Protein AF-0000000077140333 (afdb_homodimer)

Sequence (452 aa):
MKGFLKQKQVGFGKNGKEFGKEYWSEIYGNGLDVDGSYNAKQHAEYLKSLFQLMEIPVYQIADFGFGKGILLREMVKVFSPVKVYAVDASNEAFDDLKKKDWVKRSDKFHIYHESLETFVLPKLEKAPVELGICNSVIQYLPDAQIPSVLEKMAKYCNYLYFTVPTNEDYAVMKKEMSFVDPYAFSRTKKKYRKWISRDFEIVGYNLLQSKWLGEKGFKEDFFRIDMKGFLKQKQVGFGKNGKEFGKEYWSEIYGNGLDVDGSYNAKQHAEYLKSLFQLMEIPVYQIADFGFGKGILLREMVKVFSPVKVYAVDASNEAFDDLKKKDWVKRSDKFHIYHESLETFVLPKLEKAPVELGICNSVIQYLPDAQIPSVLEKMAKYCNYLYFTVPTNEDYAVMKKEMSFVDPYAFSRTKKKYRKWISRDFEIVGYNLLQSKWLGEKGFKEDFFRID

Solvent-accessible surface area (backbone atoms only — not comparable to full-atom values): 24210 Å² total; per-residue (Å²): 133,80,74,74,72,73,73,78,80,74,54,36,25,67,68,68,42,64,55,42,72,66,46,49,46,67,68,56,52,75,72,53,66,79,81,46,68,86,44,23,58,39,52,31,50,20,50,51,31,44,28,57,58,46,69,54,76,50,52,27,38,34,29,52,43,43,57,89,35,58,52,58,51,33,40,43,68,74,52,60,44,71,34,34,38,36,30,22,53,22,63,58,37,44,55,53,51,57,67,33,68,87,43,62,77,41,88,37,61,47,77,43,80,38,27,70,86,72,58,80,58,69,68,26,59,79,53,44,24,43,34,24,36,33,59,63,42,69,41,32,52,56,77,88,50,45,56,60,42,50,45,49,49,24,43,31,14,40,27,33,42,41,46,56,72,29,40,68,46,46,51,50,38,29,72,77,64,69,45,83,64,69,40,45,53,77,41,51,53,67,60,53,47,61,53,46,42,74,33,29,28,38,51,34,60,44,30,31,32,20,67,72,45,82,81,71,67,78,72,61,61,68,54,52,40,109,132,79,75,76,73,73,73,78,81,73,55,36,24,66,68,67,43,64,54,42,70,65,44,49,45,66,69,54,51,74,72,52,67,80,79,45,68,85,43,22,61,37,52,30,49,21,51,50,30,45,29,59,57,46,69,54,76,49,50,27,38,34,30,52,46,44,57,90,36,58,51,59,50,31,40,42,68,76,52,61,46,71,34,36,40,35,30,22,54,21,64,60,37,44,56,53,51,57,68,34,68,88,43,62,77,41,89,38,62,47,79,42,80,37,28,71,86,72,58,79,60,69,68,27,58,78,54,45,26,43,33,26,36,33,61,64,43,68,40,32,52,57,78,87,50,46,56,61,42,49,44,50,48,24,43,31,14,39,27,32,40,41,45,56,71,29,40,69,46,47,52,48,37,29,72,76,65,70,46,81,64,69,39,44,53,76,41,51,52,68,60,52,48,63,53,45,41,75,32,28,28,40,51,34,60,43,30,31,34,21,65,74,44,82,80,69,66,77,72,63,59,68,54,51,39,107

Organism: Leptospira biflexa serovar Patoc (strain Patoc 1 / ATCC 23582 / Paris) (NCBI:txid456481)

Foldseek 3Di:
DPPPPPPPDFQFFPLRHHCEPCVCCQAPVVPPPLQCLVCLLVVLVVVLVVCVVLVHAFQEEEEQACAQVSNVVNNCVSRVHQAYEYEHQYPVSQVNVCPDPVNVVDPRYDYYNDGLLPDDDVVLLVPAGAEYEDGADCQLPDPVRLLVSLQRNLSRYFKYQYDHDALVNVVCCCVPPVDDDRRGHHHHPVSVCVSNVVFWWQQDDSMTGGPPDDDDSRDDDPRTGD/DPPPPPPPDFQFFPLRHHCEPCVCCQAPVVPPPPQCLVCLLVVLVVVLVVCVVLVHAFQEEEEQACAQVSNVVNNCVSRVHQAYEYEHQYPVSQVNVCPDPVNVVDPRYDYYNDGLLPDDDVVLLVPAGAEYEEGADCQLPDPVRLLVSLQRNLSRYFKYQYDHDALVNVVCCCVPPVDDDRRGHHHHPVSVCVSNVVFWWQQDDSMTGGPVDDDDSRDDDPRTGD

InterPro domains:
  IPR029063 S-adenosyl-L-methionine-dependent methyltransferase superfamily [G3DSA:3.40.50.150] (38-220)
  IPR029063 S-adenosyl-L-methionine-dependent methyltransferase superfamily [SSF53335] (7-196)
  IPR041698 Methyltransferase domain 25 [PF13649] (61-156)

Radius of gyration: 24.53 Å; Cα contacts (8 Å, |Δi|>4): 801; chains: 2; bounding box: 51×90×75 Å

Structure (mmCIF, N/CA/C/O backbone):
data_AF-0000000077140333-model_v1
#
loop_
_entity.id
_entity.type
_entity.pdbx_description
1 polymer 'Methyltransferase domain-containing protein'
#
loop_
_atom_site.group_PDB
_atom_site.id
_atom_site.type_symbol
_atom_site.label_atom_id
_atom_site.label_alt_id
_atom_site.label_comp_id
_atom_site.label_asym_id
_atom_site.label_entity_id
_atom_site.label_seq_id
_atom_site.pdbx_PDB_ins_code
_atom_site.Cartn_x
_atom_site.Cartn_y
_atom_site.Cartn_z
_atom_site.occupancy
_atom_site.B_iso_or_equiv
_atom_site.auth_seq_id
_atom_site.auth_comp_id
_atom_site.auth_asym_id
_atom_site.auth_atom_id
_atom_site.pdbx_PDB_model_num
ATOM 1 N N . MET A 1 1 ? -0.518 -34.625 -45.469 1 33.34 1 MET A N 1
ATOM 2 C CA . MET A 1 1 ? 0.479 -33.906 -44.688 1 33.34 1 MET A CA 1
ATOM 3 C C . MET A 1 1 ? -0.157 -33.25 -43.469 1 33.34 1 MET A C 1
ATOM 5 O O . MET A 1 1 ? -0.908 -32.281 -43.594 1 33.34 1 MET A O 1
ATOM 9 N N . LYS A 1 2 ? -0.588 -34 -42.531 1 40.06 2 LYS A N 1
ATOM 10 C CA . LYS A 1 2 ? -1.328 -33.656 -41.312 1 40.06 2 LYS A CA 1
ATOM 11 C C . LYS A 1 2 ? -0.594 -32.594 -40.531 1 40.06 2 LYS A C 1
ATOM 13 O O . LYS A 1 2 ? 0.581 -32.75 -40.188 1 40.06 2 LYS A O 1
ATOM 18 N N . GLY A 1 3 ? -0.752 -31.344 -40.875 1 37.28 3 GLY A N 1
ATOM 19 C CA . GLY A 1 3 ? -0.137 -30.219 -40.188 1 37.28 3 GLY A CA 1
ATOM 20 C C . GLY A 1 3 ? -0.06 -30.375 -38.688 1 37.28 3 GLY A C 1
ATOM 21 O O . GLY A 1 3 ? -1.069 -30.656 -38.031 1 37.28 3 GLY A O 1
ATOM 22 N N . PHE A 1 4 ? 0.998 -31 -38.125 1 36.16 4 PHE A N 1
ATOM 23 C CA . PHE A 1 4 ? 1.297 -31.094 -36.688 1 36.16 4 PHE A CA 1
ATOM 24 C C . PHE A 1 4 ? 0.937 -29.797 -35.969 1 36.16 4 PHE A C 1
ATOM 26 O O . PHE A 1 4 ? 1.572 -28.766 -36.188 1 36.16 4 PHE A O 1
ATOM 33 N N . LEU A 1 5 ? -0.263 -29.5 -35.812 1 40.91 5 LEU A N 1
ATOM 34 C CA . LEU A 1 5 ? -0.661 -28.391 -34.938 1 40.91 5 LEU A CA 1
ATOM 35 C C . LEU A 1 5 ? 0.264 -28.281 -33.75 1 40.91 5 LEU A C 1
ATOM 37 O O . LEU A 1 5 ? 0.43 -29.25 -33 1 40.91 5 LEU A O 1
ATOM 41 N N . LYS A 1 6 ? 1.464 -27.734 -33.875 1 44.53 6 LYS A N 1
ATOM 42 C CA . LYS A 1 6 ? 2.424 -27.484 -32.812 1 44.53 6 LYS A CA 1
ATOM 43 C C . LYS A 1 6 ? 1.718 -27.281 -31.469 1 44.53 6 LYS A C 1
ATOM 45 O O . LYS A 1 6 ? 0.917 -26.359 -31.312 1 44.53 6 LYS A O 1
ATOM 50 N N . GLN A 1 7 ? 1.364 -28.203 -30.75 1 48.31 7 GLN A N 1
ATOM 51 C CA . GLN A 1 7 ? 0.851 -28.125 -29.375 1 48.31 7 GLN A CA 1
ATOM 52 C C . GLN A 1 7 ? 1.521 -27 -28.594 1 48.31 7 GLN A C 1
ATOM 54 O O . GLN A 1 7 ? 2.75 -26.938 -28.531 1 48.31 7 GLN A O 1
ATOM 59 N N . LYS A 1 8 ? 0.997 -25.781 -28.625 1 57.47 8 LYS A N 1
ATOM 60 C CA . LYS A 1 8 ? 1.498 -24.609 -27.906 1 57.47 8 LYS A CA 1
ATOM 61 C C . LYS A 1 8 ? 2.029 -25 -26.531 1 57.47 8 LYS A C 1
ATOM 63 O O . LYS A 1 8 ? 1.296 -25.547 -25.703 1 57.47 8 LYS A O 1
ATOM 68 N N . GLN A 1 9 ? 3.273 -25.266 -26.375 1 69 9 GLN A N 1
ATOM 69 C CA . GLN A 1 9 ? 3.961 -25.688 -25.156 1 69 9 GLN A CA 1
ATOM 70 C C . GLN A 1 9 ? 3.66 -24.734 -24 1 69 9 GLN A C 1
ATOM 72 O O . GLN A 1 9 ? 3.908 -23.531 -24.094 1 69 9 GLN A O 1
ATOM 77 N N . VAL A 1 10 ? 2.736 -25.156 -23.125 1 79.81 10 VAL A N 1
ATOM 78 C CA . VAL A 1 10 ? 2.381 -24.422 -21.922 1 79.81 10 VAL A CA 1
ATOM 79 C C . VAL A 1 10 ? 3.16 -24.969 -20.734 1 79.81 10 VAL A C 1
ATOM 81 O O . VAL A 1 10 ? 3.553 -26.141 -20.719 1 79.81 10 VAL A O 1
ATOM 84 N N . GLY A 1 11 ? 3.488 -24.062 -19.828 1 84.06 11 GLY A N 1
ATOM 85 C CA . GLY A 1 11 ? 4.141 -24.5 -18.609 1 84.06 11 GLY A CA 1
ATOM 86 C C . GLY A 1 11 ? 5.652 -24.531 -18.719 1 84.06 11 GLY A C 1
ATOM 87 O O . GLY A 1 11 ? 6.328 -25.156 -17.891 1 84.06 11 GLY A O 1
ATOM 88 N N . PHE A 1 12 ? 6.152 -23.891 -19.797 1 86.44 12 PHE A N 1
ATOM 89 C CA . PHE A 1 12 ? 7.594 -23.844 -20 1 86.44 12 PHE A CA 1
ATOM 90 C C . PHE A 1 12 ? 8.109 -22.406 -19.859 1 86.44 12 PHE A C 1
ATOM 92 O O . PHE A 1 12 ? 7.375 -21.453 -20.078 1 86.44 12 PHE A O 1
ATOM 99 N N . GLY A 1 13 ? 9.383 -22.344 -19.5 1 87.44 13 GLY A N 1
ATOM 100 C CA . GLY A 1 13 ? 10.039 -21.047 -19.453 1 87.44 13 GLY A CA 1
ATOM 101 C C . GLY A 1 13 ? 10.391 -20.516 -20.828 1 87.44 13 GLY A C 1
ATOM 102 O O . GLY A 1 13 ? 10.266 -21.219 -21.828 1 87.44 13 GLY A O 1
ATOM 103 N N . LYS A 1 14 ? 10.812 -19.297 -20.812 1 87.06 14 LYS A N 1
ATOM 104 C CA . LYS A 1 14 ? 11.234 -18.625 -22.031 1 87.06 14 LYS A CA 1
ATOM 105 C C . LYS A 1 14 ? 12.273 -19.453 -22.781 1 87.06 14 LYS A C 1
ATOM 107 O O . LYS A 1 14 ? 12.289 -19.469 -24.016 1 87.06 14 LYS A O 1
ATOM 112 N N . ASN A 1 15 ? 13.109 -20.172 -22.047 1 86.88 15 ASN A N 1
ATOM 113 C CA . ASN A 1 15 ? 14.195 -20.953 -22.625 1 86.88 15 ASN A CA 1
ATOM 114 C C . ASN A 1 15 ? 13.695 -22.297 -23.141 1 86.88 15 ASN A C 1
ATOM 116 O O . ASN A 1 15 ? 14.492 -23.141 -23.562 1 86.88 15 ASN A O 1
ATOM 120 N N . GLY A 1 16 ? 12.438 -22.547 -22.938 1 88.69 16 GLY A N 1
ATOM 121 C CA . GLY A 1 16 ? 11.836 -23.766 -23.469 1 88.69 16 GLY A CA 1
ATOM 122 C C . GLY A 1 16 ? 11.938 -24.938 -22.5 1 88.69 16 GLY A C 1
ATOM 123 O O . GLY A 1 16 ? 11.562 -26.062 -22.859 1 88.69 16 GLY A O 1
ATOM 124 N N . LYS A 1 17 ? 12.453 -24.703 -21.328 1 88.19 17 LYS A N 1
ATOM 125 C CA . LYS A 1 17 ? 12.648 -25.781 -20.375 1 88.19 17 LYS A CA 1
ATOM 126 C C . LYS A 1 17 ? 11.523 -25.828 -19.344 1 88.19 17 LYS A C 1
ATOM 128 O O . LYS A 1 17 ? 10.906 -24.797 -19.047 1 88.19 17 LYS A O 1
ATOM 133 N N . GLU A 1 18 ? 11.336 -26.984 -18.812 1 88.44 18 GLU A N 1
ATOM 134 C CA . GLU A 1 18 ? 10.383 -27.172 -17.719 1 88.44 18 GLU A CA 1
ATOM 135 C C . GLU A 1 18 ? 10.945 -26.656 -16.406 1 88.44 18 GLU A C 1
ATOM 137 O O . GLU A 1 18 ? 12.156 -26.469 -16.266 1 88.44 18 GLU A O 1
ATOM 142 N N . PHE A 1 19 ? 10.016 -26.484 -15.492 1 89.06 19 PHE A N 1
ATOM 143 C CA . PHE A 1 19 ? 10.422 -26.031 -14.164 1 89.06 19 PHE A CA 1
ATOM 144 C C . PHE A 1 19 ? 10.727 -27.234 -13.266 1 89.06 19 PHE A C 1
ATOM 146 O O . PHE A 1 19 ? 10.031 -27.453 -12.266 1 89.06 19 PHE A O 1
ATOM 153 N N . GLY A 1 20 ? 11.773 -27.906 -13.609 1 88.06 20 GLY A N 1
ATOM 154 C CA . GLY A 1 20 ? 12.172 -29.109 -12.875 1 88.06 20 GLY A CA 1
ATOM 155 C C . GLY A 1 20 ? 13.273 -28.844 -11.867 1 88.06 20 GLY A C 1
ATOM 156 O O . GLY A 1 20 ? 13.422 -27.734 -11.375 1 88.06 20 GLY A O 1
ATOM 157 N N . LYS A 1 21 ? 13.984 -29.828 -11.492 1 85.5 21 LYS A N 1
ATOM 158 C CA . LYS A 1 21 ? 15.023 -29.781 -10.469 1 85.5 21 LYS A CA 1
ATOM 159 C C . LYS A 1 21 ? 16.078 -28.734 -10.805 1 85.5 21 LYS A C 1
ATOM 161 O O . LYS A 1 21 ? 16.562 -28.031 -9.922 1 85.5 21 LYS A O 1
ATOM 166 N N . GLU A 1 22 ? 16.422 -28.672 -12.062 1 84.44 22 GLU A N 1
ATOM 167 C CA . GLU A 1 22 ? 17.438 -27.719 -12.5 1 84.44 22 GLU A CA 1
ATOM 168 C C . GLU A 1 22 ? 17 -26.281 -12.25 1 84.44 22 GLU A C 1
ATOM 170 O O . GLU A 1 22 ? 17.781 -25.453 -11.797 1 84.44 22 GLU A O 1
ATOM 175 N N . TYR A 1 23 ? 15.82 -25.984 -12.508 1 87.31 23 TYR A N 1
ATOM 176 C CA . TYR A 1 23 ? 15.258 -24.672 -12.266 1 87.31 23 TYR A CA 1
ATOM 177 C C . TYR A 1 23 ? 15.359 -24.297 -10.789 1 87.31 23 TYR A C 1
ATOM 179 O O . TYR A 1 23 ? 15.875 -23.219 -10.445 1 87.31 23 TYR A O 1
ATOM 187 N N . TRP A 1 24 ? 14.992 -25.156 -9.906 1 86.44 24 TRP A N 1
ATOM 188 C CA . TRP A 1 24 ? 14.93 -24.859 -8.484 1 86.44 24 TRP A CA 1
ATOM 189 C C . TRP A 1 24 ? 16.328 -24.75 -7.887 1 86.44 24 TRP A C 1
ATOM 191 O O . TRP A 1 24 ? 16.578 -23.906 -7.02 1 86.44 24 TRP A O 1
ATOM 201 N N . SER A 1 25 ? 17.188 -25.516 -8.375 1 82.12 25 SER A N 1
ATOM 202 C CA . SER A 1 25 ? 18.562 -25.469 -7.883 1 82.12 25 SER A CA 1
ATOM 203 C C . SER A 1 25 ? 19.297 -24.234 -8.398 1 82.12 25 SER A C 1
ATOM 205 O O . SER A 1 25 ? 20.031 -23.578 -7.66 1 82.12 25 SER A O 1
ATOM 207 N N . GLU A 1 26 ? 19.047 -23.875 -9.625 1 79.56 26 GLU A N 1
ATOM 208 C CA . GLU A 1 26 ? 19.797 -22.797 -10.273 1 79.56 26 GLU A CA 1
ATOM 209 C C . GLU A 1 26 ? 19.234 -21.438 -9.875 1 79.56 26 GLU A C 1
ATOM 211 O O . GLU A 1 26 ? 19.984 -20.484 -9.656 1 79.56 26 GLU A O 1
ATOM 216 N N . ILE A 1 27 ? 17.984 -21.359 -9.828 1 79 27 ILE A N 1
ATOM 217 C CA . ILE A 1 27 ? 17.359 -20.047 -9.641 1 79 27 ILE A CA 1
ATOM 218 C C . ILE A 1 27 ? 17.156 -19.781 -8.156 1 79 27 ILE A C 1
ATOM 220 O O . ILE A 1 27 ? 17.344 -18.656 -7.691 1 79 27 ILE A O 1
ATOM 224 N N . TYR A 1 28 ? 16.922 -20.812 -7.324 1 75.25 28 TYR A N 1
ATOM 225 C CA . TYR A 1 28 ? 16.562 -20.578 -5.93 1 75.25 28 TYR A CA 1
ATOM 226 C C . TYR A 1 28 ? 17.5 -21.312 -4.988 1 75.25 28 TYR A C 1
ATOM 228 O O . TYR A 1 28 ? 17.391 -21.188 -3.766 1 75.25 28 TYR A O 1
ATOM 236 N N . GLY A 1 29 ? 18.359 -22.125 -5.457 1 65.94 29 GLY A N 1
ATOM 237 C CA . GLY A 1 29 ? 19.219 -22.969 -4.637 1 65.94 29 GLY A CA 1
ATOM 238 C C . GLY A 1 29 ? 20.531 -22.281 -4.254 1 65.94 29 GLY A C 1
ATOM 239 O O . GLY A 1 29 ? 21.234 -22.766 -3.365 1 65.94 29 GLY A O 1
ATOM 240 N N . ASN A 1 30 ? 20.875 -21.281 -4.895 1 61.47 30 ASN A N 1
ATOM 241 C CA . ASN A 1 30 ? 22.203 -20.719 -4.664 1 61.47 30 ASN A CA 1
ATOM 242 C C . ASN A 1 30 ? 22.219 -19.812 -3.449 1 61.47 30 ASN A C 1
ATOM 244 O O . ASN A 1 30 ? 23.203 -19.078 -3.232 1 61.47 30 ASN A O 1
ATOM 248 N N . GLY A 1 31 ? 21.094 -19.938 -2.545 1 57.12 31 GLY A N 1
ATOM 249 C CA . GLY A 1 31 ? 21.109 -19.172 -1.307 1 57.12 31 GLY A CA 1
ATOM 250 C C . GLY A 1 31 ? 20.719 -17.734 -1.493 1 57.12 31 GLY A C 1
ATOM 251 O O . GLY A 1 31 ? 20.578 -16.984 -0.518 1 57.12 31 GLY A O 1
ATOM 252 N N . LEU A 1 32 ? 20.672 -17.297 -2.703 1 53.56 32 LEU A N 1
ATOM 253 C CA . LEU A 1 32 ? 20.25 -15.922 -2.941 1 53.56 32 LEU A CA 1
ATOM 254 C C . LEU A 1 32 ? 18.734 -15.781 -2.783 1 53.56 32 LEU A C 1
ATOM 256 O O . LEU A 1 32 ? 17.969 -16.609 -3.283 1 53.56 32 LEU A O 1
ATOM 260 N N . ASP A 1 33 ? 18.359 -15.273 -1.708 1 56.19 33 ASP A N 1
ATOM 261 C CA . ASP A 1 33 ? 16.922 -15.102 -1.447 1 56.19 33 ASP A CA 1
ATOM 262 C C . ASP A 1 33 ? 16.281 -14.188 -2.496 1 56.19 33 ASP A C 1
ATOM 264 O O . ASP A 1 33 ? 15.891 -13.062 -2.189 1 56.19 33 ASP A O 1
ATOM 268 N N . VAL A 1 34 ? 16.141 -14.711 -3.766 1 52.69 34 VAL A N 1
ATOM 269 C CA . VAL A 1 34 ? 15.68 -13.898 -4.891 1 52.69 34 VAL A CA 1
ATOM 270 C C . VAL A 1 34 ? 14.18 -13.648 -4.77 1 52.69 34 VAL A C 1
ATOM 272 O O . VAL A 1 34 ? 13.68 -12.617 -5.234 1 52.69 34 VAL A O 1
ATOM 275 N N . ASP A 1 35 ? 13.508 -14.547 -4.082 1 55.41 35 ASP A N 1
ATOM 276 C CA . ASP A 1 35 ? 12.055 -14.422 -4.102 1 55.41 35 ASP A CA 1
ATOM 277 C C . ASP A 1 35 ? 11.531 -13.93 -2.754 1 55.41 35 ASP A C 1
ATOM 279 O O . ASP A 1 35 ? 10.328 -13.977 -2.498 1 55.41 35 ASP A O 1
ATOM 283 N N . GLY A 1 36 ? 12.414 -13.359 -1.933 1 57.16 36 GLY A N 1
ATOM 284 C CA . GLY A 1 36 ? 11.969 -12.828 -0.656 1 57.16 36 GLY A CA 1
ATOM 285 C C . GLY A 1 36 ? 11.484 -13.898 0.304 1 57.16 36 GLY A C 1
ATOM 286 O O . GLY A 1 36 ? 10.625 -13.641 1.148 1 57.16 36 GLY A O 1
ATOM 287 N N . SER A 1 37 ? 11.961 -15.102 0.073 1 62 37 SER A N 1
ATOM 288 C CA . SER A 1 37 ? 11.57 -16.219 0.927 1 62 37 SER A CA 1
ATOM 289 C C . SER A 1 37 ? 11.922 -15.945 2.385 1 62 37 SER A C 1
ATOM 291 O O . SER A 1 37 ? 11.211 -16.391 3.293 1 62 37 SER A O 1
ATOM 293 N N . TYR A 1 38 ? 12.805 -15.039 2.545 1 74.12 38 TYR A N 1
ATOM 294 C CA . TYR A 1 38 ? 13.312 -14.82 3.895 1 74.12 38 TYR A CA 1
ATOM 295 C C . TYR A 1 38 ? 12.375 -13.914 4.691 1 74.12 38 TYR A C 1
ATOM 297 O O . TYR A 1 38 ? 12.375 -13.953 5.926 1 74.12 38 TYR A O 1
ATOM 305 N N . ASN A 1 39 ? 11.461 -13.328 3.934 1 91.75 39 ASN A N 1
ATOM 306 C CA . ASN A 1 39 ? 10.602 -12.414 4.68 1 91.75 39 ASN A CA 1
ATOM 307 C C . ASN A 1 39 ? 9.125 -12.695 4.418 1 91.75 39 ASN A C 1
ATOM 309 O O . ASN A 1 39 ? 8.289 -11.797 4.496 1 91.75 39 ASN A O 1
ATOM 313 N N . ALA A 1 40 ? 8.875 -13.992 4.117 1 95.56 40 ALA A N 1
ATOM 314 C CA . ALA A 1 40 ? 7.5 -14.414 3.842 1 95.56 40 ALA A CA 1
ATOM 315 C C . ALA A 1 40 ? 6.586 -14.109 5.023 1 95.56 40 ALA A C 1
ATOM 317 O O . ALA A 1 40 ? 5.441 -13.688 4.836 1 95.56 40 ALA A O 1
ATOM 318 N N . LYS A 1 41 ? 7.133 -14.32 6.223 1 96.75 41 LYS A N 1
ATOM 319 C CA . LYS A 1 41 ? 6.352 -14.039 7.422 1 96.75 41 LYS A CA 1
ATOM 320 C C . LYS A 1 41 ? 5.957 -12.562 7.488 1 96.75 41 LYS A C 1
ATOM 322 O O . LYS A 1 41 ? 4.805 -12.242 7.789 1 96.75 41 LYS A O 1
ATOM 327 N N . GLN A 1 42 ? 6.867 -11.711 7.207 1 97.12 42 GLN A N 1
ATOM 328 C CA . GLN A 1 42 ? 6.617 -10.273 7.246 1 97.12 42 GLN A CA 1
ATOM 329 C C . GLN A 1 42 ? 5.629 -9.859 6.16 1 97.12 42 GLN A C 1
ATOM 331 O O . GLN A 1 42 ? 4.797 -8.977 6.375 1 97.12 42 GLN A O 1
ATOM 336 N N . HIS A 1 43 ? 5.707 -10.5 5 1 98 43 HIS A N 1
ATOM 337 C CA . HIS A 1 43 ? 4.73 -10.25 3.947 1 98 43 HIS A CA 1
ATOM 338 C C . HIS A 1 43 ? 3.316 -10.57 4.414 1 98 43 HIS A C 1
ATOM 340 O O . HIS A 1 43 ? 2.391 -9.789 4.199 1 98 43 HIS A O 1
ATOM 346 N N . ALA A 1 44 ? 3.162 -11.727 5.043 1 98.56 44 ALA A N 1
ATOM 347 C CA . ALA A 1 44 ? 1.85 -12.164 5.512 1 98.56 44 ALA A CA 1
ATOM 348 C C . ALA A 1 44 ? 1.322 -11.242 6.605 1 98.56 44 ALA A C 1
ATOM 350 O O . ALA A 1 44 ? 0.145 -10.875 6.605 1 98.56 44 ALA A O 1
ATOM 351 N N . GLU A 1 45 ? 2.182 -10.812 7.512 1 98.06 45 GLU A N 1
ATOM 352 C CA . GLU A 1 45 ? 1.784 -9.93 8.602 1 98.06 45 GLU A CA 1
ATOM 353 C C . GLU A 1 45 ? 1.367 -8.555 8.078 1 98.06 45 GLU A C 1
ATOM 355 O O . GLU A 1 45 ? 0.394 -7.973 8.555 1 98.06 45 GLU A O 1
ATOM 360 N N . TYR A 1 46 ? 2.1 -8.102 7.109 1 98.44 46 TYR A N 1
ATOM 361 C CA . TYR A 1 46 ? 1.746 -6.844 6.461 1 98.44 46 TYR A CA 1
ATOM 362 C C . TYR A 1 46 ? 0.342 -6.914 5.871 1 98.44 46 TYR A C 1
ATOM 364 O O . TYR A 1 46 ? -0.505 -6.066 6.168 1 98.44 46 TYR A O 1
ATOM 372 N N . LEU A 1 47 ? 0.13 -7.941 5.102 1 98.75 47 LEU A N 1
ATOM 373 C CA . LEU A 1 47 ? -1.159 -8.031 4.422 1 98.75 47 LEU A CA 1
ATOM 374 C C . LEU A 1 47 ? -2.291 -8.211 5.43 1 98.75 47 LEU A C 1
ATOM 376 O O . LEU A 1 47 ? -3.365 -7.625 5.273 1 98.75 47 LEU A O 1
ATOM 380 N N . LYS A 1 48 ? -2.078 -9 6.453 1 98.69 48 LYS A N 1
ATOM 381 C CA . LYS A 1 48 ? -3.09 -9.188 7.488 1 98.69 48 LYS A CA 1
ATOM 382 C C . LYS A 1 48 ? -3.469 -7.852 8.125 1 98.69 48 LYS A C 1
ATOM 384 O O . LYS A 1 48 ? -4.652 -7.559 8.305 1 98.69 48 LYS A O 1
ATOM 389 N N . SER A 1 49 ? -2.475 -7.043 8.453 1 98.5 49 SER A N 1
ATOM 390 C CA . SER A 1 49 ? -2.736 -5.758 9.086 1 98.5 49 SER A CA 1
ATOM 391 C C . SER A 1 49 ? -3.508 -4.828 8.156 1 98.5 49 SER A C 1
ATOM 393 O O . SER A 1 49 ? -4.406 -4.105 8.594 1 98.5 49 SER A O 1
ATOM 395 N N . LEU A 1 50 ? -3.137 -4.844 6.883 1 98.31 50 LEU A N 1
ATOM 396 C CA . LEU A 1 50 ? -3.85 -4.016 5.914 1 98.31 50 LEU A CA 1
ATOM 397 C C . LEU A 1 50 ? -5.297 -4.469 5.773 1 98.31 50 LEU A C 1
ATOM 399 O O . LEU A 1 50 ? -6.215 -3.645 5.75 1 98.31 50 LEU A O 1
ATOM 403 N N . PHE A 1 51 ? -5.508 -5.801 5.723 1 97.94 51 PHE A N 1
ATOM 404 C CA . PHE A 1 51 ? -6.859 -6.324 5.574 1 97.94 51 PHE A CA 1
ATOM 405 C C . PHE A 1 51 ? -7.684 -6.07 6.832 1 97.94 51 PHE A C 1
ATOM 407 O O . PHE A 1 51 ? -8.891 -5.844 6.754 1 97.94 51 PHE A O 1
ATOM 414 N N . GLN A 1 52 ? -7.047 -6.105 7.984 1 96.69 52 GLN A N 1
ATOM 415 C CA . GLN A 1 52 ? -7.734 -5.727 9.219 1 96.69 52 GLN A CA 1
ATOM 416 C C . GLN A 1 52 ? -8.172 -4.266 9.18 1 96.69 52 GLN A C 1
ATOM 418 O O . GLN A 1 52 ? -9.297 -3.936 9.555 1 96.69 52 GLN A O 1
ATOM 423 N N . LEU A 1 53 ? -7.297 -3.424 8.711 1 96.25 53 LEU A N 1
ATOM 424 C CA . LEU A 1 53 ? -7.609 -2.006 8.57 1 96.25 53 LEU A CA 1
ATOM 425 C C . LEU A 1 53 ? -8.805 -1.8 7.645 1 96.25 53 LEU A C 1
ATOM 427 O O . LEU A 1 53 ? -9.664 -0.96 7.91 1 96.25 53 LEU A O 1
ATOM 431 N N . MET A 1 54 ? -8.867 -2.619 6.598 1 95.31 54 MET A N 1
ATOM 432 C CA . MET A 1 54 ? -9.906 -2.475 5.578 1 95.31 54 MET A CA 1
ATOM 433 C C . MET A 1 54 ? -11.117 -3.336 5.91 1 95.31 54 MET A C 1
ATOM 435 O O . MET A 1 54 ? -12.086 -3.363 5.152 1 95.31 54 MET A O 1
ATOM 439 N N . GLU A 1 55 ? -11.039 -4.117 7 1 93.94 55 GLU A N 1
ATOM 440 C CA . GLU A 1 55 ? -12.109 -5.012 7.438 1 93.94 55 GLU A CA 1
ATOM 441 C C . GLU A 1 55 ? -12.453 -6.027 6.352 1 93.94 55 GLU A C 1
ATOM 443 O O . GLU A 1 55 ? -13.625 -6.242 6.047 1 93.94 55 GLU A O 1
ATOM 448 N N . ILE A 1 56 ? -11.445 -6.598 5.781 1 95.75 56 ILE A N 1
ATOM 449 C CA . ILE A 1 56 ? -11.602 -7.629 4.762 1 95.75 56 ILE A CA 1
ATOM 450 C C . ILE A 1 56 ? -11.328 -9 5.371 1 95.75 56 ILE A C 1
ATOM 452 O O . ILE A 1 56 ? -10.195 -9.305 5.758 1 95.75 56 ILE A O 1
ATOM 456 N N . PRO A 1 57 ? -12.336 -9.805 5.426 1 96 57 PRO A N 1
ATOM 457 C CA . PRO A 1 57 ? -12.102 -11.18 5.871 1 96 57 PRO A CA 1
ATOM 458 C C . PRO A 1 57 ? -11.508 -12.062 4.781 1 96 57 PRO A C 1
ATOM 460 O O . PRO A 1 57 ? -11.68 -11.789 3.592 1 96 57 PRO A O 1
ATOM 463 N N . VAL A 1 58 ? -10.758 -13.117 5.27 1 98 58 VAL A N 1
ATOM 464 C CA . VAL A 1 58 ? -10.203 -14.078 4.324 1 98 58 VAL A CA 1
ATOM 465 C C . VAL A 1 58 ? -10.594 -15.492 4.742 1 98 58 VAL A C 1
ATOM 467 O O . VAL A 1 58 ? -10.031 -16.047 5.691 1 98 58 VAL A O 1
ATOM 470 N N . TYR A 1 59 ? -11.492 -16.031 3.99 1 98 59 TYR A N 1
ATOM 471 C CA . TYR A 1 59 ? -11.953 -17.391 4.27 1 98 59 TYR A CA 1
ATOM 472 C C . TYR A 1 59 ? -11.336 -18.391 3.291 1 98 59 TYR A C 1
ATOM 474 O O . TYR A 1 59 ? -11.156 -19.562 3.619 1 98 59 TYR A O 1
ATOM 482 N N . GLN A 1 60 ? -11.062 -17.891 2.127 1 98.56 60 GLN A N 1
ATOM 483 C CA . GLN A 1 60 ? -10.508 -18.734 1.083 1 98.56 60 GLN A CA 1
ATOM 484 C C . GLN A 1 60 ? -9.305 -18.078 0.412 1 98.56 60 GLN A C 1
ATOM 486 O O . GLN A 1 60 ? -9.297 -16.859 0.208 1 98.56 60 GLN A O 1
ATOM 491 N N . ILE A 1 61 ? -8.281 -18.906 0.073 1 98.81 61 ILE A N 1
ATOM 492 C CA . ILE A 1 61 ? -7.055 -18.422 -0.559 1 98.81 61 ILE A CA 1
ATOM 493 C C . ILE A 1 61 ? -6.762 -19.266 -1.806 1 98.81 61 ILE A C 1
ATOM 495 O O . ILE A 1 61 ? -7 -20.469 -1.824 1 98.81 61 ILE A O 1
ATOM 499 N N . ALA A 1 62 ? -6.332 -18.609 -2.83 1 98.88 62 ALA A N 1
ATOM 500 C CA . ALA A 1 62 ? -5.805 -19.297 -4.008 1 98.88 62 ALA A CA 1
ATOM 501 C C . ALA A 1 62 ? -4.375 -18.859 -4.305 1 98.88 62 ALA A C 1
ATOM 503 O O . ALA A 1 62 ? -4.074 -17.656 -4.32 1 98.88 62 ALA A O 1
ATOM 504 N N . ASP A 1 63 ? -3.5 -19.812 -4.484 1 98.88 63 ASP A N 1
ATOM 505 C CA . ASP A 1 63 ? -2.115 -19.531 -4.848 1 98.88 63 ASP A CA 1
ATOM 506 C C . ASP A 1 63 ? -1.827 -19.953 -6.285 1 98.88 63 ASP A C 1
ATOM 508 O O . ASP A 1 63 ? -1.837 -21.141 -6.602 1 98.88 63 ASP A O 1
ATOM 512 N N . PHE A 1 64 ? -1.59 -18.953 -7.168 1 98.75 64 PHE A N 1
ATOM 513 C CA . PHE A 1 64 ? -1.327 -19.141 -8.594 1 98.75 64 PHE A CA 1
ATOM 514 C C . PHE A 1 64 ? 0.172 -19.203 -8.859 1 98.75 64 PHE A C 1
ATOM 516 O O . PHE A 1 64 ? 0.781 -18.188 -9.203 1 98.75 64 PHE A O 1
ATOM 523 N N . GLY A 1 65 ? 0.738 -20.406 -8.82 1 98 65 GLY A N 1
ATOM 524 C CA . GLY A 1 65 ? 2.18 -20.594 -8.836 1 98 65 GLY A CA 1
ATOM 525 C C . GLY A 1 65 ? 2.803 -20.562 -7.453 1 98 65 GLY A C 1
ATOM 526 O O . GLY A 1 65 ? 3.568 -19.641 -7.133 1 98 65 GLY A O 1
ATOM 527 N N . PHE A 1 66 ? 2.602 -21.703 -6.707 1 97.44 66 PHE A N 1
ATOM 528 C CA . PHE A 1 66 ? 2.936 -21.656 -5.289 1 97.44 66 PHE A CA 1
ATOM 529 C C . PHE A 1 66 ? 4.414 -21.953 -5.074 1 97.44 66 PHE A C 1
ATOM 531 O O . PHE A 1 66 ? 4.945 -21.719 -3.984 1 97.44 66 PHE A O 1
ATOM 538 N N . GLY A 1 67 ? 5.113 -22.516 -6.039 1 95.06 67 GLY A N 1
ATOM 539 C CA . GLY A 1 67 ? 6.543 -22.75 -5.938 1 95.06 67 GLY A CA 1
ATOM 540 C C . GLY A 1 67 ? 6.926 -23.562 -4.707 1 95.06 67 GLY A C 1
ATOM 541 O O . GLY A 1 67 ? 6.387 -24.641 -4.477 1 95.06 67 GLY A O 1
ATOM 542 N N . LYS A 1 68 ? 7.762 -23.047 -3.891 1 93.12 68 LYS A N 1
ATOM 543 C CA . LYS A 1 68 ? 8.227 -23.734 -2.695 1 93.12 68 LYS A CA 1
ATOM 544 C C . LYS A 1 68 ? 7.176 -23.703 -1.593 1 93.12 68 LYS A C 1
ATOM 546 O O . LYS A 1 68 ? 7.336 -24.344 -0.554 1 93.12 68 LYS A O 1
ATOM 551 N N . GLY A 1 69 ? 6.156 -22.969 -1.764 1 95.69 69 GLY A N 1
ATOM 552 C CA . GLY A 1 69 ? 5.027 -22.938 -0.847 1 95.69 69 GLY A CA 1
ATOM 553 C C . GLY A 1 69 ? 5.305 -22.156 0.419 1 95.69 69 GLY A C 1
ATOM 554 O O . GLY A 1 69 ? 4.531 -22.219 1.377 1 95.69 69 GLY A O 1
ATOM 555 N N . ILE A 1 70 ? 6.375 -21.344 0.466 1 95.5 70 ILE A N 1
ATOM 556 C CA . ILE A 1 70 ? 6.785 -20.656 1.684 1 95.5 70 ILE A CA 1
ATOM 557 C C . ILE A 1 70 ? 5.832 -19.5 1.968 1 95.5 70 ILE A C 1
ATOM 559 O O . ILE A 1 70 ? 5.332 -19.359 3.088 1 95.5 70 ILE A O 1
ATOM 563 N N . LEU A 1 71 ? 5.555 -18.672 0.989 1 97.44 71 LEU A N 1
ATOM 564 C CA . LEU A 1 71 ? 4.629 -17.562 1.173 1 97.44 71 LEU A CA 1
ATOM 565 C C . LEU A 1 71 ? 3.221 -18.078 1.468 1 97.44 71 LEU A C 1
ATOM 567 O O . LEU A 1 71 ? 2.535 -17.547 2.346 1 97.44 71 LEU A O 1
ATOM 571 N N . LEU A 1 72 ? 2.807 -19.125 0.733 1 98.25 72 LEU A N 1
ATOM 572 C CA . LEU A 1 72 ? 1.499 -19.719 0.966 1 98.25 72 LEU A CA 1
ATOM 573 C C . LEU A 1 72 ? 1.358 -20.172 2.416 1 98.25 72 LEU A C 1
ATOM 575 O O . LEU A 1 72 ? 0.341 -19.906 3.059 1 98.25 72 LEU A O 1
ATOM 579 N N . ARG A 1 73 ? 2.375 -20.812 2.934 1 97.5 73 ARG A N 1
ATOM 580 C CA . ARG A 1 73 ? 2.355 -21.297 4.305 1 97.5 73 ARG A CA 1
ATOM 581 C C . ARG A 1 73 ? 2.115 -20.172 5.297 1 97.5 73 ARG A C 1
ATOM 583 O O . ARG A 1 73 ? 1.277 -20.281 6.191 1 97.5 73 ARG A O 1
ATOM 590 N N . GLU A 1 74 ? 2.854 -19.047 5.129 1 98.19 74 GLU A N 1
ATOM 591 C CA . GLU A 1 74 ? 2.736 -17.938 6.055 1 98.19 74 GLU A CA 1
ATOM 592 C C . GLU A 1 74 ? 1.374 -17.25 5.934 1 98.19 74 GLU A C 1
ATOM 594 O O . GLU A 1 74 ? 0.801 -16.812 6.934 1 98.19 74 GLU A O 1
ATOM 599 N N . MET A 1 75 ? 0.829 -17.203 4.691 1 98.62 75 MET A N 1
ATOM 600 C CA . MET A 1 75 ? -0.502 -16.625 4.5 1 98.62 75 MET A CA 1
ATOM 601 C C . MET A 1 75 ? -1.565 -17.5 5.168 1 98.62 75 MET A C 1
ATOM 603 O O . MET A 1 75 ? -2.482 -16.969 5.809 1 98.62 75 MET A O 1
ATOM 607 N N . VAL A 1 76 ? -1.451 -18.781 5.023 1 98.25 76 VAL A N 1
ATOM 608 C CA . VAL A 1 76 ? -2.396 -19.719 5.637 1 98.25 76 VAL A CA 1
ATOM 609 C C . VAL A 1 76 ? -2.33 -19.594 7.156 1 98.25 76 VAL A C 1
ATOM 611 O O . VAL A 1 76 ? -3.363 -19.594 7.832 1 98.25 76 VAL A O 1
ATOM 614 N N . LYS A 1 77 ? -1.145 -19.469 7.719 1 97.69 77 LYS A N 1
ATOM 615 C CA . LYS A 1 77 ? -0.963 -19.344 9.164 1 97.69 77 LYS A CA 1
ATOM 616 C C . LYS A 1 77 ? -1.666 -18.109 9.703 1 97.69 77 LYS A C 1
ATOM 618 O O . LYS A 1 77 ? -2.357 -18.172 10.719 1 97.69 77 LYS A O 1
ATOM 623 N N . VAL A 1 78 ? -1.553 -17 8.984 1 97.94 78 VAL A N 1
ATOM 624 C CA . VAL A 1 78 ? -2.01 -15.734 9.562 1 97.94 78 VAL A CA 1
ATOM 625 C C . VAL A 1 78 ? -3.512 -15.578 9.328 1 97.94 78 VAL A C 1
ATOM 627 O O . VAL A 1 78 ? -4.211 -14.969 10.148 1 97.94 78 VAL A O 1
ATOM 630 N N . PHE A 1 79 ? -4.055 -16.141 8.234 1 98.38 79 PHE A N 1
ATOM 631 C CA . PHE A 1 79 ? -5.453 -15.891 7.902 1 98.38 79 PHE A CA 1
ATOM 632 C C . PHE A 1 79 ? -6.332 -17.062 8.312 1 98.38 79 PHE A C 1
ATOM 634 O O . PHE A 1 79 ? -7.555 -16.922 8.406 1 98.38 79 PHE A O 1
ATOM 641 N N . SER A 1 80 ? -5.777 -18.266 8.477 1 98 80 SER A N 1
ATOM 642 C CA . SER A 1 80 ? -6.5 -19.469 8.859 1 98 80 SER A CA 1
ATOM 643 C C . SER A 1 80 ? -7.727 -19.688 7.984 1 98 80 SER A C 1
ATOM 645 O O . SER A 1 80 ? -8.836 -19.859 8.492 1 98 80 SER A O 1
ATOM 647 N N . PRO A 1 81 ? -7.488 -19.75 6.684 1 98.38 81 PRO A N 1
ATOM 648 C CA . PRO A 1 81 ? -8.617 -19.953 5.77 1 98.38 81 PRO A CA 1
ATOM 649 C C . PRO A 1 81 ? -9.273 -21.328 5.934 1 98.38 81 PRO A C 1
ATOM 651 O O . PRO A 1 81 ? -8.641 -22.266 6.418 1 98.38 81 PRO A O 1
ATOM 654 N N . VAL A 1 82 ? -10.523 -21.469 5.477 1 98 82 VAL A N 1
ATOM 655 C CA . VAL A 1 82 ? -11.25 -22.734 5.551 1 98 82 VAL A CA 1
ATOM 656 C C . VAL A 1 82 ? -10.992 -23.547 4.281 1 98 82 VAL A C 1
ATOM 658 O O . VAL A 1 82 ? -11.234 -24.766 4.258 1 98 82 VAL A O 1
ATOM 661 N N . LYS A 1 83 ? -10.562 -22.844 3.227 1 98.31 83 LYS A N 1
ATOM 662 C CA . LYS A 1 83 ? -10.289 -23.516 1.955 1 98.31 83 LYS A CA 1
ATOM 663 C C . LYS A 1 83 ? -9.094 -22.875 1.252 1 98.31 83 LYS A C 1
ATOM 665 O O . LYS A 1 83 ? -8.938 -21.656 1.256 1 98.31 83 LYS A O 1
ATOM 670 N N . VAL A 1 84 ? -8.273 -23.734 0.62 1 98.69 84 VAL A N 1
ATOM 671 C CA . VAL A 1 84 ? -7.086 -23.281 -0.09 1 98.69 84 VAL A CA 1
ATOM 672 C C . VAL A 1 84 ? -6.984 -24 -1.438 1 98.69 84 VAL A C 1
ATOM 674 O O . VAL A 1 84 ? -7.066 -25.219 -1.504 1 98.69 84 VAL A O 1
ATOM 677 N N . TYR A 1 85 ? -6.836 -23.203 -2.49 1 98.69 85 TYR A N 1
ATOM 678 C CA . TYR A 1 85 ? -6.539 -23.703 -3.826 1 98.69 85 TYR A CA 1
ATOM 679 C C . TYR A 1 85 ? -5.117 -23.344 -4.242 1 98.69 85 TYR A C 1
ATOM 681 O O . TYR A 1 85 ? -4.699 -22.188 -4.102 1 98.69 85 TYR A O 1
ATOM 689 N N . ALA A 1 86 ? -4.371 -24.312 -4.672 1 98.69 86 ALA A N 1
ATOM 690 C CA . ALA A 1 86 ? -2.99 -24.047 -5.066 1 98.69 86 ALA A CA 1
ATOM 691 C C . ALA A 1 86 ? -2.648 -24.75 -6.379 1 98.69 86 ALA A C 1
ATOM 693 O O . ALA A 1 86 ? -2.945 -25.938 -6.547 1 98.69 86 ALA A O 1
ATOM 694 N N . VAL A 1 87 ? -2.016 -23.969 -7.312 1 98.56 87 VAL A N 1
ATOM 695 C CA . VAL A 1 87 ? -1.668 -24.547 -8.602 1 98.56 87 VAL A CA 1
ATOM 696 C C . VAL A 1 87 ? -0.222 -24.219 -8.953 1 98.56 87 VAL A C 1
ATOM 698 O O . VAL A 1 87 ? 0.245 -23.109 -8.672 1 98.56 87 VAL A O 1
ATOM 701 N N . ASP A 1 88 ? 0.506 -25.141 -9.5 1 97.88 88 ASP A N 1
ATOM 702 C CA . ASP A 1 88 ? 1.854 -24.922 -10.023 1 97.88 88 ASP A CA 1
ATOM 703 C C . ASP A 1 88 ? 2.139 -25.859 -11.195 1 97.88 88 ASP A C 1
ATOM 705 O O . ASP A 1 88 ? 1.669 -27 -11.211 1 97.88 88 ASP A O 1
ATOM 709 N N . ALA A 1 89 ? 2.91 -25.375 -12.148 1 95.81 89 ALA A N 1
ATOM 710 C CA . ALA A 1 89 ? 3.244 -26.156 -13.336 1 95.81 89 ALA A CA 1
ATOM 711 C C . ALA A 1 89 ? 4.348 -27.172 -13.031 1 95.81 89 ALA A C 1
ATOM 713 O O . ALA A 1 89 ? 4.555 -28.109 -13.789 1 95.81 89 ALA A O 1
ATOM 714 N N . SER A 1 90 ? 5.121 -26.969 -12.008 1 94.62 90 SER A N 1
ATOM 715 C CA . SER A 1 90 ? 6.258 -27.812 -11.641 1 94.62 90 SER A CA 1
ATOM 716 C C . SER A 1 90 ? 5.805 -29.062 -10.906 1 94.62 90 SER A C 1
ATOM 718 O O . SER A 1 90 ? 5.207 -28.984 -9.836 1 94.62 90 SER A O 1
ATOM 720 N N . ASN A 1 91 ? 6.176 -30.172 -11.5 1 94.5 91 ASN A N 1
ATOM 721 C CA . ASN A 1 91 ? 5.898 -31.438 -10.82 1 94.5 91 ASN A CA 1
ATOM 722 C C . ASN A 1 91 ? 6.641 -31.531 -9.492 1 94.5 91 ASN A C 1
ATOM 724 O O . ASN A 1 91 ? 6.109 -32.062 -8.516 1 94.5 91 ASN A O 1
ATOM 728 N N . GLU A 1 92 ? 7.816 -31.078 -9.484 1 93.38 92 GLU A N 1
ATOM 729 C CA . GLU A 1 92 ? 8.617 -31.062 -8.266 1 93.38 92 GLU A CA 1
ATOM 730 C C . GLU A 1 92 ? 7.953 -30.234 -7.168 1 93.38 92 GLU A C 1
ATOM 732 O O . GLU A 1 92 ? 7.867 -30.688 -6.02 1 93.38 92 GLU A O 1
ATO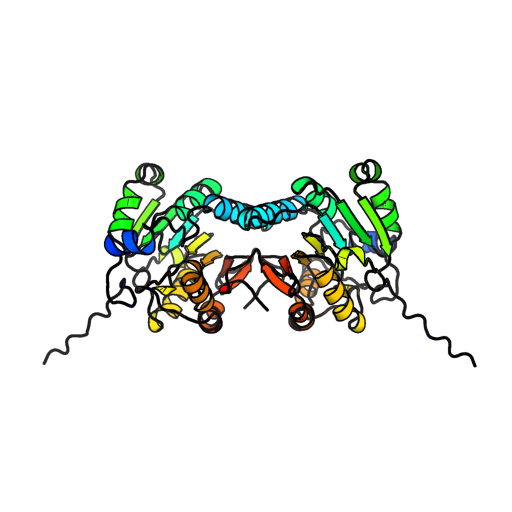M 737 N N . ALA A 1 93 ? 7.48 -29.094 -7.488 1 94.75 93 ALA A N 1
ATOM 738 C CA . ALA A 1 93 ? 6.789 -28.234 -6.523 1 94.75 93 ALA A CA 1
ATOM 739 C C . ALA A 1 93 ? 5.516 -28.906 -6.02 1 94.75 93 ALA A C 1
ATOM 741 O O . ALA A 1 93 ? 5.238 -28.891 -4.816 1 94.75 93 ALA A O 1
ATOM 742 N N . PHE A 1 94 ? 4.816 -29.516 -6.926 1 96.69 94 PHE A N 1
ATOM 743 C CA . PHE A 1 94 ? 3.564 -30.203 -6.609 1 96.69 94 PHE A CA 1
ATOM 744 C C . PHE A 1 94 ? 3.795 -31.328 -5.602 1 96.69 94 PHE A C 1
ATOM 746 O O . PHE A 1 94 ? 3.137 -31.375 -4.562 1 96.69 94 PHE A O 1
ATOM 753 N N . ASP A 1 95 ? 4.762 -32.125 -5.871 1 96.44 95 ASP A N 1
ATOM 754 C CA . ASP A 1 95 ? 5.078 -33.281 -5.012 1 96.44 95 ASP A CA 1
ATOM 755 C C . ASP A 1 95 ? 5.566 -32.812 -3.643 1 96.44 95 ASP A C 1
ATOM 757 O O . ASP A 1 95 ? 5.184 -33.375 -2.615 1 96.44 95 ASP A O 1
ATOM 761 N N . ASP A 1 96 ? 6.352 -31.812 -3.674 1 95.62 96 ASP A N 1
ATOM 762 C CA . ASP A 1 96 ? 6.918 -31.281 -2.432 1 95.62 96 ASP A CA 1
ATOM 763 C C . ASP A 1 96 ? 5.828 -30.719 -1.527 1 95.62 96 ASP A C 1
ATOM 765 O O . ASP A 1 96 ? 5.809 -30.984 -0.325 1 95.62 96 ASP A O 1
ATOM 769 N N . LEU A 1 97 ? 4.91 -29.969 -2.105 1 96.81 97 LEU A N 1
ATOM 770 C CA . LEU A 1 97 ? 3.854 -29.344 -1.312 1 96.81 97 LEU A CA 1
ATOM 771 C C . LEU A 1 97 ? 2.949 -30.406 -0.693 1 96.81 97 LEU A C 1
ATOM 773 O O . LEU A 1 97 ? 2.598 -30.328 0.486 1 96.81 97 LEU A O 1
ATOM 777 N N . LYS A 1 98 ? 2.652 -31.422 -1.382 1 96.31 98 LYS A N 1
ATOM 778 C CA . LYS A 1 98 ? 1.748 -32.469 -0.924 1 96.31 98 LYS A CA 1
ATOM 779 C C . LYS A 1 98 ? 2.338 -33.219 0.264 1 96.31 98 LYS A C 1
ATOM 781 O O . LYS A 1 98 ? 1.602 -33.781 1.079 1 96.31 98 LYS A O 1
ATOM 786 N N . LYS A 1 99 ? 3.625 -33.188 0.376 1 96.19 99 LYS A N 1
ATOM 787 C CA . LYS A 1 99 ? 4.309 -33.938 1.416 1 96.19 99 LYS A CA 1
ATOM 788 C C . LYS A 1 99 ? 4.43 -33.125 2.703 1 96.19 99 LYS A C 1
ATOM 790 O O . LYS A 1 99 ? 4.738 -33.688 3.762 1 96.19 99 LYS A O 1
ATOM 795 N N . LYS A 1 100 ? 4.199 -31.875 2.574 1 96.19 100 LYS A N 1
ATOM 796 C CA . LYS A 1 100 ? 4.324 -31.031 3.762 1 96.19 100 LYS A CA 1
ATOM 797 C C . LYS A 1 100 ? 3.283 -31.406 4.812 1 96.19 100 LYS A C 1
ATOM 799 O O . LYS A 1 100 ? 2.123 -31.656 4.484 1 96.19 100 LYS A O 1
ATOM 804 N N . ASP A 1 101 ? 3.613 -31.328 6.09 1 94.75 101 ASP A N 1
ATOM 805 C CA . ASP A 1 101 ? 2.748 -31.734 7.191 1 94.75 101 ASP A CA 1
ATOM 806 C C . ASP A 1 101 ? 1.521 -30.828 7.289 1 94.75 101 ASP A C 1
ATOM 808 O O . ASP A 1 101 ? 0.408 -31.312 7.516 1 94.75 101 ASP A O 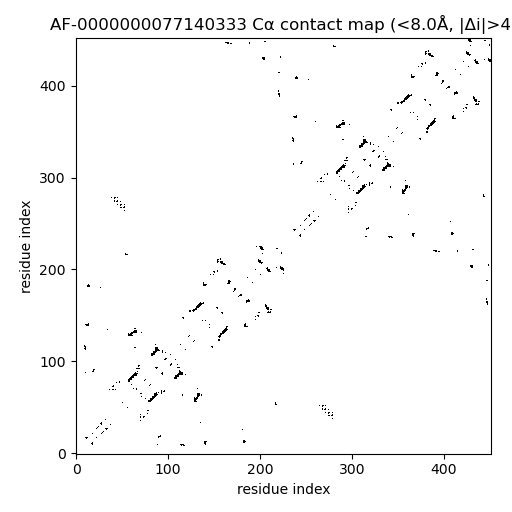1
ATOM 812 N N . TRP A 1 102 ? 1.768 -29.578 7.07 1 94.31 102 TRP A N 1
ATOM 813 C CA . TRP A 1 102 ? 0.678 -28.625 7.254 1 94.31 102 TRP A CA 1
ATOM 814 C C . TRP A 1 102 ? -0.331 -28.719 6.113 1 94.31 102 TRP A C 1
ATOM 816 O O . TRP A 1 102 ? -1.432 -28.172 6.199 1 94.31 102 TRP A O 1
ATOM 826 N N . VAL A 1 103 ? -0.023 -29.469 5.082 1 96.5 103 VAL A N 1
ATOM 827 C CA . VAL A 1 103 ? -0.925 -29.656 3.953 1 96.5 103 VAL A CA 1
ATOM 828 C C . VAL A 1 103 ? -1.575 -31.047 4.047 1 96.5 103 VAL A C 1
ATOM 830 O O . VAL A 1 103 ? -2.801 -31.156 3.986 1 96.5 103 VAL A O 1
ATOM 833 N N . LYS A 1 104 ? -0.759 -32.125 4.219 1 92.12 104 LYS A N 1
ATOM 834 C CA . LYS A 1 104 ? -1.203 -33.5 4.148 1 92.12 104 LYS A CA 1
ATOM 835 C C . LYS A 1 104 ? -2.203 -33.812 5.258 1 92.12 104 LYS A C 1
ATOM 837 O O . LYS A 1 104 ? -3.055 -34.688 5.102 1 92.12 104 LYS A O 1
ATOM 842 N N . ARG A 1 105 ? -2.227 -33.062 6.277 1 90.38 105 ARG A N 1
ATOM 843 C CA . ARG A 1 105 ? -3.078 -33.344 7.426 1 90.38 105 ARG A CA 1
ATOM 844 C C . ARG A 1 105 ? -4.371 -32.562 7.371 1 90.38 105 ARG A C 1
ATOM 846 O O . ARG A 1 105 ? -5.16 -32.562 8.32 1 90.38 105 ARG A O 1
ATOM 853 N N . SER A 1 106 ? -4.559 -31.875 6.324 1 91.56 106 SER A N 1
ATOM 854 C CA . SER A 1 106 ? -5.715 -30.984 6.242 1 91.56 106 SER A CA 1
ATOM 855 C C . SER A 1 106 ? -6.52 -31.25 4.977 1 91.56 106 SER A C 1
ATOM 857 O O . SER A 1 106 ? -5.953 -31.422 3.896 1 91.56 106 SER A O 1
ATOM 859 N N . ASP A 1 107 ? -7.871 -31.188 5.129 1 93.94 107 ASP A N 1
ATOM 860 C CA . ASP A 1 107 ? -8.766 -31.422 3.996 1 93.94 107 ASP A CA 1
ATOM 861 C C . ASP A 1 107 ? -9.102 -30.109 3.283 1 93.94 107 ASP A C 1
ATOM 863 O O . ASP A 1 107 ? -9.812 -30.109 2.279 1 93.94 107 ASP A O 1
ATOM 867 N N . LYS A 1 108 ? -8.469 -29.062 3.742 1 97.12 108 LYS A N 1
ATOM 868 C CA . LYS A 1 108 ? -8.867 -27.781 3.162 1 97.12 108 LYS A CA 1
ATOM 869 C C . LYS A 1 108 ? -8.07 -27.484 1.896 1 97.12 108 LYS A C 1
ATOM 871 O O . LYS A 1 108 ? -8.422 -26.578 1.139 1 97.12 108 LYS A O 1
ATOM 876 N N . PHE A 1 109 ? -7.078 -28.281 1.639 1 98.19 109 PHE A N 1
ATOM 877 C CA . PHE A 1 109 ? -6.18 -27.953 0.536 1 98.19 109 PHE A CA 1
ATOM 878 C C . PHE A 1 109 ? -6.594 -28.703 -0.7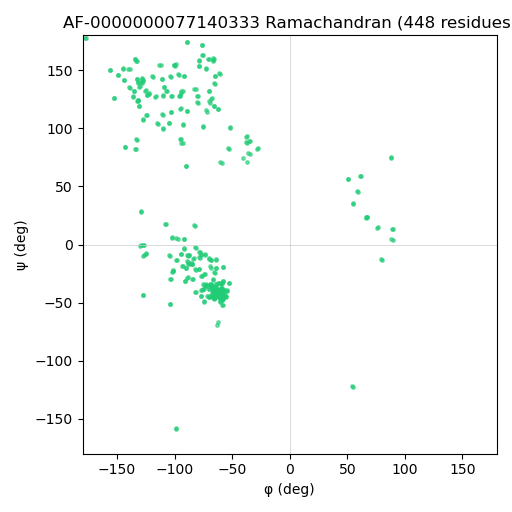31 1 98.19 109 PHE A C 1
ATOM 880 O O . P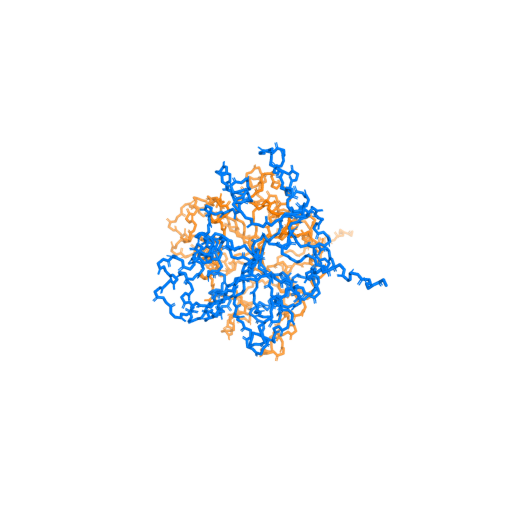HE A 1 109 ? -6.75 -29.922 -0.72 1 98.19 109 PHE A O 1
ATOM 887 N N . HIS A 1 110 ? -6.762 -27.969 -1.814 1 98 110 HIS A N 1
ATOM 888 C CA . HIS A 1 110 ? -6.945 -28.469 -3.176 1 98 110 HIS A CA 1
ATOM 889 C C . HIS A 1 110 ? -5.77 -28.062 -4.066 1 98 110 HIS A C 1
ATOM 891 O O . HIS A 1 110 ? -5.68 -26.922 -4.5 1 98 110 HIS A O 1
ATOM 897 N N . ILE A 1 111 ? -4.93 -29.047 -4.324 1 98.06 111 ILE A N 1
ATOM 898 C CA . ILE A 1 111 ? -3.668 -28.766 -5 1 98.06 111 ILE A CA 1
ATOM 899 C C . ILE A 1 111 ? -3.703 -29.328 -6.418 1 98.06 111 ILE A C 1
ATOM 901 O O . ILE A 1 111 ? -4.105 -30.469 -6.625 1 98.06 111 ILE A O 1
ATOM 905 N N . TYR A 1 112 ? -3.227 -28.5 -7.391 1 97.56 112 TYR A N 1
ATOM 906 C CA . TYR A 1 112 ? -3.289 -28.859 -8.797 1 97.56 112 TYR A CA 1
ATOM 907 C C . TYR A 1 112 ? -1.909 -28.797 -9.445 1 97.56 112 TYR A C 1
ATOM 909 O O . TYR A 1 112 ? -1.165 -27.844 -9.227 1 97.56 112 TYR A O 1
ATOM 917 N N . HIS A 1 113 ? -1.545 -29.828 -10.195 1 97.31 113 HIS A N 1
ATOM 918 C CA . HIS A 1 113 ? -0.372 -29.828 -11.062 1 97.31 113 HIS A CA 1
ATOM 919 C C . HIS A 1 113 ? -0.745 -29.438 -12.484 1 97.31 113 HIS A C 1
ATOM 921 O O . HIS A 1 113 ? -1.018 -30.312 -13.32 1 97.31 113 HIS A O 1
ATOM 927 N N . GLU A 1 114 ? -0.729 -28.109 -12.711 1 96.19 114 GLU A N 1
ATOM 928 C CA . GLU A 1 114 ? -1.153 -27.547 -13.992 1 96.19 114 GLU A CA 1
ATOM 929 C C . GLU A 1 114 ? -0.525 -26.172 -14.234 1 96.19 114 GLU A C 1
ATOM 931 O O . GLU A 1 114 ? -0.136 -25.5 -13.289 1 96.19 114 GLU A O 1
ATOM 936 N N . SER A 1 115 ? -0.331 -25.875 -15.492 1 95.12 115 SER A N 1
ATOM 937 C CA . SER A 1 115 ? 0.106 -24.516 -15.82 1 95.12 115 SER A CA 1
ATOM 938 C C . SER A 1 115 ? -1.024 -23.516 -15.633 1 95.12 115 SER A C 1
ATOM 940 O O . SER A 1 115 ? -2.199 -23.859 -15.766 1 95.12 115 SER A O 1
ATOM 942 N N . LEU A 1 116 ? -0.674 -22.266 -15.32 1 95.88 116 LEU A N 1
ATOM 943 C CA . LEU A 1 116 ? -1.673 -21.219 -15.133 1 95.88 116 LEU A CA 1
ATOM 944 C C . LEU A 1 116 ? -2.459 -20.984 -16.422 1 95.88 116 LEU A C 1
ATOM 946 O O . LEU A 1 116 ? -3.646 -20.656 -16.375 1 95.88 116 LEU A O 1
ATOM 950 N N . GLU A 1 117 ? -1.812 -21.141 -17.5 1 94.5 117 GLU A N 1
ATOM 951 C CA . GLU A 1 117 ? -2.424 -20.922 -18.797 1 94.5 117 GLU A CA 1
ATOM 952 C C . GLU A 1 117 ? -3.631 -21.828 -19 1 94.5 117 GLU A C 1
ATOM 954 O O . GLU A 1 117 ? -4.641 -21.422 -19.578 1 94.5 117 GLU A O 1
ATOM 959 N N . THR A 1 118 ? -3.559 -23.047 -18.531 1 94.94 118 THR A N 1
ATOM 960 C CA . THR A 1 118 ? -4.586 -24.047 -18.797 1 94.94 118 THR A CA 1
ATOM 961 C C . THR A 1 118 ? -5.473 -24.266 -17.578 1 94.94 118 THR A C 1
ATOM 963 O O . THR A 1 118 ? -6.523 -24.906 -17.672 1 94.94 118 THR A O 1
ATOM 966 N N . PHE A 1 119 ? -5.07 -23.703 -16.484 1 95.88 119 PHE A N 1
ATOM 967 C CA . PHE A 1 119 ? -5.789 -23.891 -15.234 1 95.88 119 PHE A CA 1
ATOM 968 C C . PHE A 1 119 ? -7.176 -23.266 -15.305 1 95.88 119 PHE A C 1
ATOM 970 O O . PHE A 1 119 ? -7.316 -22.078 -15.578 1 95.88 119 PHE A O 1
ATOM 977 N N . VAL A 1 120 ? -8.203 -24.109 -15.141 1 95.69 120 VAL A N 1
ATOM 978 C CA . VAL A 1 120 ? -9.586 -23.641 -15.133 1 95.69 120 VAL A CA 1
ATOM 979 C C . VAL A 1 120 ? -10.32 -24.234 -13.93 1 95.69 120 VAL A C 1
ATOM 981 O O . VAL A 1 120 ? -10.352 -25.453 -13.742 1 95.69 120 VAL A O 1
ATOM 984 N N . LEU A 1 121 ? -10.867 -23.375 -13.125 1 95.5 121 LEU A N 1
ATOM 985 C CA . LEU A 1 121 ? -11.68 -23.75 -11.977 1 95.5 121 LEU A CA 1
ATOM 986 C C . LEU A 1 121 ? -12.969 -22.938 -11.938 1 95.5 121 LEU A C 1
ATOM 988 O O . LEU A 1 121 ? -13.055 -21.938 -11.203 1 95.5 121 LEU A O 1
ATOM 992 N N . PRO A 1 122 ? -14 -23.375 -12.523 1 93.31 122 PRO A N 1
ATOM 993 C CA . PRO A 1 122 ? -15.242 -22.609 -12.68 1 93.31 122 PRO A CA 1
ATOM 994 C C . PRO A 1 122 ? -15.852 -22.188 -11.344 1 93.31 122 PRO A C 1
ATOM 996 O O . PRO A 1 122 ? -16.484 -21.125 -11.25 1 93.31 122 PRO A O 1
ATOM 999 N N . LYS A 1 123 ? -15.688 -22.984 -10.367 1 94.5 123 LYS A N 1
ATOM 1000 C CA . LYS A 1 123 ? -16.25 -22.672 -9.062 1 94.5 123 LYS A CA 1
ATOM 1001 C C . LYS A 1 123 ? -15.719 -21.328 -8.547 1 94.5 123 LYS A C 1
ATOM 1003 O O . LYS A 1 123 ? -16.422 -20.594 -7.859 1 94.5 123 LYS A O 1
ATOM 1008 N N . LEU A 1 124 ? -14.469 -20.984 -8.914 1 95.44 124 LEU A N 1
ATOM 1009 C CA . LEU A 1 124 ? -13.875 -19.734 -8.445 1 95.44 124 LEU A CA 1
ATOM 1010 C C . LEU A 1 124 ? -14.445 -18.547 -9.211 1 95.44 124 LEU A C 1
ATOM 1012 O O . LEU A 1 124 ? -14.422 -17.422 -8.719 1 95.44 124 LEU A O 1
ATOM 1016 N N . GLU A 1 125 ? -14.875 -18.766 -10.391 1 93.38 125 GLU A N 1
ATOM 1017 C CA . GLU A 1 125 ? -15.523 -17.672 -11.117 1 93.38 125 GLU A CA 1
ATOM 1018 C C . GLU A 1 125 ? -16.859 -17.312 -10.484 1 93.38 125 GLU A C 1
ATOM 1020 O O . GLU A 1 125 ? -17.234 -16.141 -10.43 1 93.38 125 GLU A O 1
ATOM 1025 N N . LYS A 1 126 ? -17.562 -18.344 -9.984 1 93.62 126 LYS A N 1
ATOM 1026 C CA . LYS A 1 126 ? -18.859 -18.141 -9.359 1 93.62 126 LYS A CA 1
ATOM 1027 C C . LYS A 1 126 ? -18.703 -17.578 -7.945 1 93.62 126 LYS A C 1
ATOM 1029 O O . LYS A 1 126 ? -19.516 -16.766 -7.508 1 93.62 126 LYS A O 1
ATOM 1034 N N . ALA A 1 127 ? -17.719 -18.094 -7.289 1 95.19 127 ALA A N 1
ATOM 1035 C CA . ALA A 1 127 ? -17.438 -17.672 -5.922 1 95.19 127 ALA A CA 1
ATOM 1036 C C . ALA A 1 127 ? -15.945 -17.406 -5.73 1 95.19 127 ALA A C 1
ATOM 1038 O O . ALA A 1 127 ? -15.219 -18.266 -5.242 1 95.19 127 ALA A O 1
ATOM 1039 N N . PRO A 1 128 ? -15.516 -16.219 -6.121 1 96.81 128 PRO A N 1
ATOM 1040 C CA . PRO A 1 128 ? -14.086 -15.906 -6.012 1 96.81 128 PRO A CA 1
ATOM 1041 C C . PRO A 1 128 ? -13.578 -15.961 -4.574 1 96.81 128 PRO A C 1
ATOM 1043 O O . PRO A 1 128 ? -14.328 -15.688 -3.639 1 96.81 128 PRO A O 1
ATOM 1046 N N . VAL A 1 129 ? -12.328 -16.375 -4.402 1 98.12 129 VAL A N 1
ATOM 1047 C CA . VAL A 1 129 ? -11.703 -16.312 -3.086 1 98.12 129 VAL A CA 1
ATOM 1048 C C . VAL A 1 129 ? -11.445 -14.859 -2.697 1 98.12 129 VAL A C 1
ATOM 1050 O O . VAL A 1 129 ? -11.406 -13.977 -3.561 1 98.12 129 VAL A O 1
ATOM 1053 N N . GLU A 1 130 ? -11.289 -14.617 -1.433 1 97.75 130 GLU A N 1
ATOM 1054 C CA . GLU A 1 130 ? -10.992 -13.25 -1.011 1 97.75 130 GLU A CA 1
ATOM 1055 C C . GLU A 1 130 ? -9.547 -12.875 -1.324 1 97.75 130 GLU A C 1
ATOM 1057 O O . GLU A 1 130 ? -9.266 -11.742 -1.724 1 97.75 130 GLU A O 1
ATOM 1062 N N . LEU A 1 131 ? -8.664 -13.883 -1.213 1 98.75 131 LEU A N 1
ATOM 1063 C CA . LEU A 1 131 ? -7.254 -13.578 -1.405 1 98.75 131 LEU A CA 1
ATOM 1064 C C . LEU A 1 131 ? -6.613 -14.562 -2.381 1 98.75 131 LEU A C 1
ATOM 1066 O O . LEU A 1 131 ? -6.645 -15.773 -2.154 1 98.75 131 LEU A O 1
ATOM 1070 N N . GLY A 1 132 ? -6.113 -13.992 -3.467 1 98.88 132 GLY A N 1
ATOM 1071 C CA . GLY A 1 132 ? -5.203 -14.703 -4.348 1 98.88 132 GLY A CA 1
ATOM 1072 C C . GLY A 1 132 ? -3.75 -14.328 -4.129 1 98.88 132 GLY A C 1
ATOM 1073 O O . GLY A 1 132 ? -3.449 -13.25 -3.621 1 98.88 132 GLY A O 1
ATOM 1074 N N . ILE A 1 133 ? -2.861 -15.25 -4.473 1 98.81 133 ILE A N 1
ATOM 1075 C CA . ILE A 1 133 ? -1.421 -15.023 -4.469 1 98.81 133 ILE A CA 1
ATOM 1076 C C . ILE A 1 133 ? -0.846 -15.32 -5.852 1 98.81 133 ILE A C 1
ATOM 1078 O O . ILE A 1 133 ? -1.204 -16.328 -6.477 1 98.81 133 ILE A O 1
ATOM 1082 N N . CYS A 1 134 ? -0.103 -14.445 -6.402 1 98.62 134 CYS A N 1
ATOM 1083 C CA . CYS A 1 134 ? 0.699 -14.633 -7.605 1 98.62 134 CYS A CA 1
ATOM 1084 C C . CYS A 1 134 ? 2.018 -13.883 -7.508 1 98.62 134 CYS A C 1
ATOM 1086 O O . CYS A 1 134 ? 2.119 -12.742 -7.969 1 98.62 134 CYS A O 1
ATOM 1088 N N . ASN A 1 135 ? 2.932 -14.523 -6.887 1 96.44 135 ASN A N 1
ATOM 1089 C CA . ASN A 1 135 ? 4.203 -13.906 -6.523 1 96.44 135 ASN A CA 1
ATOM 1090 C C . ASN A 1 135 ? 5.336 -14.391 -7.43 1 96.44 135 ASN A C 1
ATOM 1092 O O . ASN A 1 135 ? 5.875 -15.477 -7.234 1 96.44 135 ASN A O 1
ATOM 1096 N N . SER A 1 136 ? 5.754 -13.477 -8.391 1 94.44 136 SER A N 1
ATOM 1097 C CA . SER A 1 136 ? 6.863 -13.781 -9.281 1 94.44 136 SER A CA 1
ATOM 1098 C C . SER A 1 136 ? 6.562 -15.008 -10.141 1 94.44 136 SER A C 1
ATOM 1100 O O . SER A 1 136 ? 7.352 -15.953 -10.18 1 94.44 136 SER A O 1
ATOM 1102 N N . VAL A 1 137 ? 5.52 -14.938 -10.898 1 97 137 VAL A N 1
ATOM 1103 C CA . VAL A 1 137 ? 5.102 -16.094 -11.688 1 97 137 VAL A CA 1
ATOM 1104 C C . VAL A 1 137 ? 4.934 -15.688 -13.148 1 97 137 VAL A C 1
ATOM 1106 O O . VAL A 1 137 ? 5.477 -16.344 -14.047 1 97 137 VAL A O 1
ATOM 1109 N N . ILE A 1 138 ? 4.316 -14.523 -13.422 1 97.44 138 ILE A N 1
ATOM 1110 C CA . ILE A 1 138 ? 3.834 -14.273 -14.773 1 97.44 138 ILE A CA 1
ATOM 1111 C C . ILE A 1 138 ? 5 -13.867 -15.672 1 97.44 138 ILE A C 1
ATOM 1113 O O . ILE A 1 138 ? 4.871 -13.852 -16.891 1 97.44 138 ILE A O 1
ATOM 1117 N N . GLN A 1 139 ? 6.203 -13.562 -15.109 1 96.94 139 GLN A N 1
ATOM 1118 C CA . GLN A 1 139 ? 7.375 -13.273 -15.93 1 96.94 139 GLN A CA 1
ATOM 1119 C C . GLN A 1 139 ? 7.789 -14.5 -16.75 1 96.94 139 GLN A C 1
ATOM 1121 O O . GLN A 1 139 ? 8.578 -14.391 -17.688 1 96.94 139 GLN A O 1
ATOM 1126 N N . TY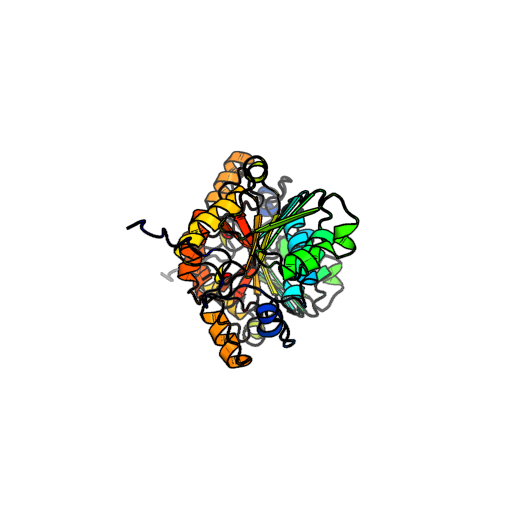R A 1 140 ? 7.27 -15.656 -16.438 1 96.25 140 TYR A N 1
ATOM 1127 C CA . TYR A 1 140 ? 7.648 -16.891 -17.125 1 96.25 140 TYR A CA 1
ATOM 1128 C C . TYR A 1 140 ? 6.688 -17.188 -18.266 1 96.25 140 TYR A C 1
ATOM 1130 O O . TYR A 1 140 ? 6.934 -18.094 -19.062 1 96.25 140 TYR A O 1
ATOM 1138 N N . LEU A 1 141 ? 5.613 -16.469 -18.391 1 96.81 141 LEU A N 1
ATOM 1139 C CA . LEU A 1 141 ? 4.602 -16.703 -19.406 1 96.81 141 LEU A CA 1
ATOM 1140 C C . LEU A 1 141 ? 4.883 -15.875 -20.656 1 96.81 141 LEU A C 1
ATOM 1142 O O . LEU A 1 141 ? 5.305 -14.719 -20.562 1 96.81 141 LEU A O 1
ATOM 1146 N N . PRO A 1 142 ? 4.566 -16.422 -21.828 1 95.38 142 PRO A N 1
ATOM 1147 C CA . PRO A 1 142 ? 4.664 -15.602 -23.047 1 95.38 142 PRO A CA 1
ATOM 1148 C C . PRO A 1 142 ? 3.643 -14.469 -23.062 1 95.38 142 PRO A C 1
ATOM 1150 O O . PRO A 1 142 ? 2.576 -14.578 -22.453 1 95.38 142 PRO A O 1
ATOM 1153 N N . ASP A 1 143 ? 3.947 -13.438 -23.875 1 96.5 143 ASP A N 1
ATOM 1154 C CA . ASP A 1 143 ? 3.133 -12.227 -23.953 1 96.5 143 ASP A CA 1
ATOM 1155 C C . ASP A 1 143 ? 1.679 -12.57 -24.266 1 96.5 143 ASP A C 1
ATOM 1157 O O . ASP A 1 143 ? 0.758 -12.023 -23.656 1 96.5 143 ASP A O 1
ATOM 1161 N N . ALA A 1 144 ? 1.49 -13.531 -25.141 1 95.62 144 ALA A N 1
ATOM 1162 C CA . ALA A 1 144 ? 0.167 -13.828 -25.688 1 95.62 144 ALA A CA 1
ATOM 1163 C C . ALA A 1 144 ? -0.745 -14.414 -24.609 1 95.62 144 ALA A C 1
ATOM 1165 O O . ALA A 1 144 ? -1.971 -14.344 -24.719 1 95.62 144 ALA A O 1
ATOM 1166 N N . GLN A 1 145 ? -0.149 -14.945 -23.516 1 96.69 145 GLN A N 1
ATOM 1167 C CA . GLN A 1 145 ? -0.93 -15.656 -22.516 1 96.69 145 GLN A CA 1
ATOM 1168 C C . GLN A 1 145 ? -1.264 -14.758 -21.328 1 96.69 145 GLN A C 1
ATOM 1170 O O . GLN A 1 145 ? -2.172 -15.055 -20.547 1 96.69 145 GLN A O 1
ATOM 1175 N N . ILE A 1 146 ? -0.64 -13.648 -21.203 1 97.75 146 ILE A N 1
ATOM 1176 C CA . ILE A 1 146 ? -0.681 -12.852 -19.984 1 97.75 146 ILE A CA 1
ATOM 1177 C C . ILE A 1 146 ? -2.072 -12.25 -19.812 1 97.75 146 ILE A C 1
ATOM 1179 O O . ILE A 1 146 ? -2.674 -12.359 -18.75 1 97.75 146 ILE A O 1
ATOM 1183 N N . PRO A 1 147 ? -2.678 -11.672 -20.891 1 97.94 147 PRO A N 1
ATOM 1184 C CA . PRO A 1 147 ? -3.99 -11.055 -20.672 1 97.94 147 PRO A CA 1
ATOM 1185 C C . PRO A 1 147 ? -5.043 -12.047 -20.188 1 97.94 147 PRO A C 1
ATOM 1187 O O . PRO A 1 147 ? -5.789 -11.75 -19.266 1 97.94 147 PRO A O 1
ATOM 1190 N N . SER A 1 148 ? -5.031 -13.242 -20.766 1 97.56 148 SER A N 1
ATOM 1191 C CA . SER A 1 148 ? -6.039 -14.227 -20.391 1 97.56 148 SER A CA 1
ATOM 1192 C C . SER A 1 148 ? -5.801 -14.742 -18.969 1 97.56 148 SER A C 1
ATOM 1194 O O . SER A 1 148 ? -6.75 -14.977 -18.219 1 97.56 148 SER A O 1
ATOM 1196 N N . VAL A 1 149 ? -4.602 -14.922 -18.594 1 98.31 149 VAL A N 1
ATOM 1197 C CA . VAL A 1 149 ? -4.254 -15.398 -17.25 1 98.31 149 VAL A CA 1
ATOM 1198 C C . VAL A 1 149 ? -4.645 -14.359 -16.219 1 98.31 149 VAL A C 1
ATOM 1200 O O . VAL A 1 149 ? -5.227 -14.695 -15.18 1 98.31 149 VAL A O 1
ATOM 1203 N N . LEU A 1 150 ? -4.387 -13.094 -16.516 1 98.56 150 LEU A N 1
ATOM 1204 C CA . LEU A 1 150 ? -4.73 -12.008 -15.602 1 98.56 150 LEU A CA 1
ATOM 1205 C C . LEU A 1 150 ? -6.242 -11.883 -15.453 1 98.56 150 LEU A C 1
ATOM 1207 O O . LEU A 1 150 ? -6.746 -11.695 -14.344 1 98.56 150 LEU A O 1
ATOM 1211 N N . GLU A 1 151 ? -6.941 -11.984 -16.531 1 98.12 151 GLU A N 1
ATOM 1212 C CA . GLU A 1 151 ? -8.398 -11.93 -16.469 1 98.12 151 GLU A CA 1
ATOM 1213 C C . GLU A 1 151 ? -8.953 -13.062 -15.617 1 98.12 151 GLU A C 1
ATOM 1215 O O . GLU A 1 151 ? -9.836 -12.844 -14.781 1 98.12 151 GLU A O 1
ATOM 1220 N N . LYS A 1 152 ? -8.43 -14.203 -15.812 1 98.25 152 LYS A N 1
ATOM 1221 C CA . LYS A 1 152 ? -8.852 -15.359 -15.039 1 98.25 152 LYS A CA 1
ATOM 1222 C C . LYS A 1 152 ? -8.609 -15.148 -13.547 1 98.25 152 LYS A C 1
ATOM 1224 O O . LYS A 1 152 ? -9.508 -15.375 -12.734 1 98.25 152 LYS A O 1
ATOM 1229 N N . MET A 1 153 ? -7.453 -14.672 -13.195 1 98.56 153 MET A N 1
ATOM 1230 C CA . MET A 1 153 ? -7.152 -14.438 -11.789 1 98.56 153 MET A CA 1
ATOM 1231 C C . MET A 1 153 ? -8.078 -13.367 -11.203 1 98.56 153 MET A C 1
ATOM 1233 O O . MET A 1 153 ? -8.516 -13.484 -10.055 1 98.56 153 MET A O 1
ATOM 1237 N N . ALA A 1 154 ? -8.391 -12.375 -12.023 1 98.19 154 ALA A N 1
ATOM 1238 C CA . ALA A 1 154 ? -9.266 -11.305 -11.555 1 98.19 154 ALA A CA 1
ATOM 1239 C C . ALA A 1 154 ? -10.672 -11.828 -11.281 1 98.19 154 ALA A C 1
ATOM 1241 O O . ALA A 1 154 ? -11.367 -11.32 -10.398 1 98.19 154 ALA A O 1
ATOM 1242 N N . LYS A 1 155 ? -11.062 -12.836 -12.008 1 97.81 155 LYS A N 1
ATOM 1243 C CA . LYS A 1 155 ? -12.367 -13.445 -11.805 1 97.81 155 LYS A CA 1
ATOM 1244 C C . LYS A 1 155 ? -12.328 -14.445 -10.648 1 97.81 155 LYS A C 1
ATOM 1246 O O . LYS A 1 155 ? -13.367 -14.773 -10.07 1 97.81 155 LYS A O 1
ATOM 1251 N N . TYR A 1 156 ? -11.148 -14.914 -10.32 1 98.25 156 TYR A N 1
ATOM 1252 C CA . TYR A 1 156 ? -11.016 -15.984 -9.344 1 98.25 156 TYR A CA 1
ATOM 1253 C C . TYR A 1 156 ? -10.789 -15.422 -7.945 1 98.25 156 TYR A C 1
ATOM 1255 O O . TYR A 1 156 ? -10.938 -16.141 -6.949 1 98.25 156 TYR A O 1
ATOM 1263 N N . CYS A 1 157 ? -10.375 -14.172 -7.785 1 98 157 CYS A N 1
ATOM 1264 C CA . CYS A 1 157 ? -10.102 -13.633 -6.457 1 98 157 CYS A CA 1
ATOM 1265 C C . CYS A 1 157 ? -10.477 -12.164 -6.375 1 98 157 CYS A C 1
ATOM 1267 O O . CYS A 1 157 ? -10.461 -11.453 -7.383 1 98 157 CYS A O 1
ATOM 1269 N N . ASN A 1 158 ? -10.828 -11.711 -5.195 1 97.5 158 ASN A N 1
ATOM 1270 C CA . ASN A 1 158 ? -11.172 -10.32 -4.953 1 97.5 158 ASN A CA 1
ATOM 1271 C C . ASN A 1 158 ? -9.93 -9.438 -4.883 1 97.5 158 ASN A C 1
ATOM 1273 O O . ASN A 1 158 ? -9.906 -8.336 -5.441 1 97.5 158 ASN A O 1
ATOM 1277 N N . TYR A 1 159 ? -8.953 -9.93 -4.188 1 98.19 159 TYR A N 1
ATOM 1278 C CA . TYR A 1 159 ? -7.66 -9.273 -4.043 1 98.19 159 TYR A CA 1
ATOM 1279 C C . TYR A 1 159 ? -6.523 -10.227 -4.395 1 98.19 159 TYR A C 1
ATOM 1281 O O . TYR A 1 159 ? -6.609 -11.43 -4.137 1 98.19 159 TYR A O 1
ATOM 1289 N N . LEU A 1 160 ? -5.48 -9.68 -5.027 1 98.62 160 LEU A N 1
ATOM 1290 C CA . LEU A 1 160 ? -4.332 -10.477 -5.449 1 98.62 160 LEU A CA 1
ATOM 1291 C C . LEU A 1 160 ? -3.039 -9.906 -4.879 1 98.62 160 LEU A C 1
ATOM 1293 O O . LEU A 1 160 ? -2.682 -8.766 -5.16 1 98.62 160 LEU A O 1
ATOM 1297 N N . TYR A 1 161 ? -2.422 -10.672 -3.938 1 98.75 161 TYR A N 1
ATOM 1298 C CA . TYR A 1 161 ? -1.055 -10.359 -3.541 1 98.75 161 TYR A CA 1
ATOM 1299 C C . TYR A 1 161 ? -0.069 -10.719 -4.648 1 98.75 161 TYR A C 1
ATOM 1301 O O . TYR A 1 161 ? 0.085 -11.891 -4.992 1 98.75 161 TYR A O 1
ATOM 1309 N N . PHE A 1 162 ? 0.585 -9.688 -5.219 1 98.19 162 PHE A N 1
ATOM 1310 C CA . PHE A 1 162 ? 1.181 -9.836 -6.543 1 98.19 162 PHE A CA 1
ATOM 1311 C C . PHE A 1 162 ? 2.553 -9.172 -6.598 1 98.19 162 PHE A C 1
ATOM 1313 O O . PHE A 1 162 ? 2.742 -8.078 -6.059 1 98.19 162 PHE A O 1
ATOM 1320 N N . THR A 1 163 ? 3.504 -9.867 -7.176 1 96.69 163 THR A N 1
ATOM 1321 C CA . THR A 1 163 ? 4.781 -9.266 -7.539 1 96.69 163 THR A CA 1
ATOM 1322 C C . THR A 1 163 ? 5.246 -9.766 -8.906 1 96.69 163 THR A C 1
ATOM 1324 O O . THR A 1 163 ? 4.883 -10.867 -9.32 1 96.69 163 THR A O 1
ATOM 1327 N N . VAL A 1 164 ? 5.98 -8.984 -9.594 1 96.94 164 VAL A N 1
ATOM 1328 C CA . VAL A 1 164 ? 6.633 -9.359 -10.844 1 96.94 164 VAL A CA 1
ATOM 1329 C C . VAL A 1 164 ? 7.895 -8.531 -11.039 1 96.94 164 VAL A C 1
ATOM 1331 O O . VAL A 1 164 ? 7.863 -7.305 -10.93 1 96.94 164 VAL A O 1
ATOM 1334 N N . PRO A 1 165 ? 9.023 -9.18 -11.25 1 95.69 165 PRO A N 1
ATOM 1335 C CA . PRO A 1 165 ? 10.219 -8.398 -11.547 1 95.69 165 PRO A CA 1
ATOM 1336 C C . PRO A 1 165 ? 10.172 -7.738 -12.922 1 95.69 165 PRO A C 1
ATOM 1338 O O . PRO A 1 165 ? 9.789 -8.375 -13.906 1 95.69 165 PRO A O 1
ATOM 1341 N N . THR A 1 166 ? 10.484 -6.473 -12.977 1 97.25 166 THR A N 1
ATOM 1342 C CA . THR A 1 166 ? 10.602 -5.746 -14.242 1 97.25 166 THR A CA 1
ATOM 1343 C C . THR A 1 166 ? 12.023 -5.828 -14.781 1 97.25 166 THR A C 1
ATOM 1345 O O . THR A 1 166 ? 12.906 -6.395 -14.141 1 97.25 166 THR A O 1
ATOM 1348 N N . ASN A 1 167 ? 12.188 -5.285 -16 1 97.19 167 ASN A N 1
ATOM 1349 C CA . ASN A 1 167 ? 13.531 -5.227 -16.562 1 97.19 167 ASN A CA 1
ATOM 1350 C C . ASN A 1 167 ? 14.469 -4.418 -15.672 1 97.19 167 ASN A C 1
ATOM 1352 O O . ASN A 1 167 ? 15.656 -4.734 -15.562 1 97.19 167 ASN A O 1
ATOM 1356 N N . GLU A 1 168 ? 14.016 -3.391 -15 1 95.12 168 GLU A N 1
ATOM 1357 C CA . GLU A 1 168 ? 14.828 -2.625 -14.055 1 95.12 168 GLU A CA 1
ATOM 1358 C C . GLU A 1 168 ? 15.266 -3.486 -12.875 1 95.12 168 GLU A C 1
ATOM 1360 O O . GLU A 1 168 ? 16.406 -3.414 -12.438 1 95.12 168 GLU A O 1
ATOM 1365 N N . ASP A 1 169 ? 14.375 -4.289 -12.359 1 94.06 169 ASP A N 1
ATOM 1366 C CA . ASP A 1 169 ? 14.703 -5.184 -11.258 1 94.06 169 ASP A CA 1
ATOM 1367 C C . ASP A 1 169 ? 15.789 -6.18 -11.664 1 94.06 169 ASP A C 1
ATOM 1369 O O . ASP A 1 169 ? 16.734 -6.414 -10.906 1 94.06 169 ASP A O 1
ATOM 1373 N N . TYR A 1 170 ? 15.617 -6.707 -12.836 1 93.56 170 TYR A N 1
ATOM 1374 C CA . TYR A 1 170 ? 16.609 -7.672 -13.312 1 93.56 170 TYR A CA 1
ATOM 1375 C C . TYR A 1 170 ? 17.953 -7.004 -13.539 1 93.56 170 TYR A C 1
ATOM 1377 O O . TYR A 1 170 ? 19 -7.621 -13.336 1 93.56 170 TYR A O 1
ATOM 1385 N N . ALA A 1 171 ? 17.984 -5.801 -14.016 1 94.56 171 ALA A N 1
ATOM 1386 C CA . ALA A 1 171 ? 19.234 -5.062 -14.18 1 94.56 171 ALA A CA 1
ATOM 1387 C C . ALA A 1 171 ? 19.969 -4.902 -12.852 1 94.56 171 ALA A C 1
ATOM 1389 O O . ALA A 1 171 ? 21.188 -5.066 -12.781 1 94.56 171 ALA A O 1
ATOM 1390 N N . VAL A 1 172 ? 19.219 -4.633 -11.852 1 91 172 VAL A N 1
ATOM 1391 C CA . VAL A 1 172 ? 19.797 -4.488 -10.516 1 91 172 VAL A CA 1
ATOM 1392 C C . VAL A 1 172 ? 20.359 -5.828 -10.047 1 91 172 VAL A C 1
ATOM 1394 O O . VAL A 1 172 ? 21.469 -5.891 -9.516 1 91 172 VAL A O 1
ATOM 1397 N N . MET A 1 173 ? 19.562 -6.906 -10.234 1 88.75 173 MET A N 1
ATOM 1398 C CA . MET A 1 173 ? 20 -8.242 -9.828 1 88.75 173 MET A CA 1
ATOM 1399 C C . MET A 1 173 ? 21.266 -8.648 -10.57 1 88.75 173 MET A C 1
ATOM 1401 O O . MET A 1 173 ? 22.172 -9.258 -9.977 1 88.75 173 MET A O 1
ATOM 1405 N N . LYS A 1 174 ? 21.328 -8.352 -11.766 1 90.81 174 LYS A N 1
ATOM 1406 C CA . LYS A 1 174 ? 22.516 -8.664 -12.555 1 90.81 174 LYS A CA 1
ATOM 1407 C C . LYS A 1 174 ? 23.734 -7.891 -12.055 1 90.81 174 LYS A C 1
ATOM 1409 O O . LYS A 1 174 ? 24.812 -8.461 -11.875 1 90.81 174 LYS A O 1
ATOM 1414 N N . LYS A 1 175 ? 23.547 -6.672 -11.812 1 91.75 175 LYS A N 1
ATOM 1415 C CA . LYS A 1 175 ? 24.641 -5.801 -11.383 1 91.75 175 LYS A CA 1
ATOM 1416 C C . LYS A 1 175 ? 25.125 -6.184 -9.984 1 91.75 175 LYS A C 1
ATOM 1418 O O . LYS A 1 175 ? 26.328 -6.281 -9.742 1 91.75 175 LYS A O 1
ATOM 1423 N N . GLU A 1 176 ? 24.172 -6.418 -9.07 1 86.62 176 GLU A N 1
ATOM 1424 C CA . GLU A 1 176 ? 24.516 -6.582 -7.66 1 86.62 176 GLU A CA 1
ATOM 1425 C C . GLU A 1 176 ? 24.828 -8.039 -7.332 1 86.62 176 GLU A C 1
ATOM 1427 O O . GLU A 1 176 ? 25.594 -8.32 -6.406 1 86.62 176 GLU A O 1
ATOM 1432 N N . MET A 1 177 ? 24.234 -8.953 -8.086 1 84.56 177 MET A N 1
ATOM 1433 C CA . MET A 1 177 ? 24.328 -10.352 -7.68 1 84.56 177 MET A CA 1
ATOM 1434 C C . MET A 1 177 ? 24.781 -11.227 -8.844 1 84.56 177 MET A C 1
ATOM 1436 O O . MET A 1 177 ? 24.844 -12.453 -8.719 1 84.56 177 MET A O 1
ATOM 1440 N N . SER A 1 178 ? 25 -10.648 -10.039 1 86.06 178 SER A N 1
ATOM 1441 C CA . SER A 1 178 ? 25.344 -11.398 -11.25 1 86.06 178 SER A CA 1
ATOM 1442 C C . SER A 1 178 ? 24.297 -12.477 -11.539 1 86.06 178 SER A C 1
ATOM 1444 O O . SER A 1 178 ? 24.641 -13.578 -11.977 1 86.06 178 SER A O 1
ATOM 1446 N N . PHE A 1 179 ? 23.062 -12.062 -11.211 1 85.62 179 PHE A N 1
ATOM 1447 C CA . PHE A 1 179 ? 21.969 -13.008 -11.383 1 85.62 179 PHE A CA 1
ATOM 1448 C C . PHE A 1 179 ? 21.281 -12.812 -12.727 1 85.62 179 PHE A C 1
ATOM 1450 O O . PHE A 1 179 ? 20.969 -11.68 -13.109 1 85.62 179 PHE A O 1
ATOM 1457 N N . VAL A 1 180 ? 21.141 -13.953 -13.461 1 87.88 180 VAL A N 1
ATOM 1458 C CA . VAL A 1 180 ? 20.344 -13.992 -14.688 1 87.88 180 VAL A CA 1
ATOM 1459 C C . VAL A 1 180 ? 19.375 -15.164 -14.641 1 87.88 180 VAL A C 1
ATOM 1461 O O . VAL A 1 180 ? 19.734 -16.266 -14.211 1 87.88 180 VAL A O 1
ATOM 1464 N N . ASP A 1 181 ? 18.125 -14.93 -15.047 1 90.38 181 ASP A N 1
ATOM 1465 C CA . ASP A 1 181 ? 17.094 -15.961 -15.109 1 90.38 181 ASP A CA 1
ATOM 1466 C C . ASP A 1 181 ? 16.734 -16.297 -16.547 1 90.38 181 ASP A C 1
ATOM 1468 O O . ASP A 1 181 ? 15.938 -15.586 -17.188 1 90.38 181 ASP A O 1
ATOM 1472 N N . PRO A 1 182 ? 17.266 -17.344 -17.047 1 91.69 182 PRO A N 1
ATOM 1473 C CA . PRO A 1 182 ? 17.016 -17.672 -18.453 1 91.69 182 PRO A CA 1
ATOM 1474 C C . PRO A 1 182 ? 15.586 -18.125 -18.703 1 91.69 182 PRO A C 1
ATOM 1476 O O . PRO A 1 182 ? 15.172 -18.25 -19.859 1 91.69 182 PRO A O 1
ATOM 1479 N N . TYR A 1 183 ? 14.844 -18.406 -17.656 1 93 183 TYR A N 1
ATOM 1480 C CA . TYR A 1 183 ? 13.469 -18.875 -17.797 1 93 183 TYR A CA 1
ATOM 1481 C C . TYR A 1 183 ? 12.508 -17.703 -17.938 1 93 183 TYR A C 1
ATOM 1483 O O . TYR A 1 183 ? 11.352 -17.875 -18.328 1 93 183 TYR A O 1
ATOM 1491 N N . ALA A 1 184 ? 12.938 -16.531 -17.594 1 95.19 184 ALA A N 1
ATOM 1492 C CA . ALA A 1 184 ? 12.023 -15.398 -17.438 1 95.19 184 ALA A CA 1
ATOM 1493 C C . ALA A 1 184 ? 12.109 -14.445 -18.625 1 95.19 184 ALA A C 1
ATOM 1495 O O . ALA A 1 184 ? 13.172 -14.273 -19.219 1 95.19 184 ALA A O 1
ATOM 1496 N N . PHE A 1 185 ? 10.977 -13.875 -18.984 1 96.12 185 PHE A N 1
ATOM 1497 C CA . PHE A 1 185 ? 10.93 -12.727 -19.891 1 96.12 185 PHE A CA 1
ATOM 1498 C C . PHE A 1 185 ? 11.18 -11.43 -19.125 1 96.12 185 PHE A C 1
ATOM 1500 O O . PHE A 1 185 ? 10.688 -11.25 -18.016 1 96.12 185 PHE A O 1
ATOM 1507 N N . SER A 1 186 ? 12.031 -10.625 -19.688 1 95.88 186 SER A N 1
ATOM 1508 C CA . SER A 1 186 ? 12.297 -9.305 -19.125 1 95.88 186 SER A CA 1
ATOM 1509 C C . SER A 1 186 ? 11.422 -8.242 -19.781 1 95.88 186 SER A C 1
ATOM 1511 O O . SER A 1 186 ? 11.516 -8.016 -21 1 95.88 186 SER A O 1
ATOM 1513 N N . ARG A 1 187 ? 10.555 -7.605 -18.984 1 98.12 187 ARG A N 1
ATOM 1514 C CA . ARG A 1 187 ? 9.594 -6.656 -19.531 1 98.12 187 ARG A CA 1
ATOM 1515 C C . ARG A 1 187 ? 9.562 -5.371 -18.703 1 98.12 187 ARG A C 1
ATOM 1517 O O . ARG A 1 187 ? 9.953 -5.371 -17.531 1 98.12 187 ARG A O 1
ATOM 1524 N N . THR A 1 188 ? 9.086 -4.285 -19.328 1 97.94 188 THR A N 1
ATOM 1525 C CA . THR A 1 188 ? 9.031 -2.99 -18.672 1 97.94 188 THR A CA 1
ATOM 1526 C C . THR A 1 188 ? 7.824 -2.918 -17.734 1 97.94 188 THR A C 1
ATOM 1528 O O . THR A 1 188 ? 6.84 -3.637 -17.922 1 97.94 188 THR A O 1
ATOM 1531 N N . LYS A 1 189 ? 7.922 -2.062 -16.828 1 97.06 189 LYS A N 1
ATOM 1532 C CA . LYS A 1 189 ? 6.805 -1.722 -15.945 1 97.06 189 LYS A CA 1
ATOM 1533 C C . LYS A 1 189 ? 5.582 -1.302 -16.766 1 97.06 189 LYS A C 1
ATOM 1535 O O . LYS A 1 189 ? 4.461 -1.73 -16.469 1 97.06 189 LYS A O 1
ATOM 1540 N N . LYS A 1 190 ? 5.805 -0.503 -17.719 1 97.06 190 LYS A N 1
ATOM 1541 C CA . LYS A 1 190 ? 4.73 0.017 -18.562 1 97.06 190 LYS A CA 1
ATOM 1542 C C . LYS A 1 190 ? 3.955 -1.115 -19.234 1 97.06 190 LYS A C 1
ATOM 1544 O O . LYS A 1 190 ? 2.725 -1.087 -19.281 1 97.06 190 LYS A O 1
ATOM 1549 N N . LYS A 1 191 ? 4.691 -2.113 -19.719 1 98.06 191 LYS A N 1
ATOM 1550 C CA . LYS A 1 191 ? 4.055 -3.246 -20.391 1 98.06 191 LYS A CA 1
ATOM 1551 C C . LYS A 1 191 ? 3.191 -4.043 -19.406 1 98.06 191 LYS A C 1
ATOM 1553 O O . LYS A 1 191 ? 2.045 -4.375 -19.719 1 98.06 191 LYS A O 1
ATOM 1558 N N . TYR A 1 192 ? 3.707 -4.328 -18.266 1 98.06 192 TYR A N 1
ATOM 1559 C CA . TYR A 1 192 ? 2.934 -5.039 -17.25 1 98.06 192 TYR A CA 1
ATOM 1560 C C . TYR A 1 192 ? 1.7 -4.242 -16.844 1 98.06 192 TYR A C 1
ATOM 1562 O O . TYR A 1 192 ? 0.608 -4.801 -16.719 1 98.06 192 TYR A O 1
ATOM 1570 N N . ARG A 1 193 ? 1.888 -2.92 -16.656 1 97.5 193 ARG A N 1
ATOM 1571 C CA . ARG A 1 193 ? 0.791 -2.059 -16.234 1 97.5 193 ARG A CA 1
ATOM 1572 C C . ARG A 1 193 ? -0.34 -2.061 -17.25 1 97.5 193 ARG A C 1
ATOM 1574 O O . ARG A 1 193 ? -1.517 -2.047 -16.891 1 97.5 193 ARG A O 1
ATOM 1581 N N . LYS A 1 194 ? 0.004 -2.072 -18.469 1 97.5 194 LYS A N 1
ATOM 1582 C CA . LYS A 1 194 ? -0.995 -2.111 -19.531 1 97.5 194 LYS A CA 1
ATOM 1583 C C . LYS A 1 194 ? -1.874 -3.354 -19.406 1 97.5 194 LYS A C 1
ATOM 1585 O O . LYS A 1 194 ? -3.098 -3.268 -19.547 1 97.5 194 LYS A O 1
ATOM 1590 N N . TRP A 1 195 ? -1.264 -4.492 -19.156 1 98.25 195 TRP A N 1
ATOM 1591 C CA . TRP A 1 195 ? -2.016 -5.734 -19.016 1 98.25 195 TRP A CA 1
ATOM 1592 C C . TRP A 1 195 ? -2.834 -5.75 -17.734 1 98.25 195 TRP A C 1
ATOM 1594 O O . TRP A 1 195 ? -4.023 -6.066 -17.75 1 98.25 195 TRP A O 1
ATOM 1604 N N . ILE A 1 196 ? -2.262 -5.348 -16.656 1 98 196 ILE A N 1
ATOM 1605 C CA . ILE A 1 196 ? -2.828 -5.504 -15.32 1 98 196 ILE A CA 1
ATOM 1606 C C . ILE A 1 196 ? -3.996 -4.535 -15.141 1 98 196 ILE A C 1
ATOM 1608 O O . ILE A 1 196 ? -5.012 -4.883 -14.531 1 98 196 ILE A O 1
ATOM 1612 N N . SER A 1 197 ? -3.893 -3.346 -15.719 1 96.69 197 SER A N 1
ATOM 1613 C CA . SER A 1 197 ? -4.891 -2.301 -15.516 1 96.69 197 SER A CA 1
ATOM 1614 C C . SER A 1 197 ? -6.219 -2.672 -16.172 1 96.69 197 SER A C 1
ATOM 1616 O O . SER A 1 197 ? -7.25 -2.055 -15.883 1 96.69 197 SER A O 1
ATOM 1618 N N . ARG A 1 198 ? -6.219 -3.674 -17.016 1 97.06 198 ARG A N 1
ATOM 1619 C CA . ARG A 1 198 ? -7.453 -4.105 -17.656 1 97.06 198 ARG A CA 1
ATOM 1620 C C . ARG A 1 198 ? -8.398 -4.75 -16.656 1 97.06 198 ARG A C 1
ATOM 1622 O O . ARG A 1 198 ? -9.617 -4.566 -16.734 1 97.06 198 ARG A O 1
ATOM 1629 N N . ASP A 1 199 ? -7.77 -5.461 -15.672 1 97.38 199 ASP A N 1
ATOM 1630 C CA . ASP A 1 199 ? -8.609 -6.316 -14.836 1 97.38 199 ASP A CA 1
ATOM 1631 C C . ASP A 1 199 ? -8.383 -6.023 -13.352 1 97.38 199 ASP A C 1
ATOM 1633 O O . ASP A 1 199 ? -9.133 -6.508 -12.5 1 97.38 199 ASP A O 1
ATOM 1637 N N . PHE A 1 200 ? -7.367 -5.23 -13.086 1 97.06 200 PHE A N 1
ATOM 1638 C CA . PHE A 1 200 ? -7.031 -4.945 -11.695 1 97.06 200 PHE A CA 1
ATOM 1639 C C . PHE A 1 200 ? -6.773 -3.457 -11.492 1 97.06 200 PHE A C 1
ATOM 1641 O O . PHE A 1 200 ? -6.523 -2.73 -12.453 1 97.06 200 PHE A O 1
ATOM 1648 N N . GLU A 1 201 ? -6.883 -3.035 -10.258 1 95.62 201 GLU A N 1
ATOM 1649 C CA . GLU A 1 201 ? -6.359 -1.771 -9.75 1 95.62 201 GLU A CA 1
ATOM 1650 C C . GLU A 1 201 ? -5.336 -2.004 -8.641 1 95.62 201 GLU A C 1
ATOM 1652 O O . GLU A 1 201 ? -5.473 -2.936 -7.852 1 95.62 201 GLU A O 1
ATOM 1657 N N . ILE A 1 202 ? -4.328 -1.144 -8.633 1 96.56 202 ILE A N 1
ATOM 1658 C CA . ILE A 1 202 ? -3.381 -1.177 -7.523 1 96.56 202 ILE A CA 1
ATOM 1659 C C . ILE A 1 202 ? -3.973 -0.448 -6.32 1 96.56 202 ILE A C 1
ATOM 1661 O O . ILE A 1 202 ? -4.391 0.706 -6.43 1 96.56 202 ILE A O 1
ATOM 1665 N N . VAL A 1 203 ? -3.969 -1.162 -5.105 1 96.44 203 VAL A N 1
ATOM 1666 C CA . VAL A 1 203 ? -4.602 -0.536 -3.949 1 96.44 203 VAL A CA 1
ATOM 1667 C C . VAL A 1 203 ? -3.629 -0.527 -2.771 1 96.44 203 VAL A C 1
ATOM 1669 O O . VAL A 1 203 ? -3.943 -0.002 -1.701 1 96.44 203 VAL A O 1
ATOM 1672 N N . GLY A 1 204 ? -2.457 -1.055 -2.941 1 96.5 204 GLY A N 1
ATOM 1673 C CA . GLY A 1 204 ? -1.418 -1.116 -1.928 1 96.5 204 GLY A CA 1
ATOM 1674 C C . GLY A 1 204 ? -0.128 -1.734 -2.432 1 96.5 204 GLY A C 1
ATOM 1675 O O . GLY A 1 204 ? -0.051 -2.17 -3.584 1 96.5 204 GLY A O 1
ATOM 1676 N N . TYR A 1 205 ? 0.884 -1.766 -1.522 1 96.94 205 TYR A N 1
ATOM 1677 C CA . TYR A 1 205 ? 2.133 -2.439 -1.859 1 96.94 205 TYR A CA 1
ATOM 1678 C C . TYR A 1 205 ? 1.899 -3.924 -2.117 1 96.94 205 TYR A C 1
ATOM 1680 O O . TYR A 1 205 ? 1.347 -4.629 -1.27 1 96.94 205 TYR A O 1
ATOM 1688 N N . ASN A 1 206 ? 2.15 -4.398 -3.33 1 97.31 206 ASN A N 1
ATOM 1689 C CA . ASN A 1 206 ? 2.012 -5.789 -3.746 1 97.31 206 ASN A CA 1
ATOM 1690 C C . ASN A 1 206 ? 0.553 -6.234 -3.742 1 97.31 206 ASN A C 1
ATOM 1692 O O . ASN A 1 206 ? 0.263 -7.426 -3.623 1 97.31 206 ASN A O 1
ATOM 1696 N N . LEU A 1 207 ? -0.387 -5.25 -3.863 1 97.94 207 LEU A N 1
ATOM 1697 C CA . LEU A 1 207 ? -1.785 -5.641 -3.721 1 97.94 207 LEU A CA 1
ATOM 1698 C C . LEU A 1 207 ? -2.629 -5.066 -4.852 1 97.94 207 LEU A C 1
ATOM 1700 O O . LEU A 1 207 ? -2.631 -3.854 -5.074 1 97.94 207 LEU A O 1
ATOM 1704 N N . LEU A 1 208 ? -3.297 -5.961 -5.531 1 97.56 208 LEU A N 1
ATOM 1705 C CA . LEU A 1 208 ? -4.238 -5.617 -6.594 1 97.56 208 LEU A CA 1
ATOM 1706 C C . LEU A 1 208 ? -5.668 -5.934 -6.172 1 97.56 208 LEU A C 1
ATOM 1708 O O . LEU A 1 208 ? -5.914 -6.934 -5.488 1 97.56 208 LEU A O 1
ATOM 1712 N N . GLN A 1 209 ? -6.566 -5.137 -6.531 1 97.38 209 GLN A N 1
ATOM 1713 C CA . GLN A 1 209 ? -7.996 -5.402 -6.395 1 97.38 209 GLN A CA 1
ATOM 1714 C C . GLN A 1 209 ? -8.633 -5.707 -7.746 1 97.38 209 GLN A C 1
ATOM 1716 O O . GLN A 1 209 ? -8.406 -4.984 -8.719 1 97.38 209 GLN A O 1
ATOM 1721 N N . SER A 1 210 ? -9.391 -6.762 -7.777 1 97.19 210 SER A N 1
ATOM 1722 C CA . SER A 1 210 ? -10.086 -7.121 -9.008 1 97.19 210 SER A CA 1
ATOM 1723 C C . SER A 1 210 ? -11.125 -6.07 -9.383 1 97.19 210 SER A C 1
ATOM 1725 O O . SER A 1 210 ? -11.859 -5.578 -8.516 1 97.19 210 SER A O 1
ATOM 1727 N N . LYS A 1 211 ? -11.188 -5.766 -10.641 1 94.81 211 LYS A N 1
ATOM 1728 C CA . LYS A 1 211 ? -12.211 -4.855 -11.141 1 94.81 211 LYS A CA 1
ATOM 1729 C C . LYS A 1 211 ? -13.555 -5.566 -11.281 1 94.81 211 LYS A C 1
ATOM 1731 O O . LYS A 1 211 ? -14.578 -4.922 -11.516 1 94.81 211 LYS A O 1
ATOM 1736 N N . TRP A 1 212 ? -13.562 -6.855 -11.07 1 92.38 212 TRP A N 1
ATOM 1737 C CA . TRP A 1 212 ? -14.781 -7.648 -11.125 1 92.38 212 TRP A CA 1
ATOM 1738 C C . TRP A 1 212 ? -15.461 -7.699 -9.766 1 92.38 212 TRP A C 1
ATOM 1740 O O . TRP A 1 212 ? -16.594 -8.172 -9.641 1 92.38 212 TRP A O 1
ATOM 1750 N N . LEU A 1 213 ? -14.695 -7.16 -8.75 1 86.5 213 LEU A N 1
ATOM 1751 C CA . LEU A 1 213 ? -15.25 -7.102 -7.398 1 86.5 213 LEU A CA 1
ATOM 1752 C C . LEU A 1 213 ? -16.375 -6.074 -7.316 1 86.5 213 LEU A C 1
ATOM 1754 O O . LEU A 1 213 ? -16.234 -4.953 -7.812 1 86.5 213 LEU A O 1
ATOM 1758 N N . GLY A 1 214 ? -17.531 -6.523 -6.887 1 73.38 214 GLY A N 1
ATOM 1759 C CA . GLY A 1 214 ? -18.656 -5.605 -6.703 1 73.38 214 GLY A CA 1
ATOM 1760 C C . GLY A 1 214 ? -18.391 -4.559 -5.637 1 73.38 214 GLY A C 1
ATOM 1761 O O . GLY A 1 214 ? -18.109 -3.4 -5.953 1 73.38 214 GLY A O 1
ATOM 1762 N N . GLU A 1 215 ? -18.344 -5.051 -4.387 1 69.25 215 GLU A N 1
ATOM 1763 C CA . GLU A 1 215 ? -18.141 -4.133 -3.27 1 69.25 215 GLU A CA 1
ATOM 1764 C C . GLU A 1 215 ? -16.656 -4.012 -2.918 1 69.25 215 GLU A C 1
ATOM 1766 O O . GLU A 1 215 ? -15.977 -5.02 -2.717 1 69.25 215 GLU A O 1
ATOM 1771 N N . LYS A 1 216 ? -16.172 -2.729 -2.76 1 73.31 216 LYS A N 1
ATOM 1772 C CA . LYS A 1 216 ? -14.75 -2.484 -2.578 1 73.31 216 LYS A CA 1
ATOM 1773 C C . LYS A 1 216 ? -14.422 -2.209 -1.113 1 73.31 216 LYS A C 1
ATOM 1775 O O . LYS A 1 216 ? -15.18 -1.527 -0.419 1 73.31 216 LYS A O 1
ATOM 1780 N N . GLY A 1 217 ? -13.398 -2.998 -0.594 1 76.81 217 GLY A N 1
ATOM 1781 C CA . GLY A 1 217 ? -12.828 -2.625 0.693 1 76.81 217 GLY A CA 1
ATOM 1782 C C . GLY A 1 217 ? -12.039 -1.334 0.644 1 76.81 217 GLY A C 1
ATOM 1783 O O . GLY A 1 217 ? -12.07 -0.541 1.588 1 76.81 217 GLY A O 1
ATOM 1784 N N . PHE A 1 218 ? -11.383 -1.093 -0.435 1 90.38 218 PHE A N 1
ATOM 1785 C CA . PHE A 1 218 ? -10.594 0.122 -0.616 1 90.38 218 PHE A CA 1
ATOM 1786 C C . PHE A 1 218 ? -11.422 1.206 -1.295 1 90.38 218 PHE A C 1
ATOM 1788 O O . PHE A 1 218 ? -11.547 1.222 -2.521 1 90.38 218 PHE A O 1
ATOM 1795 N N . LYS A 1 219 ? -11.875 2.135 -0.528 1 84.62 219 LYS A N 1
ATOM 1796 C CA . LYS A 1 219 ? -12.867 3.086 -1.02 1 84.62 219 LYS A CA 1
ATOM 1797 C C . LYS A 1 219 ? -12.219 4.422 -1.371 1 84.62 219 LYS A C 1
ATOM 1799 O O . LYS A 1 219 ? -12.781 5.203 -2.146 1 84.62 219 LYS A O 1
ATOM 1804 N N . GLU A 1 220 ? -11.078 4.684 -0.789 1 87.19 220 GLU A N 1
ATOM 1805 C CA . GLU A 1 220 ? -10.438 5.977 -1.015 1 87.19 220 GLU A CA 1
ATOM 1806 C C . GLU A 1 220 ? -9.945 6.109 -2.455 1 87.19 220 GLU A C 1
ATOM 1808 O O . GLU A 1 220 ? -9.133 5.305 -2.912 1 87.19 220 GLU A O 1
ATOM 1813 N N . ASP A 1 221 ? -10.383 7.141 -3.051 1 90.31 221 ASP A N 1
ATOM 1814 C CA . ASP A 1 221 ? -10.18 7.336 -4.484 1 90.31 221 ASP A CA 1
ATOM 1815 C C . ASP A 1 221 ? -8.703 7.547 -4.801 1 90.31 221 ASP A C 1
ATOM 1817 O O . ASP A 1 221 ? -8.172 6.957 -5.742 1 90.31 221 ASP A O 1
ATOM 1821 N N . PHE A 1 222 ? -8.008 8.289 -4.043 1 92.94 222 PHE A N 1
ATOM 1822 C CA . PHE A 1 222 ? -6.676 8.773 -4.383 1 92.94 222 PHE A CA 1
ATOM 1823 C C . PHE A 1 222 ? -5.695 7.617 -4.516 1 92.94 222 PHE A C 1
ATOM 1825 O O . PHE A 1 222 ? -4.82 7.637 -5.383 1 92.94 222 PHE A O 1
ATOM 1832 N N . PHE A 1 223 ? -5.863 6.578 -3.734 1 90.81 223 PHE A N 1
ATOM 1833 C CA . PHE A 1 223 ? -4.855 5.527 -3.682 1 90.81 223 PHE A CA 1
ATOM 1834 C C . PHE A 1 223 ? -5.297 4.312 -4.488 1 90.81 223 PHE A C 1
ATOM 1836 O O . PHE A 1 223 ? -4.621 3.279 -4.484 1 90.81 223 PHE A O 1
ATOM 1843 N N . ARG A 1 224 ? -6.387 4.449 -5.172 1 90.06 224 ARG A N 1
ATOM 1844 C CA . ARG A 1 224 ? -6.766 3.455 -6.172 1 90.06 224 ARG A CA 1
ATOM 1845 C C . ARG A 1 224 ? -6.184 3.809 -7.539 1 90.06 224 ARG A C 1
ATOM 1847 O O . ARG A 1 224 ? -6.52 4.848 -8.109 1 90.06 224 ARG A O 1
ATOM 1854 N N . ILE A 1 225 ? -5.27 2.939 -8.031 1 90.31 225 ILE A N 1
ATOM 1855 C CA . ILE A 1 225 ? -4.5 3.309 -9.211 1 90.31 225 ILE A CA 1
ATOM 1856 C C . ILE A 1 225 ? -4.816 2.348 -10.352 1 90.31 225 ILE A C 1
ATOM 1858 O O . ILE A 1 225 ? -4.668 1.133 -10.211 1 90.31 225 ILE A O 1
ATOM 1862 N N . ASP A 1 226 ? -5.172 2.949 -11.438 1 82.81 226 ASP A N 1
ATOM 1863 C CA . ASP A 1 226 ? -5.449 2.191 -12.648 1 82.81 226 ASP A CA 1
ATOM 1864 C C . ASP A 1 226 ? -4.176 1.979 -13.469 1 82.81 226 ASP A C 1
ATOM 1866 O O . ASP A 1 226 ? -3.252 2.791 -13.406 1 82.81 226 ASP A O 1
ATOM 1870 N N . MET B 1 1 ? -0.869 56.656 -1.035 1 34.16 1 MET B N 1
ATOM 1871 C CA . MET B 1 1 ? -1.847 55.562 -1.146 1 34.16 1 MET B CA 1
ATOM 1872 C C . MET B 1 1 ? -1.192 54.219 -0.896 1 34.16 1 MET B C 1
ATOM 1874 O O . MET B 1 1 ? -0.422 53.75 -1.728 1 34.16 1 MET B O 1
ATOM 1878 N N . LYS B 1 2 ? -0.734 53.969 0.295 1 40.28 2 LYS B N 1
ATOM 1879 C CA . LYS B 1 2 ? 0.037 52.812 0.774 1 40.28 2 LYS B CA 1
ATOM 1880 C C . LYS B 1 2 ? -0.661 51.5 0.434 1 40.28 2 LYS B C 1
ATOM 1882 O O . LYS B 1 2 ? -1.831 51.312 0.77 1 40.28 2 LYS B O 1
ATOM 1887 N N . GLY B 1 3 ? -0.514 51 -0.731 1 38.12 3 GLY B N 1
ATOM 1888 C CA . GLY B 1 3 ? -1.098 49.75 -1.196 1 38.12 3 GLY B CA 1
ATOM 1889 C C . GLY B 1 3 ? -1.113 48.656 -0.134 1 38.12 3 GLY B C 1
ATOM 1890 O O . GLY B 1 3 ? -0.072 48.344 0.434 1 38.12 3 GLY B O 1
ATOM 1891 N N . PHE B 1 4 ? -2.139 48.531 0.724 1 38.06 4 PHE B N 1
ATOM 1892 C CA . PHE B 1 4 ? -2.373 47.5 1.712 1 38.06 4 PHE B CA 1
ATOM 1893 C C . PHE B 1 4 ? -1.999 46.125 1.151 1 38.06 4 PHE B C 1
ATOM 1895 O O . PHE B 1 4 ? -2.66 45.625 0.24 1 38.06 4 PHE B O 1
ATOM 1902 N N . LEU B 1 5 ? -0.793 45.812 1.021 1 41.81 5 LEU B N 1
ATOM 1903 C CA . LEU B 1 5 ? -0.371 44.438 0.718 1 41.81 5 LEU B CA 1
ATOM 1904 C C . LEU B 1 5 ? -1.261 43.438 1.429 1 41.81 5 LEU B C 1
ATOM 1906 O O . LEU B 1 5 ? -1.386 43.469 2.654 1 41.81 5 LEU B O 1
ATOM 1910 N N . LYS B 1 6 ? -2.461 43.156 0.95 1 44.38 6 LYS B N 1
ATOM 1911 C CA . LYS B 1 6 ? -3.377 42.125 1.449 1 44.38 6 LYS B CA 1
ATOM 1912 C C . LYS B 1 6 ? -2.613 40.969 2.09 1 44.38 6 LYS B C 1
ATOM 1914 O O . LYS B 1 6 ? -1.827 40.312 1.423 1 44.38 6 LYS B O 1
ATOM 1919 N N . GLN B 1 7 ? -2.199 41 3.242 1 49 7 GLN B N 1
ATOM 1920 C CA . GLN B 1 7 ? -1.6 39.938 4.004 1 49 7 GLN B CA 1
ATOM 1921 C C . GLN B 1 7 ? -2.248 38.594 3.652 1 49 7 GLN B C 1
ATOM 1923 O O . GLN B 1 7 ? -3.471 38.438 3.713 1 49 7 GLN B O 1
ATOM 1928 N N . LYS B 1 8 ? -1.754 37.875 2.658 1 57.62 8 LYS B N 1
ATOM 1929 C CA . LYS B 1 8 ? -2.232 36.562 2.207 1 57.62 8 LYS B CA 1
ATOM 1930 C C . LYS B 1 8 ? -2.65 35.688 3.387 1 57.62 8 LYS B C 1
ATOM 1932 O O . LYS B 1 8 ? -1.844 35.406 4.277 1 57.62 8 LYS B O 1
ATOM 1937 N N . GLN B 1 9 ? -3.873 35.688 3.771 1 70 9 GLN B N 1
ATOM 1938 C CA . GLN B 1 9 ? -4.453 34.938 4.898 1 70 9 GLN B CA 1
ATOM 1939 C C . GLN B 1 9 ? -4.098 33.469 4.836 1 70 9 GLN B C 1
ATOM 1941 O O . GLN B 1 9 ? -4.371 32.812 3.838 1 70 9 GLN B O 1
ATOM 1946 N N . VAL B 1 10 ? -3.113 33.062 5.652 1 80.31 10 VAL B N 1
ATOM 1947 C CA . VAL B 1 10 ? -2.699 31.672 5.785 1 80.31 10 VAL B CA 1
ATOM 1948 C C . VAL B 1 10 ? -3.371 31.047 7.004 1 80.31 10 VAL B C 1
ATOM 1950 O O . VAL B 1 10 ? -3.738 31.75 7.949 1 80.31 10 VAL B O 1
ATOM 1953 N N . GLY B 1 11 ? -3.652 29.766 6.859 1 84.44 11 GLY B N 1
ATOM 1954 C CA . GLY B 1 11 ? -4.199 29.031 7.988 1 84.44 11 GLY B CA 1
ATOM 1955 C C . GLY B 1 11 ? -5.715 29.078 8.055 1 84.44 11 GLY B C 1
ATOM 1956 O O . GLY B 1 11 ? -6.305 28.812 9.102 1 84.44 11 GLY B O 1
ATOM 1957 N N . PHE B 1 12 ? -6.305 29.531 6.938 1 86.69 12 PHE B N 1
ATOM 1958 C CA . PHE B 1 12 ? -7.758 29.625 6.871 1 86.69 12 PHE B CA 1
ATOM 1959 C C . PHE B 1 12 ? -8.312 28.609 5.875 1 86.69 12 PHE B C 1
ATOM 1961 O O . PHE B 1 12 ? -7.629 28.219 4.926 1 86.69 12 PHE B O 1
ATOM 1968 N N . GLY B 1 13 ? -9.57 28.234 6.121 1 87.81 13 GLY B N 1
ATOM 1969 C CA . GLY B 1 13 ? -10.266 27.375 5.172 1 87.81 13 GLY B CA 1
ATOM 1970 C C . GLY B 1 13 ? -10.734 28.125 3.938 1 87.81 13 GLY B C 1
ATOM 1971 O O . GLY B 1 13 ? -10.656 29.344 3.873 1 87.81 13 GLY B O 1
ATOM 1972 N N . LYS B 1 14 ? -11.195 27.328 3.02 1 87.19 14 LYS B N 1
ATOM 1973 C CA . LYS B 1 14 ? -11.727 27.875 1.772 1 87.19 14 LYS B CA 1
ATOM 1974 C C . LYS B 1 14 ? -12.789 28.938 2.043 1 87.19 14 LYS B C 1
ATOM 1976 O O . LYS B 1 14 ? -12.891 29.922 1.309 1 87.19 14 LYS B O 1
ATOM 1981 N N . ASN B 1 15 ? -13.539 28.766 3.133 1 87.38 15 ASN B N 1
ATOM 1982 C CA . ASN B 1 15 ? -14.633 29.672 3.469 1 87.38 15 ASN B CA 1
ATOM 1983 C C . ASN B 1 15 ? -14.125 30.922 4.188 1 87.38 15 ASN B C 1
ATOM 1985 O O . ASN B 1 15 ? -14.922 31.75 4.641 1 87.38 15 ASN B O 1
ATOM 1989 N N . GLY B 1 16 ? -12.852 30.953 4.406 1 88.81 16 GLY B N 1
ATOM 1990 C CA . GLY B 1 16 ? -12.242 32.125 5.004 1 88.81 16 GLY B CA 1
ATOM 1991 C C . GLY B 1 16 ? -12.234 32.094 6.52 1 88.81 16 GLY B C 1
ATOM 1992 O O . GLY B 1 16 ? -11.859 33.062 7.168 1 88.81 16 GLY B O 1
ATOM 1993 N N . LYS B 1 17 ? -12.672 31 7.09 1 88.5 17 LYS B N 1
ATOM 1994 C CA . LYS B 1 17 ? -12.766 30.906 8.547 1 88.5 17 LYS B CA 1
ATOM 1995 C C . LYS B 1 17 ? -11.57 30.156 9.125 1 88.5 17 LYS B C 1
ATOM 1997 O O . LYS B 1 17 ? -10.977 29.312 8.445 1 88.5 17 LYS B O 1
ATOM 2002 N N . GLU B 1 18 ? -11.289 30.469 10.344 1 88.56 18 GLU B N 1
ATOM 2003 C CA . GLU B 1 18 ? -10.258 29.766 11.086 1 88.56 18 GLU B CA 1
ATOM 2004 C C . GLU B 1 18 ? -10.734 28.375 11.531 1 88.56 18 GLU B C 1
ATOM 2006 O O . GLU B 1 18 ? -11.938 28.109 11.555 1 88.56 18 GLU B O 1
ATOM 2011 N N . PHE B 1 19 ? -9.75 27.594 11.883 1 89.06 19 PHE B N 1
ATOM 2012 C CA . PHE B 1 19 ? -10.062 26.25 12.375 1 89.06 19 PHE B CA 1
ATOM 2013 C C . PHE B 1 19 ? -10.258 26.266 13.883 1 89.06 19 PHE B C 1
ATOM 2015 O O . PHE B 1 19 ? -9.492 25.641 14.617 1 89.06 19 PHE B O 1
ATOM 2022 N N . GLY B 1 20 ? -11.32 26.922 14.281 1 88.19 20 GLY B N 1
ATOM 2023 C CA . GLY B 1 20 ? -11.625 27.062 15.695 1 88.19 20 GLY B CA 1
ATOM 2024 C C . GLY B 1 20 ? -12.656 26.078 16.188 1 88.19 20 GLY B C 1
ATOM 2025 O O . GLY B 1 20 ? -12.812 24.984 15.625 1 88.19 20 GLY B O 1
ATOM 2026 N N . LYS B 1 21 ? -13.289 26.344 17.25 1 85.5 21 LYS B N 1
ATOM 2027 C CA . LYS B 1 21 ? -14.25 25.469 17.922 1 85.5 21 LYS B CA 1
ATOM 2028 C C . LYS B 1 21 ? -15.375 25.062 16.969 1 85.5 21 LYS B C 1
ATOM 2030 O O . LYS B 1 21 ? -15.812 23.906 16.984 1 85.5 21 LYS B O 1
ATOM 2035 N N . GLU B 1 22 ? -15.789 26.016 16.172 1 84.38 22 GLU B N 1
ATOM 2036 C CA . GLU B 1 22 ? -16.875 25.734 15.234 1 84.38 22 GLU B CA 1
ATOM 2037 C C . GLU B 1 22 ? -16.469 24.672 14.219 1 84.38 22 GLU B C 1
ATOM 2039 O O . GLU B 1 22 ? -17.25 23.781 13.898 1 84.38 22 GLU B O 1
ATOM 2044 N N . TYR B 1 23 ? -15.336 24.734 13.75 1 87.25 23 TYR B N 1
ATOM 2045 C CA . TYR B 1 23 ? -14.797 23.75 12.812 1 87.25 23 TYR B CA 1
ATOM 2046 C C . TYR B 1 23 ? -14.812 22.359 13.43 1 87.25 23 TYR B C 1
ATOM 2048 O O . TYR B 1 23 ? -15.336 21.422 12.836 1 87.25 23 TYR B O 1
ATOM 2056 N N . TRP B 1 24 ? -14.352 22.219 14.617 1 86.38 24 TRP B N 1
ATOM 2057 C CA . TRP B 1 24 ? -14.195 20.906 15.25 1 86.38 24 TRP B CA 1
ATOM 2058 C C . TRP B 1 24 ? -15.547 20.328 15.633 1 86.38 24 TRP B C 1
ATOM 2060 O O . TRP B 1 24 ? -15.766 19.109 15.516 1 86.38 24 TRP B O 1
ATOM 2070 N N . SER B 1 25 ? -16.422 21.156 15.992 1 82 25 SER B N 1
ATOM 2071 C CA . SER B 1 25 ? -17.75 20.688 16.359 1 82 25 SER B CA 1
ATOM 2072 C C . SER B 1 25 ? -18.562 20.312 15.109 1 82 25 SER B C 1
ATOM 2074 O O . SER B 1 25 ? -19.281 19.297 15.109 1 82 25 SER B O 1
ATOM 2076 N N . GLU B 1 26 ? -18.406 21.062 14.07 1 79.44 26 GLU B N 1
ATOM 2077 C CA . GLU B 1 26 ? -19.234 20.875 12.875 1 79.44 26 GLU B CA 1
ATOM 2078 C C . GLU B 1 26 ? -18.703 19.75 12.008 1 79.44 26 GLU B C 1
ATOM 2080 O O . GLU B 1 26 ? -19.469 18.953 11.453 1 79.44 26 GLU B O 1
ATOM 2085 N N . ILE B 1 27 ? -17.453 19.703 11.898 1 78.94 27 ILE B N 1
ATOM 2086 C CA . ILE B 1 27 ? -16.859 18.766 10.945 1 78.94 27 ILE B CA 1
ATOM 2087 C C . ILE B 1 27 ? -16.562 17.438 11.633 1 78.94 27 ILE B C 1
ATOM 2089 O O . ILE B 1 27 ? -16.75 16.375 11.039 1 78.94 27 ILE B O 1
ATOM 2093 N N . TYR B 1 28 ? -16.234 17.422 12.938 1 74.94 28 TYR B N 1
ATOM 2094 C CA . TYR B 1 28 ? -15.781 16.203 13.578 1 74.94 28 TYR B CA 1
ATOM 2095 C C . TYR B 1 28 ? -16.641 15.875 14.797 1 74.94 28 TYR B C 1
ATOM 2097 O O . TYR B 1 28 ? -16.453 14.836 15.438 1 74.94 28 TYR B O 1
ATOM 2105 N N . GLY B 1 29 ? -17.5 16.719 15.203 1 65.31 29 GLY B N 1
ATOM 2106 C CA . GLY B 1 29 ? -18.281 16.547 16.422 1 65.31 29 GLY B CA 1
ATOM 2107 C C . GLY B 1 29 ? -19.562 15.781 16.219 1 65.31 29 GLY B C 1
ATOM 2108 O O . GLY B 1 29 ? -20.188 15.336 17.172 1 65.31 29 GLY B O 1
ATOM 2109 N N . ASN B 1 30 ? -19.984 15.656 15.047 1 61.06 30 ASN B N 1
ATOM 2110 C CA . ASN B 1 30 ? -21.312 15.086 14.844 1 61.06 30 ASN B CA 1
ATOM 2111 C C . ASN B 1 30 ? -21.281 13.555 14.875 1 61.06 30 ASN B C 1
ATOM 2113 O O . ASN B 1 30 ? -22.266 12.906 14.523 1 61.06 30 ASN B O 1
ATOM 2117 N N . GLY B 1 31 ? -20.094 12.969 15.453 1 56.62 31 GLY B N 1
ATOM 2118 C CA . GLY B 1 31 ? -20.047 11.523 15.609 1 56.62 31 GLY B CA 1
ATOM 2119 C C . GLY B 1 31 ? -19.703 10.789 14.328 1 56.62 31 GLY B C 1
ATOM 2120 O O . GLY B 1 31 ? -19.516 9.57 14.336 1 56.62 31 GLY B O 1
ATOM 2121 N N . LEU B 1 32 ? -19.766 11.469 13.25 1 53.03 32 LEU B N 1
ATOM 2122 C CA . LEU B 1 32 ? -19.406 10.82 11.992 1 53.03 32 LEU B CA 1
ATOM 2123 C C . LEU B 1 32 ? -17.891 10.664 11.875 1 53.03 32 LEU B C 1
ATOM 2125 O O . LEU B 1 32 ? -17.141 11.594 12.164 1 53.03 32 LEU B O 1
ATOM 2129 N N . ASP B 1 33 ? -17.469 9.539 12.125 1 55.59 33 ASP B N 1
ATOM 2130 C CA . ASP B 1 33 ? -16.031 9.273 12.055 1 55.59 33 ASP B CA 1
ATOM 2131 C C . ASP B 1 33 ? -15.492 9.562 10.656 1 55.59 33 ASP B C 1
ATOM 2133 O O . ASP B 1 33 ? -15.109 8.641 9.93 1 55.59 33 ASP B O 1
ATOM 2137 N N . VAL B 1 34 ? -15.445 10.875 10.281 1 51.88 34 VAL B N 1
ATOM 2138 C CA . VAL B 1 34 ? -15.094 11.281 8.922 1 51.88 34 VAL B CA 1
ATOM 2139 C C . VAL B 1 34 ? -13.594 11.086 8.703 1 51.88 34 VAL B C 1
ATOM 2141 O O . VAL B 1 34 ? -13.148 10.859 7.578 1 51.88 34 VAL B O 1
ATOM 2144 N N . ASP B 1 35 ? -12.844 11.125 9.797 1 54.91 35 ASP B N 1
ATOM 2145 C CA . ASP B 1 35 ? -11.398 11.133 9.594 1 54.91 35 ASP B CA 1
ATOM 2146 C C . ASP B 1 35 ? -10.781 9.789 9.977 1 54.91 35 ASP B C 1
ATOM 2148 O O . ASP B 1 35 ? -9.562 9.664 10.078 1 54.91 35 ASP B O 1
ATOM 2152 N N . GLY B 1 36 ? -11.617 8.75 10.07 1 56.38 36 GLY B N 1
ATOM 2153 C CA . GLY B 1 36 ? -11.07 7.438 10.391 1 56.38 36 GLY B CA 1
ATOM 2154 C C . GLY B 1 36 ? -10.484 7.359 11.789 1 56.38 36 GLY B C 1
ATOM 2155 O O . GLY B 1 36 ? -9.555 6.594 12.031 1 56.38 36 GLY B O 1
ATOM 2156 N N . SER B 1 37 ? -10.961 8.258 12.625 1 61.19 37 SER B N 1
ATOM 2157 C CA . SER B 1 37 ? -10.477 8.281 14.008 1 61.19 37 SER B CA 1
ATOM 2158 C C . SER B 1 37 ? -10.719 6.941 14.695 1 61.19 37 SER B C 1
ATOM 2160 O O . SER B 1 37 ? -9.922 6.523 15.539 1 61.19 37 SER B O 1
ATOM 2162 N N . TYR B 1 38 ? -11.602 6.219 14.117 1 73.56 38 TYR B N 1
ATOM 2163 C CA . TYR B 1 38 ? -12.016 4.996 14.797 1 73.56 38 TYR B CA 1
ATOM 2164 C C . TYR B 1 38 ? -11.047 3.855 14.492 1 73.56 38 TYR B C 1
ATOM 2166 O O . TYR B 1 38 ? -10.953 2.893 15.25 1 73.56 38 TYR B O 1
ATOM 2174 N N . ASN B 1 39 ? -10.211 4.137 13.5 1 91.69 39 ASN B N 1
ATOM 2175 C CA . ASN B 1 39 ? -9.328 3.023 13.164 1 91.69 39 ASN B CA 1
ATOM 2176 C C . ASN B 1 39 ? -7.867 3.459 13.117 1 91.69 39 ASN B C 1
ATOM 2178 O O . ASN B 1 39 ? -7.066 2.873 12.391 1 91.69 39 ASN B O 1
ATOM 2182 N N . ALA B 1 40 ? -7.594 4.504 13.93 1 95.5 40 ALA B N 1
ATOM 2183 C CA . ALA B 1 40 ? -6.23 5.027 13.992 1 95.5 40 ALA B CA 1
ATOM 2184 C C . ALA B 1 40 ? -5.242 3.939 14.406 1 95.5 40 ALA B C 1
ATOM 2186 O O . ALA B 1 40 ? -4.129 3.869 13.875 1 95.5 40 ALA B O 1
ATOM 2187 N N . LYS B 1 41 ? -5.695 3.107 15.352 1 96.62 41 LYS B N 1
ATOM 2188 C CA . LYS B 1 41 ? -4.836 2.018 15.805 1 96.62 41 LYS B CA 1
ATOM 2189 C C . LYS B 1 41 ? -4.492 1.076 14.648 1 96.62 41 LYS B C 1
ATOM 2191 O O . LYS B 1 41 ? -3.334 0.681 14.492 1 96.62 41 LYS B O 1
ATOM 2196 N N . GLN B 1 42 ? -5.449 0.742 13.875 1 97.06 42 GLN B N 1
ATOM 2197 C CA . GLN B 1 42 ? -5.246 -0.161 12.75 1 97.06 42 GLN B CA 1
ATOM 2198 C C . GLN B 1 42 ? -4.359 0.477 11.688 1 97.06 42 GLN B C 1
ATOM 2200 O O . GLN B 1 42 ? -3.545 -0.205 11.055 1 97.06 42 GLN B O 1
ATOM 2205 N N . HIS B 1 43 ? -4.5 1.786 11.484 1 97.94 43 HIS B N 1
ATOM 2206 C CA . HIS B 1 43 ? -3.613 2.496 10.57 1 97.94 43 HIS B CA 1
ATOM 2207 C C . HIS B 1 43 ? -2.158 2.377 11.008 1 97.94 43 HIS B C 1
ATOM 2209 O O . HIS B 1 43 ? -1.278 2.098 10.195 1 97.94 43 HIS B O 1
ATOM 2215 N N . ALA B 1 44 ? -1.919 2.596 12.289 1 98.5 44 ALA B N 1
ATOM 2216 C CA . ALA B 1 44 ? -0.561 2.541 12.828 1 98.5 44 ALA B CA 1
ATOM 2217 C C . ALA B 1 44 ? 0.013 1.131 12.727 1 98.5 44 ALA B C 1
ATOM 2219 O O . ALA B 1 44 ? 1.174 0.952 12.352 1 98.5 44 ALA B O 1
ATOM 2220 N N . GLU B 1 45 ? -0.784 0.122 13.008 1 98.06 45 GLU B N 1
ATOM 2221 C CA . GLU B 1 45 ? -0.337 -1.267 12.945 1 98.06 45 GLU B CA 1
ATOM 2222 C C . GLU B 1 45 ? -0.011 -1.679 11.508 1 98.06 45 GLU B C 1
ATOM 2224 O O . GLU B 1 45 ? 0.973 -2.383 11.273 1 98.06 45 GLU B O 1
ATOM 2229 N N . TYR B 1 46 ? -0.831 -1.223 10.617 1 98.44 46 TYR B N 1
ATOM 2230 C CA . TYR B 1 46 ? -0.571 -1.466 9.203 1 98.44 46 TYR B CA 1
ATOM 2231 C C . TYR B 1 46 ? 0.787 -0.908 8.789 1 98.44 46 TYR B C 1
ATOM 2233 O O . TYR B 1 46 ? 1.623 -1.632 8.25 1 98.44 46 TYR B O 1
ATOM 2241 N N . LEU B 1 47 ? 0.975 0.341 9.117 1 98.75 47 LEU B N 1
ATOM 2242 C CA . LEU B 1 47 ? 2.213 0.977 8.68 1 98.75 47 LEU B CA 1
ATOM 2243 C C . LEU B 1 47 ? 3.422 0.331 9.352 1 98.75 47 LEU B C 1
ATOM 2245 O O . LEU B 1 47 ? 4.461 0.138 8.719 1 98.75 47 LEU B O 1
ATOM 2249 N N . LYS B 1 48 ? 3.314 0.004 10.609 1 98.62 48 LYS B N 1
ATOM 2250 C CA . LYS B 1 48 ? 4.406 -0.664 11.312 1 98.62 48 LYS B CA 1
ATOM 2251 C C . LYS B 1 48 ? 4.785 -1.972 10.625 1 98.62 48 LYS B C 1
ATOM 2253 O O . LYS B 1 48 ? 5.969 -2.25 10.414 1 98.62 48 LYS B O 1
ATOM 2258 N N . SER B 1 49 ? 3.791 -2.76 10.266 1 98.5 49 SER B N 1
ATOM 2259 C CA . SER B 1 49 ? 4.055 -4.043 9.617 1 98.5 49 SER B CA 1
ATOM 2260 C C . SER B 1 49 ? 4.719 -3.85 8.258 1 98.5 49 SER B C 1
ATOM 2262 O O . SER B 1 49 ? 5.621 -4.605 7.891 1 98.5 49 SER B O 1
ATOM 2264 N N . LEU B 1 50 ? 4.258 -2.852 7.52 1 98.31 50 LEU B N 1
ATOM 2265 C CA . LEU B 1 50 ? 4.863 -2.57 6.223 1 98.31 50 LEU B CA 1
ATOM 2266 C C . LEU B 1 50 ? 6.312 -2.123 6.383 1 98.31 50 LEU B C 1
ATOM 2268 O O . LEU B 1 50 ? 7.195 -2.576 5.648 1 98.31 50 LEU B O 1
ATOM 2272 N N . PHE B 1 51 ? 6.57 -1.258 7.387 1 97.94 51 PHE B N 1
ATOM 2273 C CA . PHE B 1 51 ? 7.926 -0.768 7.609 1 97.94 51 PHE B CA 1
ATOM 2274 C C . PHE B 1 51 ? 8.828 -1.886 8.109 1 97.94 51 PHE B C 1
ATOM 2276 O O . PHE B 1 51 ? 10.023 -1.919 7.797 1 97.94 51 PHE B O 1
ATOM 2283 N N . GLN B 1 52 ? 8.281 -2.795 8.898 1 96.75 52 GLN B N 1
ATOM 2284 C CA . GLN B 1 52 ? 9.047 -3.971 9.297 1 96.75 52 GLN B CA 1
ATOM 2285 C C . GLN B 1 52 ? 9.43 -4.82 8.094 1 96.75 52 GLN B C 1
ATOM 2287 O O . GLN B 1 52 ? 10.57 -5.273 7.973 1 96.75 52 GLN B O 1
ATOM 2292 N N . LEU B 1 53 ? 8.484 -5.008 7.203 1 96.31 53 LEU B N 1
ATOM 2293 C CA . LEU B 1 53 ? 8.734 -5.758 5.977 1 96.31 53 LEU B CA 1
ATOM 2294 C C . LEU B 1 53 ? 9.852 -5.109 5.16 1 96.31 53 LEU B C 1
ATOM 2296 O O . LEU B 1 53 ? 10.703 -5.805 4.598 1 96.31 53 LEU B O 1
ATOM 2300 N N . MET B 1 54 ? 9.867 -3.777 5.156 1 95.38 54 MET B N 1
ATOM 2301 C CA . MET B 1 54 ? 10.82 -3.025 4.344 1 95.38 54 MET B CA 1
ATOM 2302 C C . MET B 1 54 ? 12.086 -2.717 5.133 1 95.38 54 MET B C 1
ATOM 2304 O O . MET B 1 54 ? 13 -2.072 4.617 1 95.38 54 MET B O 1
ATOM 2308 N N . GLU B 1 55 ? 12.109 -3.092 6.414 1 93.94 55 GLU B N 1
ATOM 2309 C CA . GLU B 1 55 ? 13.242 -2.852 7.305 1 93.94 55 GLU B CA 1
ATOM 2310 C C . GLU B 1 55 ? 13.539 -1.359 7.426 1 93.94 55 GLU B C 1
ATOM 2312 O O . GLU B 1 55 ? 14.695 -0.943 7.316 1 93.94 55 GLU B O 1
ATOM 2317 N N . ILE B 1 56 ? 12.516 -0.601 7.605 1 95.75 56 ILE B N 1
ATOM 2318 C CA . ILE B 1 56 ? 12.633 0.843 7.785 1 95.75 56 ILE B CA 1
ATOM 2319 C C . ILE B 1 56 ? 12.461 1.194 9.266 1 95.75 56 ILE B C 1
ATOM 2321 O O . ILE B 1 56 ? 11.367 1.036 9.82 1 95.75 56 ILE B O 1
ATOM 2325 N N . PRO B 1 57 ? 13.492 1.681 9.844 1 95.94 57 PRO B N 1
ATOM 2326 C CA . PRO B 1 57 ? 13.352 2.162 11.219 1 95.94 57 PRO B CA 1
ATOM 2327 C C . PRO B 1 57 ? 12.703 3.545 11.297 1 95.94 57 PRO B C 1
ATOM 2329 O O . PRO B 1 57 ? 12.789 4.32 10.344 1 95.94 57 PRO B O 1
ATOM 2332 N N . VAL B 1 58 ? 12.039 3.777 12.484 1 98 58 VAL B N 1
ATOM 2333 C CA . VAL B 1 58 ? 11.453 5.09 12.711 1 98 58 VAL B CA 1
ATOM 2334 C C . VAL B 1 58 ? 11.922 5.645 14.047 1 98 58 VAL B C 1
ATOM 2336 O O . VAL B 1 58 ? 11.461 5.203 15.109 1 98 58 VAL B O 1
ATOM 2339 N N . TYR B 1 59 ? 12.766 6.613 13.953 1 98 59 TYR B N 1
ATOM 2340 C CA . TYR B 1 59 ? 13.289 7.242 15.156 1 98 59 TYR B CA 1
ATOM 2341 C C . TYR B 1 59 ? 12.641 8.602 15.391 1 98 59 TYR B C 1
ATOM 2343 O O . TYR B 1 59 ? 12.531 9.062 16.531 1 98 59 TYR B O 1
ATOM 2351 N N . GLN B 1 60 ? 12.266 9.211 14.312 1 98.56 60 GLN B N 1
ATOM 2352 C CA . GLN B 1 60 ? 11.656 10.531 14.391 1 98.56 60 GLN B CA 1
ATOM 2353 C C . GLN B 1 60 ? 10.391 10.609 13.547 1 98.56 60 GLN B C 1
ATOM 2355 O O . GLN B 1 60 ? 10.32 10.023 12.461 1 98.56 60 GLN B O 1
ATOM 2360 N N . ILE B 1 61 ? 9.367 11.344 14.062 1 98.81 61 ILE B N 1
ATOM 2361 C CA . ILE B 1 61 ? 8.086 11.508 13.391 1 98.81 61 ILE B CA 1
ATOM 2362 C C . ILE B 1 61 ? 7.73 12.992 13.305 1 98.81 61 ILE B C 1
ATOM 2364 O O . ILE B 1 61 ? 8.008 13.758 14.234 1 98.81 61 ILE B O 1
ATOM 2368 N N . ALA B 1 62 ? 7.207 13.391 12.203 1 98.88 62 ALA B N 1
ATOM 2369 C CA . ALA B 1 62 ? 6.621 14.719 12.062 1 98.88 62 ALA B CA 1
ATOM 2370 C C . ALA B 1 62 ? 5.156 14.633 11.641 1 98.88 62 ALA B C 1
ATOM 2372 O O . ALA B 1 62 ? 4.812 13.891 10.719 1 98.88 62 ALA B O 1
ATOM 2373 N N . ASP B 1 63 ? 4.309 15.336 12.344 1 98.88 63 ASP B N 1
ATOM 2374 C CA . ASP B 1 63 ? 2.891 15.391 12 1 98.88 63 ASP B CA 1
ATOM 2375 C C . ASP B 1 63 ? 2.508 16.781 11.477 1 98.88 63 ASP B C 1
ATOM 2377 O O . ASP B 1 63 ? 2.537 17.766 12.219 1 98.88 63 ASP B O 1
ATOM 2381 N N . PHE B 1 64 ? 2.166 16.844 10.18 1 98.75 64 PHE B N 1
ATOM 2382 C CA . PHE B 1 64 ? 1.807 18.078 9.484 1 98.75 64 PHE B CA 1
ATOM 2383 C C . PHE B 1 64 ? 0.294 18.266 9.469 1 98.75 64 PHE B C 1
ATOM 2385 O O . PHE B 1 64 ? -0.372 17.891 8.5 1 98.75 64 PHE B O 1
ATOM 2392 N N . GLY B 1 65 ? -0.221 18.953 10.484 1 97.94 65 GLY B N 1
ATOM 2393 C CA . GLY B 1 65 ? -1.653 19.031 10.727 1 97.94 65 GLY B CA 1
ATOM 2394 C C . GLY B 1 65 ? -2.176 17.906 11.594 1 97.94 65 GLY B C 1
ATOM 2395 O O . GLY B 1 65 ? -2.961 17.062 11.125 1 97.94 65 GLY B O 1
ATOM 2396 N N . PHE B 1 66 ? -1.872 18.016 12.93 1 97.38 66 PHE B N 1
ATOM 2397 C CA . PHE B 1 66 ? -2.104 16.859 13.789 1 97.38 66 PHE B CA 1
ATOM 2398 C C . PHE B 1 66 ? -3.551 16.812 14.266 1 97.38 66 PHE B C 1
ATOM 2400 O O . PHE B 1 66 ? -4.008 15.797 14.789 1 97.38 66 PHE B O 1
ATOM 2407 N N . GLY B 1 67 ? -4.297 17.891 14.164 1 95 67 GLY B N 1
ATOM 2408 C CA . GLY B 1 67 ? -5.707 17.922 14.523 1 95 67 GLY B CA 1
ATOM 2409 C C . GLY B 1 67 ? -5.965 17.422 15.938 1 95 67 GLY B C 1
ATOM 2410 O O . GLY B 1 67 ? -5.375 17.922 16.891 1 95 67 GLY B O 1
ATOM 2411 N N . LYS B 1 68 ? -6.762 16.422 16.078 1 93.06 68 LYS B N 1
ATOM 2412 C CA . LYS B 1 68 ? -7.113 15.883 17.391 1 93.06 68 LYS B CA 1
ATOM 2413 C C . LYS B 1 68 ? -5.98 15.031 17.969 1 93.06 68 LYS B C 1
ATOM 2415 O O . LYS B 1 68 ? -6.039 14.602 19.125 1 93.06 68 LYS B O 1
ATOM 2420 N N . GLY B 1 69 ? -5.004 14.766 17.219 1 95.56 69 GLY B N 1
ATOM 2421 C CA . GLY B 1 69 ? -3.812 14.07 17.672 1 95.56 69 GLY B CA 1
ATOM 2422 C C . GLY B 1 69 ? -4.027 12.578 17.844 1 95.56 69 GLY B C 1
ATOM 2423 O O . GLY B 1 69 ? -3.186 11.883 18.422 1 95.56 69 GLY B O 1
ATOM 2424 N N . ILE B 1 70 ? -5.113 12 17.312 1 95.38 70 ILE B N 1
ATOM 2425 C CA . ILE B 1 70 ? -5.457 10.602 17.547 1 95.38 70 ILE B CA 1
ATOM 2426 C C . ILE B 1 70 ? -4.527 9.703 16.734 1 95.38 70 ILE B C 1
ATOM 2428 O O . ILE B 1 70 ? -3.951 8.75 17.266 1 95.38 70 ILE B O 1
ATOM 2432 N N . LEU B 1 71 ? -4.352 9.977 15.469 1 97.38 71 LEU B N 1
ATOM 2433 C CA . LEU B 1 71 ? -3.455 9.18 14.633 1 97.38 71 LEU B CA 1
ATOM 2434 C C . LEU B 1 71 ? -2.012 9.312 15.117 1 97.38 71 LEU B C 1
ATOM 2436 O O . LEU B 1 71 ? -1.284 8.32 15.18 1 97.38 71 LEU B O 1
ATOM 2440 N N . LEU B 1 72 ? -1.617 10.555 15.461 1 98.19 72 LEU B N 1
ATOM 2441 C CA . LEU B 1 72 ? -0.275 10.789 15.984 1 98.19 72 LEU B CA 1
ATOM 2442 C C . LEU B 1 72 ? -0.011 9.93 17.203 1 98.19 72 LEU B C 1
ATOM 2444 O O . LEU B 1 72 ? 1.041 9.289 17.312 1 98.19 72 LEU B O 1
ATOM 2448 N N . ARG B 1 73 ? -0.965 9.867 18.094 1 97.44 73 ARG B N 1
ATOM 2449 C CA . ARG B 1 73 ? -0.826 9.094 19.328 1 97.44 73 ARG B CA 1
ATOM 2450 C C . ARG B 1 73 ? -0.554 7.621 19.031 1 97.44 73 ARG B C 1
ATOM 2452 O O . ARG B 1 73 ? 0.354 7.02 19.594 1 97.44 73 ARG B O 1
ATOM 2459 N N . GLU B 1 74 ? -1.345 7.047 18.094 1 98.12 74 GLU B N 1
ATOM 2460 C CA . GLU B 1 74 ? -1.199 5.629 17.766 1 98.12 74 GLU B CA 1
ATOM 2461 C C . GLU B 1 74 ? 0.125 5.359 17.062 1 98.12 74 GLU B C 1
ATOM 2463 O O . GLU B 1 74 ? 0.756 4.324 17.297 1 98.12 74 GLU B O 1
ATOM 2468 N N . MET B 1 75 ? 0.575 6.324 16.219 1 98.56 75 MET B N 1
ATOM 2469 C CA . MET B 1 75 ? 1.866 6.176 15.555 1 98.56 75 MET B CA 1
ATOM 2470 C C . MET B 1 75 ? 3.006 6.215 16.562 1 98.56 75 MET B C 1
ATOM 2472 O O . MET B 1 75 ? 3.947 5.426 16.484 1 98.56 75 MET B O 1
ATOM 2476 N N . VAL B 1 76 ? 2.932 7.125 17.5 1 98.25 76 VAL B N 1
ATOM 2477 C CA . VAL B 1 76 ? 3.951 7.246 18.547 1 98.25 76 VAL B CA 1
ATOM 2478 C C . VAL B 1 76 ? 3.996 5.969 19.375 1 98.25 76 VAL B C 1
ATOM 2480 O O . VAL B 1 76 ? 5.074 5.477 19.719 1 98.25 76 VAL B O 1
ATOM 2483 N N . LYS B 1 77 ? 2.852 5.41 19.719 1 97.62 77 LYS B N 1
ATOM 2484 C CA . LYS B 1 77 ? 2.773 4.191 20.516 1 97.62 77 LYS B CA 1
ATOM 2485 C C . LYS B 1 77 ? 3.471 3.029 19.812 1 97.62 77 LYS B C 1
ATOM 2487 O O . LYS B 1 77 ? 4.238 2.291 20.438 1 97.62 77 LYS B O 1
ATOM 2492 N N . VAL B 1 78 ? 3.26 2.906 18.516 1 97.94 78 VAL B N 1
ATOM 2493 C CA . VAL B 1 78 ? 3.713 1.694 17.844 1 97.94 78 VAL B CA 1
ATOM 2494 C C . VAL B 1 78 ? 5.188 1.833 17.469 1 97.94 78 VAL B C 1
ATOM 2496 O O . VAL B 1 78 ? 5.922 0.844 17.438 1 97.94 78 VAL B O 1
ATOM 2499 N N . PHE B 1 79 ? 5.668 3.066 17.203 1 98.38 79 PHE B N 1
ATOM 2500 C CA . PHE B 1 79 ? 7.027 3.227 16.688 1 98.38 79 PHE B CA 1
ATOM 2501 C C . PHE B 1 79 ? 7.977 3.652 17.797 1 98.38 79 PHE B C 1
ATOM 2503 O O . PHE B 1 79 ? 9.195 3.543 17.656 1 98.38 79 PHE B O 1
ATOM 2510 N N . SER B 1 80 ? 7.484 4.242 18.875 1 97.94 80 SER B N 1
ATOM 2511 C CA . SER B 1 80 ? 8.273 4.707 20.016 1 97.94 80 SER B CA 1
ATOM 2512 C C . SER B 1 80 ? 9.438 5.578 19.562 1 97.94 80 SER B C 1
ATOM 2514 O O . SER B 1 80 ? 10.594 5.32 19.922 1 97.94 80 SER B O 1
ATOM 2516 N N . PRO B 1 81 ? 9.102 6.629 18.844 1 98.31 81 PRO B N 1
ATOM 2517 C CA . PRO B 1 81 ? 10.172 7.512 18.359 1 98.31 81 PRO B CA 1
ATOM 2518 C C . PRO B 1 81 ? 10.883 8.25 19.484 1 98.31 81 PRO B C 1
ATOM 2520 O O . PRO B 1 81 ? 10.32 8.43 20.562 1 98.31 81 PRO B O 1
ATOM 2523 N N . VAL B 1 82 ? 12.102 8.75 19.234 1 98 82 VAL B N 1
ATOM 2524 C CA . VAL B 1 82 ? 12.875 9.5 20.219 1 98 82 VAL B CA 1
ATOM 2525 C C . VAL B 1 82 ? 12.562 10.984 20.109 1 98 82 VAL B C 1
ATOM 2527 O O . VAL B 1 82 ? 12.836 11.758 21.031 1 98 82 VAL B O 1
ATOM 2530 N N . LYS B 1 83 ? 12.031 11.375 18.938 1 98.31 83 LYS B N 1
ATOM 2531 C CA . LYS B 1 83 ? 11.688 12.773 18.703 1 98.31 83 LYS B CA 1
ATOM 2532 C C . LYS B 1 83 ? 10.414 12.891 17.859 1 98.31 83 LYS B C 1
ATOM 2534 O O . LYS B 1 83 ? 10.219 12.133 16.922 1 98.31 83 LYS B O 1
ATOM 2539 N N . VAL B 1 84 ? 9.578 13.891 18.203 1 98.69 84 VAL B N 1
ATOM 2540 C CA . VAL B 1 84 ? 8.328 14.133 17.516 1 98.69 84 VAL B CA 1
ATOM 2541 C C . VAL B 1 84 ? 8.148 15.625 17.25 1 98.69 84 VAL B C 1
ATOM 2543 O O . VAL B 1 84 ? 8.281 16.438 18.172 1 98.69 84 VAL B O 1
ATOM 2546 N N . TYR B 1 85 ? 7.895 15.961 16 1 98.69 85 TYR B N 1
ATOM 2547 C CA . TYR B 1 85 ? 7.52 17.312 15.594 1 98.69 85 TYR B CA 1
ATOM 2548 C C . TYR B 1 85 ? 6.059 17.359 15.156 1 98.69 85 TYR B C 1
ATOM 2550 O O . TYR B 1 85 ? 5.613 16.531 14.359 1 98.69 85 TYR B O 1
ATOM 2558 N N . ALA B 1 86 ? 5.316 18.266 15.719 1 98.62 86 ALA B N 1
ATOM 2559 C CA . ALA B 1 86 ? 3.902 18.359 15.367 1 98.62 86 ALA B CA 1
ATOM 2560 C C . ALA B 1 86 ? 3.488 19.812 15.148 1 98.62 86 ALA B C 1
ATOM 2562 O O . ALA B 1 86 ? 3.811 20.688 15.953 1 98.62 86 ALA B O 1
ATOM 2563 N N . VAL B 1 87 ? 2.762 20.047 14 1 98.5 87 VAL B N 1
ATOM 2564 C CA . VAL B 1 87 ? 2.338 21.422 13.695 1 98.5 87 VAL B CA 1
ATOM 2565 C C . VAL B 1 87 ? 0.857 21.422 13.32 1 98.5 87 VAL B C 1
ATOM 2567 O O . VAL B 1 87 ? 0.374 20.5 12.656 1 98.5 87 VAL B O 1
ATOM 2570 N N . ASP B 1 88 ? 0.12 22.391 13.766 1 97.88 88 ASP B N 1
ATOM 2571 C CA . ASP B 1 88 ? -1.27 22.625 13.383 1 97.88 88 ASP B CA 1
ATOM 2572 C C . ASP B 1 88 ? -1.605 24.125 13.422 1 97.88 88 ASP B C 1
ATOM 2574 O O . ASP B 1 88 ? -1.097 24.859 14.273 1 97.88 88 ASP B O 1
ATOM 2578 N N . ALA B 1 89 ? -2.463 24.531 12.516 1 95.88 89 ALA B N 1
ATOM 2579 C CA . ALA B 1 89 ? -2.855 25.938 12.43 1 95.88 89 ALA B CA 1
ATOM 2580 C C . ALA B 1 89 ? -3.893 26.281 13.5 1 95.88 89 ALA B C 1
ATOM 2582 O O . ALA B 1 89 ? -4.125 27.469 13.789 1 95.88 89 ALA B O 1
ATOM 2583 N N . SER B 1 90 ? -4.586 25.328 14.039 1 94.62 90 SER B N 1
ATOM 2584 C CA . SER B 1 90 ? -5.66 25.516 15 1 94.62 90 SER B CA 1
ATOM 2585 C C . SER B 1 90 ? -5.109 25.734 16.406 1 94.62 90 SER B C 1
ATOM 2587 O O . SER B 1 90 ? -4.438 24.859 16.953 1 94.62 90 SER B O 1
ATOM 2589 N N . ASN B 1 91 ? -5.496 26.875 16.953 1 94.38 91 ASN B N 1
ATOM 2590 C CA . ASN B 1 91 ? -5.117 27.125 18.344 1 94.38 91 ASN B CA 1
ATOM 2591 C C . ASN B 1 91 ? -5.758 26.109 19.281 1 94.38 91 ASN B C 1
ATOM 2593 O O . ASN B 1 91 ? -5.137 25.688 20.25 1 94.38 91 ASN B O 1
ATOM 2597 N N . GLU B 1 92 ? -6.945 25.766 19 1 93.31 92 GLU B N 1
ATOM 2598 C CA . GLU B 1 92 ? -7.66 24.781 19.797 1 93.31 92 GLU B CA 1
ATOM 2599 C C . GLU B 1 92 ? -6.941 23.438 19.766 1 93.31 92 GLU B C 1
ATOM 2601 O O . GLU B 1 92 ? -6.758 22.797 20.812 1 93.31 92 GLU B O 1
ATOM 2606 N N . ALA B 1 93 ? -6.527 23 18.641 1 94.69 93 ALA B N 1
ATOM 2607 C CA . ALA B 1 93 ? -5.797 21.734 18.5 1 94.69 93 ALA B CA 1
ATOM 2608 C C . ALA B 1 93 ? -4.465 21.797 19.25 1 94.69 93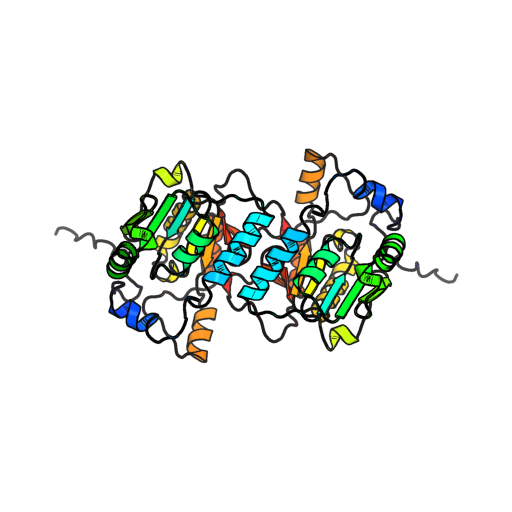 ALA B C 1
ATOM 2610 O O . ALA B 1 93 ? -4.105 20.859 19.953 1 94.69 93 ALA B O 1
ATOM 2611 N N . PHE B 1 94 ? -3.811 22.922 19.125 1 96.69 94 PHE B N 1
ATOM 2612 C CA . PHE B 1 94 ? -2.516 23.141 19.766 1 96.69 94 PHE B CA 1
ATOM 2613 C C . PHE B 1 94 ? -2.631 23.016 21.266 1 96.69 94 PHE B C 1
ATOM 2615 O O . PHE B 1 94 ? -1.897 22.25 21.906 1 96.69 94 PHE B O 1
ATOM 2622 N N . ASP B 1 95 ? -3.598 23.688 21.828 1 96.38 95 ASP B N 1
ATOM 2623 C CA . ASP B 1 95 ? -3.811 23.703 23.266 1 96.38 95 ASP B CA 1
ATOM 2624 C C . ASP B 1 95 ? -4.211 22.312 23.781 1 96.38 95 ASP B C 1
ATOM 2626 O O . ASP B 1 95 ? -3.73 21.859 24.812 1 96.38 95 ASP B O 1
ATOM 2630 N N . ASP B 1 96 ? -5.02 21.703 23.031 1 95.56 96 ASP B N 1
ATOM 2631 C CA . ASP B 1 96 ? -5.512 20.375 23.422 1 95.56 96 ASP B CA 1
ATOM 2632 C C . ASP B 1 96 ? -4.375 19.359 23.438 1 95.56 96 ASP B C 1
ATOM 2634 O O . ASP B 1 96 ? -4.258 18.578 24.391 1 95.56 96 ASP B O 1
ATOM 2638 N N . LEU B 1 97 ? -3.533 19.375 22.438 1 96.75 97 LEU B N 1
ATOM 2639 C CA . LEU B 1 97 ? -2.443 18.406 22.359 1 96.75 97 LEU B CA 1
ATOM 2640 C C . LEU B 1 97 ? -1.459 18.609 23.5 1 96.75 97 LEU B C 1
ATOM 2642 O O . LEU B 1 97 ? -1.025 17.641 24.125 1 96.75 97 LEU B O 1
ATOM 2646 N N . LYS B 1 98 ? -1.177 19.781 23.844 1 96.31 98 LYS B N 1
ATOM 2647 C CA . LYS B 1 98 ? -0.205 20.109 24.891 1 96.31 98 LYS B CA 1
ATOM 2648 C C . LYS B 1 98 ? -0.678 19.609 26.25 1 96.31 98 LYS B C 1
ATOM 2650 O O . LYS B 1 98 ? 0.136 19.344 27.141 1 96.31 98 LYS B O 1
ATOM 2655 N N . LYS B 1 99 ? -1.958 19.453 26.375 1 96.12 99 LYS B N 1
ATOM 2656 C CA . LYS B 1 99 ? -2.537 19.078 27.672 1 96.12 99 LYS B CA 1
ATOM 2657 C C . LYS B 1 99 ? -2.594 17.562 27.828 1 96.12 99 LYS B C 1
ATOM 2659 O O . LYS B 1 99 ? -2.807 17.047 28.922 1 96.12 99 LYS B O 1
ATOM 2664 N N . LYS B 1 100 ? -2.412 16.891 26.734 1 96.12 100 LYS B N 1
ATOM 2665 C CA . LYS B 1 100 ? -2.48 15.43 26.812 1 96.12 100 LYS B CA 1
ATOM 2666 C C . LYS B 1 100 ? -1.352 14.867 27.672 1 96.12 100 LYS B C 1
ATOM 2668 O O . LYS B 1 100 ? -0.209 15.32 27.578 1 96.12 100 LYS B O 1
ATOM 2673 N N . ASP B 1 101 ? -1.591 13.797 28.406 1 94.69 101 ASP B N 1
ATOM 2674 C CA . ASP B 1 101 ? -0.632 13.211 29.344 1 94.69 101 ASP B CA 1
ATOM 2675 C C . ASP B 1 101 ? 0.564 12.625 28.594 1 94.69 101 ASP B C 1
ATOM 2677 O O . ASP B 1 101 ? 1.708 12.773 29.031 1 94.69 101 ASP B O 1
ATOM 2681 N N . TRP B 1 102 ? 0.248 12.016 27.484 1 94.25 102 TRP B N 1
ATOM 2682 C CA . TRP B 1 102 ? 1.312 11.328 26.766 1 94.25 102 TRP B CA 1
ATOM 2683 C C . TRP B 1 102 ? 2.24 12.32 26.078 1 94.25 102 TRP B C 1
ATOM 2685 O O . TRP B 1 102 ? 3.32 11.953 25.609 1 94.25 102 TRP B O 1
ATOM 2695 N N . VAL B 1 103 ? 1.892 13.578 26.062 1 96.38 103 VAL B N 1
ATOM 2696 C CA . VAL B 1 103 ? 2.715 14.625 25.453 1 96.38 103 VAL B CA 1
ATOM 2697 C C . VAL B 1 103 ? 3.42 15.422 26.547 1 96.38 103 VAL B C 1
ATOM 2699 O O . VAL B 1 103 ? 4.641 15.586 26.516 1 96.38 103 VAL B O 1
ATOM 2702 N N . LYS B 1 104 ? 2.66 15.922 27.562 1 92 104 LYS B N 1
ATOM 2703 C CA . LYS B 1 104 ? 3.146 16.844 28.578 1 92 104 LYS B CA 1
ATOM 2704 C C . LYS B 1 104 ? 4.234 16.203 29.438 1 92 104 LYS B C 1
ATOM 2706 O O . LYS B 1 104 ? 5.105 16.906 29.969 1 92 104 LYS B O 1
ATOM 2711 N N . ARG B 1 105 ? 4.305 14.938 29.453 1 90.19 105 ARG B N 1
ATOM 2712 C CA . ARG B 1 105 ? 5.254 14.242 30.328 1 90.19 105 ARG B CA 1
ATOM 2713 C C . ARG B 1 105 ? 6.508 13.844 29.562 1 90.19 105 ARG B C 1
ATOM 2715 O O . ARG B 1 105 ? 7.363 13.125 30.094 1 90.19 105 ARG B O 1
ATOM 2722 N N . SE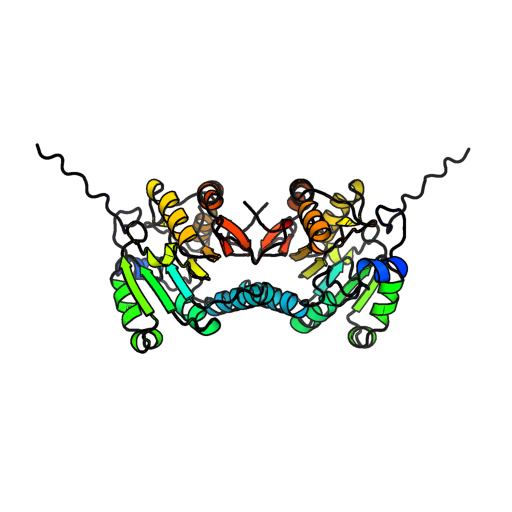R B 1 106 ? 6.59 14.258 28.375 1 91.38 106 SER B N 1
ATOM 2723 C CA . SER B 1 106 ? 7.703 13.82 27.547 1 91.38 106 SER B CA 1
ATOM 2724 C C . SER B 1 106 ? 8.422 15.008 26.922 1 91.38 106 SER B C 1
ATOM 2726 O O . SER B 1 106 ? 7.785 15.953 26.453 1 91.38 106 SER B O 1
ATOM 2728 N N . ASP B 1 107 ? 9.781 14.898 26.859 1 93.81 107 ASP B N 1
ATOM 2729 C CA . ASP B 1 107 ? 10.594 15.961 26.281 1 93.81 107 ASP B CA 1
ATOM 2730 C C . ASP B 1 107 ? 10.828 15.727 24.797 1 93.81 107 ASP B C 1
ATOM 2732 O O . ASP B 1 107 ? 11.469 16.547 24.125 1 93.81 107 ASP B O 1
ATOM 2736 N N . LYS B 1 108 ? 10.211 14.711 24.281 1 97 108 LYS B N 1
ATOM 2737 C CA . LYS B 1 108 ? 10.516 14.398 22.891 1 97 108 LYS B CA 1
ATOM 2738 C C . LYS B 1 108 ? 9.617 15.188 21.938 1 97 108 LYS B C 1
ATOM 2740 O O . LYS B 1 108 ? 9.875 15.234 20.734 1 97 108 LYS B O 1
ATOM 2745 N N . PHE B 1 109 ? 8.633 15.844 22.5 1 98.19 109 PHE B N 1
ATOM 2746 C CA . PHE B 1 109 ? 7.645 16.484 21.641 1 98.19 109 PHE B CA 1
ATOM 2747 C C . PHE B 1 109 ? 7.992 17.953 21.422 1 98.19 109 PHE B C 1
ATOM 2749 O O . PHE B 1 109 ? 8.203 18.703 22.375 1 98.19 109 PHE B O 1
ATOM 2756 N N . HIS B 1 110 ? 8.047 18.359 20.172 1 97.94 110 HIS B N 1
ATOM 2757 C CA . HIS B 1 110 ? 8.148 19.75 19.703 1 97.94 110 HIS B CA 1
ATOM 2758 C C . HIS B 1 110 ? 6.895 20.156 18.938 1 97.94 110 HIS B C 1
ATOM 2760 O O . HIS B 1 110 ? 6.727 19.781 17.781 1 97.94 110 HIS B O 1
ATOM 2766 N N . ILE B 1 111 ? 6.07 20.922 19.609 1 98.06 111 ILE B N 1
ATOM 2767 C CA . ILE B 1 111 ? 4.75 21.234 19.062 1 98.06 111 ILE B CA 1
ATOM 2768 C C . ILE B 1 111 ? 4.699 22.688 18.641 1 98.06 111 ILE B C 1
ATOM 2770 O O . ILE B 1 111 ? 5.125 23.578 19.391 1 98.06 111 ILE B O 1
ATOM 2774 N N . TYR B 1 112 ? 4.121 22.953 17.422 1 97.56 112 TYR B N 1
ATOM 2775 C CA . TYR B 1 112 ? 4.09 24.281 16.859 1 97.56 112 TYR B CA 1
ATOM 2776 C C . TYR B 1 112 ? 2.664 24.703 16.5 1 97.56 112 TYR B C 1
ATOM 2778 O O . TYR B 1 112 ? 1.905 23.906 15.938 1 97.56 112 TYR B O 1
ATOM 2786 N N . HIS B 1 113 ? 2.285 25.906 16.906 1 97.31 113 HIS B N 1
ATOM 2787 C CA . HIS B 1 113 ? 1.052 26.547 16.453 1 97.31 113 HIS B CA 1
ATOM 2788 C C . HIS B 1 113 ? 1.307 27.438 15.242 1 97.31 113 HIS B C 1
ATOM 2790 O O . HIS B 1 113 ? 1.537 28.641 15.398 1 97.31 113 HIS B O 1
ATOM 2796 N N . GLU B 1 114 ? 1.229 26.812 14.055 1 96.19 114 GLU B N 1
ATOM 2797 C CA . GLU B 1 114 ? 1.542 27.484 12.797 1 96.19 114 GLU B CA 1
ATOM 2798 C C . GLU B 1 114 ? 0.854 26.812 11.617 1 96.19 114 GLU B C 1
ATOM 2800 O O . GLU B 1 114 ? 0.518 25.625 11.68 1 96.19 114 GLU B O 1
ATOM 2805 N N . SER B 1 115 ? 0.554 27.609 10.625 1 95.12 115 SER B N 1
ATOM 2806 C CA . SER B 1 115 ? 0.046 27.016 9.391 1 95.12 115 SER B CA 1
ATOM 2807 C C . SER B 1 115 ? 1.151 26.297 8.625 1 95.12 115 SER B C 1
ATOM 2809 O O . SER B 1 115 ? 2.324 26.672 8.727 1 95.12 115 SER B O 1
ATOM 2811 N N . LEU B 1 116 ? 0.765 25.266 7.879 1 95.88 116 LEU B N 1
ATOM 2812 C CA . LEU B 1 116 ? 1.736 24.516 7.094 1 95.88 116 LEU B CA 1
ATOM 2813 C C . LEU B 1 116 ? 2.414 25.406 6.062 1 95.88 116 LEU B C 1
ATOM 2815 O O . LEU B 1 116 ? 3.588 25.203 5.734 1 95.88 116 LEU B O 1
ATOM 2819 N N . GLU B 1 117 ? 1.705 26.344 5.566 1 94.5 117 GLU B N 1
ATOM 2820 C CA . GLU B 1 117 ? 2.207 27.25 4.547 1 94.5 117 GLU B CA 1
ATOM 2821 C C . GLU B 1 117 ? 3.428 28.016 5.047 1 94.5 117 GLU B C 1
ATOM 2823 O O . GLU B 1 117 ? 4.379 28.25 4.293 1 94.5 117 GLU B O 1
ATOM 2828 N N . THR B 1 118 ? 3.445 28.391 6.301 1 95 118 THR B N 1
ATOM 2829 C CA . THR B 1 118 ? 4.484 29.25 6.84 1 95 118 THR B CA 1
ATOM 2830 C C . THR B 1 118 ? 5.465 28.453 7.695 1 95 118 THR B C 1
ATOM 2832 O O . THR B 1 118 ? 6.531 28.969 8.062 1 95 118 THR B O 1
ATOM 2835 N N . PHE B 1 119 ? 5.121 27.234 7.949 1 95.88 119 PHE B N 1
ATOM 2836 C CA . PHE B 1 119 ? 5.934 26.391 8.82 1 95.88 119 PHE B CA 1
ATOM 2837 C C . PHE B 1 119 ? 7.293 26.125 8.18 1 95.88 119 PHE B C 1
ATOM 2839 O O . PHE B 1 119 ? 7.367 25.609 7.062 1 95.88 119 PHE B O 1
ATOM 2846 N N . VAL B 1 120 ? 8.344 26.547 8.867 1 95.75 120 VAL B N 1
ATOM 2847 C CA . VAL B 1 120 ? 9.703 26.297 8.406 1 95.75 120 VAL B CA 1
ATOM 2848 C C . VAL B 1 120 ? 10.547 25.734 9.547 1 95.75 120 VAL B C 1
ATOM 2850 O O . VAL B 1 120 ? 10.633 26.344 10.625 1 95.75 120 VAL B O 1
ATOM 2853 N N . LEU B 1 121 ? 11.125 24.609 9.336 1 95.56 121 LEU B N 1
ATOM 2854 C CA . LEU B 1 121 ? 12.039 23.969 10.273 1 95.56 121 LEU B CA 1
ATOM 2855 C C . LEU B 1 121 ? 13.297 23.469 9.562 1 95.56 121 LEU B C 1
ATOM 2857 O O . LEU B 1 121 ? 13.398 22.281 9.219 1 95.56 121 LEU B O 1
ATOM 2861 N N . PRO B 1 122 ? 14.305 24.234 9.477 1 93.31 122 PRO B N 1
ATOM 2862 C CA . PRO B 1 122 ? 15.508 23.922 8.688 1 93.31 122 PRO B CA 1
ATOM 2863 C C . PRO B 1 122 ? 16.188 22.641 9.133 1 93.31 122 PRO B C 1
ATOM 2865 O O . PRO B 1 122 ? 16.781 21.938 8.312 1 93.31 122 PRO B O 1
ATOM 2868 N N . LYS B 1 123 ? 16.125 22.359 10.359 1 94.44 123 LYS B N 1
ATOM 2869 C CA . LYS B 1 123 ? 16.766 21.141 10.867 1 94.44 123 LYS B CA 1
ATOM 2870 C C . LYS B 1 123 ? 16.219 19.906 10.172 1 94.44 123 LYS B C 1
ATOM 2872 O O . LYS B 1 123 ? 16.953 18.938 9.961 1 94.44 123 LYS B O 1
ATOM 2877 N N . LEU B 1 124 ? 14.938 19.938 9.758 1 95.38 124 LEU B N 1
ATOM 2878 C CA . LEU B 1 124 ? 14.336 18.781 9.102 1 95.38 124 LEU B CA 1
ATOM 2879 C C . LEU B 1 124 ? 14.805 18.672 7.656 1 95.38 124 LEU B C 1
ATOM 2881 O O . LEU B 1 124 ? 14.781 17.578 7.074 1 95.38 124 LEU B O 1
ATOM 2885 N N . GLU B 1 125 ? 15.148 19.75 7.078 1 93.31 125 GLU B N 1
ATOM 2886 C CA . GLU B 1 125 ? 15.703 19.672 5.73 1 93.31 125 GLU B CA 1
ATOM 2887 C C . GLU B 1 125 ? 17.078 19 5.734 1 93.31 125 GLU B C 1
ATOM 2889 O O . GLU B 1 125 ? 17.406 18.25 4.816 1 93.31 125 GLU B O 1
ATOM 2894 N N . LYS B 1 126 ? 17.844 19.281 6.773 1 93.5 126 LYS B N 1
ATOM 2895 C CA . LYS B 1 126 ? 19.188 18.703 6.91 1 93.5 126 LYS B CA 1
ATOM 2896 C C . LYS B 1 126 ? 19.125 17.25 7.344 1 93.5 126 LYS B C 1
ATOM 2898 O O . LYS B 1 126 ? 19.938 16.438 6.906 1 93.5 126 LYS B O 1
ATOM 2903 N N . ALA B 1 127 ? 18.203 17 8.219 1 95.19 127 ALA B N 1
ATOM 2904 C CA . ALA B 1 127 ? 18.016 15.656 8.75 1 95.19 127 ALA B CA 1
ATOM 2905 C C . ALA B 1 127 ? 16.531 15.281 8.773 1 95.19 127 ALA B C 1
ATOM 2907 O O . ALA B 1 127 ? 15.875 15.398 9.805 1 95.19 127 ALA B O 1
ATOM 2908 N N . PRO B 1 128 ? 16.031 14.844 7.641 1 96.81 128 PRO B N 1
ATOM 2909 C CA . PRO B 1 128 ? 14.609 14.516 7.562 1 96.81 128 PRO B CA 1
ATOM 2910 C C . PRO B 1 128 ? 14.211 13.391 8.523 1 96.81 128 PRO B C 1
ATOM 2912 O O . PRO B 1 128 ? 15.023 12.516 8.828 1 96.81 128 PRO B O 1
ATOM 2915 N N . VAL B 1 129 ? 12.984 13.469 9.023 1 98.12 129 VAL B N 1
ATOM 2916 C CA . VAL B 1 129 ? 12.461 12.367 9.836 1 98.12 129 VAL B CA 1
ATOM 2917 C C . VAL B 1 129 ? 12.18 11.164 8.945 1 98.12 129 VAL B C 1
ATOM 2919 O O . VAL B 1 129 ? 12.039 11.297 7.727 1 98.12 129 VAL B O 1
ATOM 2922 N N . GLU B 1 130 ? 12.109 10 9.539 1 97.75 130 GLU B N 1
ATOM 2923 C CA . GLU B 1 130 ? 11.797 8.82 8.742 1 97.75 130 GLU B CA 1
ATOM 2924 C C . GLU B 1 130 ? 10.32 8.781 8.367 1 97.75 130 GLU B C 1
ATOM 2926 O O . GLU B 1 130 ? 9.969 8.383 7.258 1 97.75 130 GLU B O 1
ATOM 2931 N N . LEU B 1 131 ? 9.492 9.289 9.297 1 98.75 131 LEU B N 1
ATOM 2932 C CA . LEU B 1 131 ? 8.055 9.203 9.047 1 98.75 131 LEU B CA 1
ATOM 2933 C C . LEU B 1 131 ? 7.379 10.555 9.273 1 98.75 131 LEU B C 1
ATOM 2935 O O . LEU B 1 131 ? 7.469 11.117 10.367 1 98.75 131 LEU B O 1
ATOM 2939 N N . GLY B 1 132 ? 6.777 11.039 8.188 1 98.88 132 GLY B N 1
ATOM 2940 C CA . GLY B 1 132 ? 5.832 12.141 8.281 1 98.88 132 GLY B CA 1
ATOM 2941 C C . GLY B 1 132 ? 4.383 11.68 8.227 1 98.88 132 GLY B C 1
ATOM 2942 O O . GLY B 1 132 ? 4.086 10.602 7.715 1 98.88 132 GLY B O 1
ATOM 2943 N N . ILE B 1 133 ? 3.508 12.484 8.812 1 98.81 133 ILE B N 1
ATOM 2944 C CA . ILE B 1 133 ? 2.062 12.289 8.742 1 98.81 133 ILE B CA 1
ATOM 2945 C C . ILE B 1 133 ? 1.398 13.547 8.172 1 98.81 133 ILE B C 1
ATOM 2947 O O . ILE B 1 133 ? 1.745 14.664 8.555 1 98.81 133 ILE B O 1
ATOM 2951 N N . CYS B 1 134 ? 0.592 13.414 7.199 1 98.62 134 CYS B N 1
ATOM 2952 C CA . CYS B 1 134 ? -0.29 14.453 6.672 1 98.62 134 CYS B CA 1
ATOM 2953 C C . CYS B 1 134 ? -1.623 13.859 6.23 1 98.62 134 CYS B C 1
ATOM 2955 O O . CYS B 1 134 ? -1.794 13.508 5.062 1 98.62 134 CYS B O 1
ATOM 2957 N N . ASN B 1 135 ? -2.471 13.727 7.184 1 96.38 135 ASN B N 1
ATOM 2958 C CA . ASN B 1 135 ? -3.732 13.016 7.012 1 96.38 135 ASN B CA 1
ATOM 2959 C C . ASN B 1 135 ? -4.914 13.977 6.922 1 96.38 135 ASN B C 1
ATOM 2961 O O . ASN B 1 135 ? -5.402 14.461 7.945 1 96.38 135 ASN B O 1
ATOM 2965 N N . SER B 1 136 ? -5.434 14.164 5.648 1 94.44 136 SER B N 1
ATOM 2966 C CA . SER B 1 136 ? -6.598 15.016 5.43 1 94.44 136 SER B CA 1
ATOM 2967 C C . SER B 1 136 ? -6.316 16.453 5.848 1 94.44 136 SER B C 1
ATOM 2969 O O . SER B 1 136 ? -7.066 17.047 6.633 1 94.44 136 SER B O 1
ATOM 2971 N N . VAL B 1 137 ? -5.34 17.047 5.25 1 97 137 VAL B N 1
ATOM 2972 C CA . VAL B 1 137 ? -4.938 18.391 5.648 1 97 137 VAL B CA 1
ATOM 2973 C C . VAL B 1 137 ? -4.895 19.297 4.422 1 97 137 VAL B C 1
ATOM 2975 O O . VAL B 1 137 ? -5.484 20.391 4.426 1 97 137 VAL B O 1
ATOM 2978 N N . ILE B 1 138 ? -4.344 18.828 3.295 1 97.44 138 ILE B N 1
ATOM 2979 C CA . ILE B 1 138 ? -3.969 19.766 2.236 1 97.44 138 ILE B CA 1
ATOM 2980 C C . ILE B 1 138 ? -5.211 20.172 1.45 1 97.44 138 ILE B C 1
ATOM 2982 O O . ILE B 1 138 ? -5.172 21.141 0.676 1 97.44 138 ILE B O 1
ATOM 2986 N N . GLN B 1 139 ? -6.383 19.5 1.637 1 96.94 139 GLN B N 1
ATOM 2987 C CA . GLN B 1 139 ? -7.621 19.938 0.998 1 96.94 139 GLN B CA 1
ATOM 2988 C C . GLN B 1 139 ? -8.047 21.312 1.499 1 96.94 139 GLN B C 1
ATOM 2990 O O . GLN B 1 139 ? -8.906 21.953 0.894 1 96.94 139 GLN B O 1
ATOM 2995 N N . TYR B 1 140 ? -7.457 21.797 2.559 1 96.25 140 TYR B N 1
ATOM 2996 C CA . TYR B 1 140 ? -7.844 23.078 3.139 1 96.25 140 TYR B CA 1
ATOM 2997 C C . TYR B 1 140 ? -6.961 24.203 2.613 1 96.25 140 TYR B C 1
ATOM 2999 O O . TYR B 1 140 ? -7.23 25.375 2.859 1 96.25 140 TYR B O 1
ATOM 3007 N N . LEU B 1 141 ? -5.922 23.891 1.883 1 96.81 141 LEU B N 1
ATOM 3008 C CA . LEU B 1 141 ? -4.98 24.875 1.371 1 96.81 141 LEU B CA 1
ATOM 3009 C C . LEU B 1 141 ? -5.383 25.344 -0.025 1 96.81 141 LEU B C 1
ATOM 3011 O O . LEU B 1 141 ? -5.84 24.547 -0.841 1 96.81 141 LEU B O 1
ATOM 3015 N N . PRO B 1 142 ? -5.145 26.609 -0.331 1 95.38 142 PRO B N 1
ATOM 3016 C CA . PRO B 1 142 ? -5.359 27.062 -1.708 1 95.38 142 PRO B CA 1
ATOM 3017 C C . PRO B 1 142 ? -4.387 26.422 -2.697 1 95.38 142 PRO B C 1
ATOM 3019 O O . PRO B 1 142 ? -3.275 26.047 -2.318 1 95.38 142 PRO B O 1
ATOM 3022 N N . ASP B 1 143 ? -4.781 26.406 -3.975 1 96.56 143 ASP B N 1
ATOM 3023 C CA . ASP B 1 143 ? -4.02 25.75 -5.035 1 96.56 143 ASP B CA 1
ATOM 3024 C C . ASP B 1 143 ? -2.582 26.266 -5.074 1 96.56 143 ASP B C 1
ATOM 3026 O O . ASP B 1 143 ? -1.641 25.484 -5.195 1 96.56 143 ASP B O 1
ATOM 3030 N N . ALA B 1 144 ? -2.428 27.547 -4.867 1 95.62 144 ALA B N 1
ATOM 3031 C CA . ALA B 1 144 ? -1.137 28.203 -5.066 1 95.62 144 ALA B CA 1
ATOM 3032 C C . ALA B 1 144 ? -0.128 27.766 -4.012 1 95.62 144 ALA B C 1
ATOM 3034 O O . ALA B 1 144 ? 1.083 27.844 -4.227 1 95.62 144 ALA B O 1
ATOM 3035 N N . GLN B 1 145 ? -0.63 27.188 -2.877 1 96.62 145 GLN B N 1
ATOM 3036 C CA . GLN B 1 145 ? 0.247 26.875 -1.757 1 96.62 145 GLN B CA 1
ATOM 3037 C C . GLN B 1 145 ? 0.638 25.406 -1.771 1 96.62 145 GLN B C 1
ATOM 3039 O O . GLN B 1 145 ? 1.61 25 -1.124 1 96.62 145 GLN B O 1
ATOM 3044 N N . ILE B 1 146 ? -0.008 24.609 -2.523 1 97.75 146 ILE B N 1
ATOM 3045 C CA . ILE B 1 146 ? 0.094 23.156 -2.412 1 97.75 146 ILE B CA 1
ATOM 3046 C C . ILE B 1 146 ? 1.472 22.688 -2.883 1 97.75 146 ILE B C 1
ATOM 3048 O O . ILE B 1 146 ? 2.154 21.938 -2.184 1 97.75 146 ILE B O 1
ATOM 3052 N N . PRO B 1 147 ? 1.97 23.203 -4.031 1 97.94 147 PRO B N 1
ATOM 3053 C CA . PRO B 1 147 ? 3.268 22.703 -4.496 1 97.94 147 PRO B CA 1
ATOM 3054 C C . PRO B 1 147 ? 4.391 22.969 -3.498 1 97.94 147 PRO B C 1
ATOM 3056 O O . PRO B 1 147 ? 5.195 22.078 -3.215 1 97.94 147 PRO B O 1
ATOM 3059 N N . SER B 1 148 ? 4.383 24.156 -2.912 1 97.56 148 SER B N 1
ATOM 3060 C CA . SER B 1 148 ? 5.453 24.5 -1.979 1 97.56 148 SER B CA 1
ATOM 3061 C C . SER B 1 148 ? 5.34 23.703 -0.689 1 97.56 148 SER B C 1
ATOM 3063 O O . SER B 1 148 ? 6.352 23.281 -0.119 1 97.56 148 SER B O 1
ATOM 3065 N N . VAL B 1 149 ? 4.176 23.484 -0.224 1 98.31 149 VAL B N 1
ATOM 3066 C CA . VAL B 1 149 ? 3.947 22.703 0.996 1 98.31 149 VAL B CA 1
ATOM 3067 C C . VAL B 1 149 ? 4.379 21.266 0.784 1 98.31 149 VAL B C 1
ATOM 3069 O O . VAL B 1 149 ? 5.051 20.672 1.636 1 98.31 149 VAL B O 1
ATOM 3072 N N . LEU B 1 150 ? 4.051 20.703 -0.374 1 98.56 150 LEU B N 1
ATOM 3073 C CA . LEU B 1 150 ? 4.422 19.328 -0.697 1 98.56 150 LEU B CA 1
ATOM 3074 C C . LEU B 1 150 ? 5.938 19.188 -0.815 1 98.56 150 LEU B C 1
ATOM 3076 O O . LEU B 1 150 ? 6.516 18.219 -0.32 1 98.56 150 LEU B O 1
ATOM 3080 N N . GLU B 1 151 ? 6.559 20.141 -1.448 1 98.12 151 GLU B N 1
ATOM 3081 C CA . GLU B 1 151 ? 8.016 20.109 -1.562 1 98.12 151 GLU B CA 1
ATOM 3082 C C . GLU B 1 151 ? 8.672 20.156 -0.188 1 98.12 151 GLU B C 1
ATOM 3084 O O . GLU B 1 151 ? 9.609 19.391 0.078 1 98.12 151 GLU B O 1
ATOM 3089 N N . LYS B 1 152 ? 8.172 20.984 0.628 1 98.25 152 LYS B N 1
ATOM 3090 C CA . LYS B 1 152 ? 8.695 21.109 1.986 1 98.25 152 LYS B CA 1
ATOM 3091 C C . LYS B 1 152 ? 8.555 19.797 2.748 1 98.25 152 LYS B C 1
ATOM 3093 O O . LYS B 1 152 ? 9.516 19.312 3.359 1 98.25 152 LYS B O 1
ATOM 3098 N N . MET B 1 153 ? 7.418 19.172 2.676 1 98.5 153 MET B N 1
ATOM 3099 C CA . MET B 1 153 ? 7.211 17.906 3.375 1 98.5 153 MET B CA 1
ATOM 3100 C C . MET B 1 153 ? 8.133 16.828 2.826 1 98.5 153 MET B C 1
ATOM 3102 O O . MET B 1 153 ? 8.664 16 3.582 1 98.5 153 MET B O 1
ATOM 3106 N N . ALA B 1 154 ? 8.352 16.875 1.52 1 98.12 154 ALA B N 1
ATOM 3107 C CA . ALA B 1 154 ? 9.219 15.875 0.896 1 98.12 154 ALA B CA 1
ATOM 3108 C C . ALA B 1 154 ? 10.656 16.031 1.375 1 98.12 154 ALA B C 1
ATOM 3110 O O . ALA B 1 154 ? 11.398 15.047 1.469 1 98.12 154 ALA B O 1
ATOM 3111 N N . LYS B 1 155 ? 11.031 17.234 1.686 1 97.75 155 LYS B N 1
ATOM 3112 C CA . LYS B 1 155 ? 12.375 17.5 2.201 1 97.75 155 LYS B CA 1
ATOM 3113 C C . LYS B 1 155 ? 12.461 17.203 3.695 1 97.75 155 LYS B C 1
ATOM 3115 O O . LYS B 1 155 ? 13.547 16.984 4.23 1 97.75 155 LYS B O 1
ATOM 3120 N N . TYR B 1 156 ? 11.328 17.203 4.352 1 98.25 156 TYR B N 1
ATOM 3121 C CA . TYR B 1 156 ? 11.305 17.078 5.809 1 98.25 156 TYR B CA 1
ATOM 3122 C C . TYR B 1 156 ? 11.164 15.625 6.234 1 98.25 156 TYR B C 1
ATOM 3124 O O . TYR B 1 156 ? 11.414 15.289 7.395 1 98.25 156 TYR B O 1
ATOM 3132 N N . CYS B 1 157 ? 10.711 14.711 5.367 1 98 157 CYS B N 1
ATOM 3133 C CA . CYS B 1 157 ? 10.508 13.32 5.777 1 98 157 CYS B CA 1
ATOM 3134 C C . CYS B 1 157 ? 10.844 12.367 4.637 1 98 157 CYS B C 1
ATOM 3136 O O . CYS B 1 157 ? 10.727 12.727 3.465 1 98 157 CYS B O 1
ATOM 3138 N N . ASN B 1 158 ? 11.266 11.172 4.984 1 97.5 158 ASN B N 1
ATOM 3139 C CA . ASN B 1 158 ? 11.578 10.133 4.008 1 97.5 158 ASN B CA 1
ATOM 3140 C C . ASN B 1 158 ? 10.312 9.492 3.451 1 97.5 158 ASN B C 1
ATOM 3142 O O . ASN B 1 158 ? 10.211 9.25 2.246 1 97.5 158 ASN B O 1
ATOM 3146 N N . TYR B 1 159 ? 9.406 9.211 4.336 1 98.19 159 TYR B N 1
ATOM 3147 C CA . TYR B 1 159 ? 8.102 8.641 4.008 1 98.19 159 TYR B CA 1
ATOM 3148 C C . TYR B 1 159 ? 6.98 9.461 4.629 1 98.19 159 TYR B C 1
ATOM 3150 O O . TYR B 1 159 ? 7.129 10 5.73 1 98.19 159 TYR B O 1
ATOM 3158 N N . LEU B 1 160 ? 5.875 9.594 3.889 1 98.56 160 LEU B N 1
ATOM 3159 C CA . LEU B 1 160 ? 4.73 10.375 4.344 1 98.56 160 LEU B CA 1
ATOM 3160 C C . LEU B 1 160 ? 3.461 9.531 4.344 1 98.56 160 LEU B C 1
ATOM 3162 O O . LEU B 1 160 ? 3.041 9.039 3.293 1 98.56 160 LEU B O 1
ATOM 3166 N N . TYR B 1 161 ? 2.941 9.242 5.562 1 98.75 161 TYR B N 1
ATOM 3167 C CA . TYR B 1 161 ? 1.598 8.68 5.652 1 98.75 161 TYR B CA 1
ATOM 3168 C C . TYR B 1 161 ? 0.547 9.742 5.336 1 98.75 161 TYR B C 1
ATOM 3170 O O . TYR B 1 161 ? 0.413 10.727 6.059 1 98.75 161 TYR B O 1
ATOM 3178 N N . PHE B 1 162 ? -0.192 9.523 4.242 1 98.12 162 PHE B N 1
ATOM 3179 C CA . PHE B 1 162 ? -0.878 10.641 3.594 1 98.12 162 PHE B CA 1
ATOM 3180 C C . PHE B 1 162 ? -2.273 10.227 3.141 1 98.12 162 PHE B C 1
ATOM 3182 O O . PHE B 1 162 ? -2.463 9.117 2.627 1 98.12 162 PHE B O 1
ATOM 3189 N N . THR B 1 163 ? -3.238 11.078 3.389 1 96.69 163 THR B N 1
ATOM 3190 C CA . THR B 1 163 ? -4.559 10.945 2.783 1 96.69 163 THR B CA 1
ATOM 3191 C C . THR B 1 163 ? -5.105 12.32 2.385 1 96.69 163 THR B C 1
ATOM 3193 O O . THR B 1 163 ? -4.734 13.336 2.973 1 96.69 163 THR B O 1
ATOM 3196 N N . VAL B 1 164 ? -5.906 12.344 1.396 1 96.94 164 VAL B N 1
ATOM 3197 C CA . VAL B 1 164 ? -6.637 13.539 0.982 1 96.94 164 VAL B CA 1
ATOM 3198 C C . VAL B 1 164 ? -7.938 13.141 0.293 1 96.94 164 VAL B C 1
ATOM 3200 O O . VAL B 1 164 ? -7.938 12.297 -0.606 1 96.94 164 VAL B O 1
ATOM 3203 N N . PRO B 1 165 ? -9.055 13.664 0.756 1 95.75 165 PRO B N 1
ATOM 3204 C CA . PRO B 1 165 ? -10.305 13.367 0.048 1 95.75 165 PRO B CA 1
ATOM 3205 C C . PRO B 1 165 ? -10.375 14.047 -1.32 1 95.75 165 PRO B C 1
ATOM 3207 O O . PRO B 1 165 ? -10.047 15.227 -1.449 1 95.75 165 PRO B O 1
ATOM 3210 N N . THR B 1 166 ? -10.742 13.289 -2.33 1 97.31 166 THR B N 1
ATOM 3211 C CA . THR B 1 166 ? -10.977 13.828 -3.664 1 97.31 166 THR B CA 1
ATOM 3212 C C . THR B 1 166 ? -12.43 14.258 -3.826 1 97.31 166 THR B C 1
ATOM 3214 O O . THR B 1 166 ? -13.25 14.062 -2.92 1 97.31 166 THR B O 1
ATOM 3217 N N . ASN B 1 167 ? -12.711 14.891 -4.988 1 97.25 167 ASN B N 1
ATOM 3218 C CA . ASN B 1 167 ? -14.094 15.242 -5.277 1 97.25 167 ASN B CA 1
ATOM 3219 C C . ASN B 1 167 ? -14.992 14.008 -5.301 1 97.25 167 ASN B C 1
ATOM 3221 O O . ASN B 1 167 ? -16.156 14.07 -4.895 1 97.25 167 ASN B O 1
ATOM 3225 N N . GLU B 1 168 ? -14.523 12.852 -5.73 1 95.19 168 GLU B N 1
ATOM 3226 C CA . GLU B 1 168 ? -15.289 11.609 -5.699 1 95.19 168 GLU B CA 1
ATOM 3227 C C . GLU B 1 168 ? -15.602 11.195 -4.266 1 95.19 168 GLU B C 1
ATOM 3229 O O . GLU B 1 168 ? -16.719 10.766 -3.969 1 95.19 168 GLU B O 1
ATOM 3234 N N . ASP B 1 169 ? -14.664 11.32 -3.383 1 94.19 169 ASP B N 1
ATOM 3235 C CA . ASP B 1 169 ? -14.875 10.992 -1.977 1 94.19 169 ASP B CA 1
ATOM 3236 C C . ASP B 1 169 ? -15.953 11.875 -1.359 1 94.19 169 ASP B C 1
ATOM 3238 O O . ASP B 1 169 ? -16.828 11.391 -0.646 1 94.19 169 ASP B O 1
ATOM 3242 N N . TYR B 1 170 ? -15.844 13.133 -1.667 1 93.69 170 TYR B N 1
ATOM 3243 C CA . TYR B 1 170 ? -16.828 14.07 -1.13 1 93.69 170 TYR B CA 1
ATOM 3244 C C . TYR B 1 170 ? -18.219 13.789 -1.694 1 93.69 170 TYR B C 1
ATOM 3246 O O . TYR B 1 170 ? -19.219 13.961 -1.005 1 93.69 170 TYR B O 1
ATOM 3254 N N . ALA B 1 171 ? -18.328 13.406 -2.93 1 94.62 171 ALA B N 1
ATOM 3255 C CA . ALA B 1 171 ? -19.609 13.047 -3.523 1 94.62 171 ALA B CA 1
ATOM 3256 C C . ALA B 1 171 ? -20.25 11.875 -2.781 1 94.62 171 ALA B C 1
ATOM 3258 O O . ALA B 1 171 ? -21.453 11.875 -2.52 1 94.62 171 ALA B O 1
ATOM 3259 N N . VAL B 1 172 ? -19.438 10.945 -2.434 1 91.12 172 VAL B N 1
ATOM 3260 C CA . VAL B 1 172 ? -19.922 9.789 -1.689 1 91.12 172 VAL B CA 1
ATOM 3261 C C . VAL B 1 172 ? -20.406 10.227 -0.307 1 91.12 172 VAL B C 1
ATOM 3263 O O . VAL B 1 172 ? -21.469 9.805 0.15 1 91.12 172 VAL B O 1
ATOM 3266 N N . MET B 1 173 ? -19.578 11.062 0.364 1 88.88 173 MET B N 1
ATOM 3267 C CA . MET B 1 173 ? -19.922 11.555 1.694 1 88.88 173 MET B CA 1
ATOM 3268 C C . MET B 1 173 ? -21.234 12.336 1.658 1 88.88 173 MET B C 1
ATOM 3270 O O . MET B 1 173 ? -22.062 12.211 2.561 1 88.88 173 MET B O 1
ATOM 3274 N N . LYS B 1 174 ? -21.406 13.094 0.692 1 90.94 174 LYS B N 1
ATOM 3275 C CA . LYS B 1 174 ? -22.625 13.867 0.542 1 90.94 174 LYS B CA 1
ATOM 3276 C C . LYS B 1 174 ? -23.828 12.953 0.331 1 90.94 174 LYS B C 1
ATOM 3278 O O . LYS B 1 174 ? -24.875 13.125 0.973 1 90.94 174 LYS B O 1
ATOM 3283 N N . LYS B 1 175 ? -23.672 12.023 -0.499 1 91.94 175 LYS B N 1
ATOM 3284 C CA . LYS B 1 175 ? -24.75 11.109 -0.841 1 91.94 175 LYS B CA 1
ATOM 3285 C C . LYS B 1 175 ? -25.125 10.227 0.348 1 91.94 175 LYS B C 1
ATOM 3287 O O . LYS B 1 175 ? -26.312 10.055 0.659 1 91.94 175 LYS B O 1
ATOM 3292 N N . GLU B 1 176 ? -24.109 9.695 1.032 1 86.94 176 GLU B N 1
ATOM 3293 C CA . GLU B 1 176 ? -24.344 8.672 2.047 1 86.94 176 GLU B CA 1
ATOM 3294 C C . GLU B 1 176 ? -24.594 9.297 3.418 1 86.94 176 GLU B C 1
ATOM 3296 O O . GLU B 1 176 ? -25.266 8.719 4.262 1 86.94 176 GLU B O 1
ATOM 3301 N N . MET B 1 177 ? -24 10.469 3.629 1 84.75 177 MET B N 1
ATOM 3302 C CA . MET B 1 177 ? -24.031 11.008 4.984 1 84.75 177 MET B CA 1
ATOM 3303 C C . MET B 1 177 ? -24.531 12.445 4.988 1 84.75 177 MET B C 1
ATOM 3305 O O . MET B 1 177 ? -24.531 13.102 6.031 1 84.75 177 MET B O 1
ATOM 3309 N N . SER B 1 178 ? -24.859 13.023 3.818 1 86.12 178 SER B N 1
ATOM 3310 C CA . SER B 1 178 ? -25.25 14.422 3.693 1 86.12 178 SER B CA 1
ATOM 3311 C C . SER B 1 178 ? -24.203 15.352 4.281 1 86.12 178 SER B C 1
ATOM 3313 O O . SER B 1 178 ? -24.531 16.359 4.898 1 86.12 178 SER B O 1
ATOM 3315 N N . PHE B 1 179 ? -22.953 14.875 4.082 1 85.88 179 PHE B N 1
ATOM 3316 C CA . PHE B 1 179 ? -21.844 15.625 4.645 1 85.88 179 PHE B CA 1
ATOM 3317 C C . PHE B 1 179 ? -21.266 16.594 3.617 1 85.88 179 PHE B C 1
ATOM 3319 O O . PHE B 1 179 ? -21.031 16.219 2.467 1 85.88 179 PHE B O 1
ATOM 3326 N N . VAL B 1 180 ? -21.109 17.875 4.07 1 88.12 180 VAL B N 1
ATOM 3327 C CA . VAL B 1 180 ? -20.422 18.906 3.293 1 88.12 180 VAL B CA 1
ATOM 3328 C C . VAL B 1 180 ? -19.391 19.609 4.172 1 88.12 180 VAL B C 1
ATOM 3330 O O . VAL B 1 180 ? -19.688 19.938 5.328 1 88.12 180 VAL B O 1
ATOM 3333 N N . ASP B 1 181 ? -18.188 19.828 3.645 1 90.31 181 ASP B N 1
ATOM 3334 C CA . ASP B 1 181 ? -17.141 20.547 4.344 1 90.31 181 ASP B CA 1
ATOM 3335 C C . ASP B 1 181 ? -16.875 21.906 3.701 1 90.31 181 ASP B C 1
ATOM 3337 O O . ASP B 1 181 ? -16.172 22 2.695 1 90.31 181 ASP B O 1
ATOM 3341 N N . PRO B 1 182 ? -17.406 22.922 4.27 1 91.75 182 PRO B N 1
ATOM 3342 C CA . PRO B 1 182 ? -17.25 24.25 3.656 1 91.75 182 PRO B CA 1
ATOM 3343 C C . PRO B 1 182 ? -15.828 24.797 3.752 1 91.75 182 PRO B C 1
ATOM 3345 O O . PRO B 1 182 ? -15.492 25.781 3.105 1 91.75 182 PRO B O 1
ATOM 3348 N N . TYR B 1 183 ? -15 24.156 4.559 1 93.06 183 TYR B N 1
ATOM 3349 C CA . TYR B 1 183 ? -13.625 24.609 4.734 1 93.06 183 TYR B CA 1
ATOM 3350 C C . TYR B 1 183 ? -12.719 24.031 3.65 1 93.06 183 TYR B C 1
ATOM 3352 O O . TYR B 1 183 ? -11.594 24.484 3.463 1 93.06 183 TYR B O 1
ATOM 3360 N N . ALA B 1 184 ? -13.172 23.031 2.973 1 95.19 184 ALA B N 1
ATOM 3361 C CA . ALA B 1 184 ? -12.289 22.234 2.113 1 95.19 184 ALA B CA 1
ATOM 3362 C C . ALA B 1 184 ? -12.492 22.594 0.644 1 95.19 184 ALA B C 1
ATOM 3364 O O . ALA B 1 184 ? -13.609 22.922 0.228 1 95.19 184 ALA B O 1
ATOM 3365 N N . PHE B 1 185 ? -11.414 22.578 -0.121 1 96.19 185 PHE B N 1
ATOM 3366 C CA . PHE B 1 185 ? -11.477 22.578 -1.578 1 96.19 185 PHE B CA 1
ATOM 3367 C C . PHE B 1 185 ? -11.727 21.172 -2.113 1 96.19 185 PHE B C 1
ATOM 3369 O O . PHE B 1 185 ? -11.156 20.203 -1.61 1 96.19 185 PHE B O 1
ATOM 3376 N N . SER B 1 186 ? -12.633 21.078 -3.037 1 95.94 186 SER B N 1
ATOM 3377 C CA . SER B 1 186 ? -12.906 19.812 -3.719 1 95.94 186 SER B CA 1
ATOM 3378 C C . SER B 1 186 ? -12.125 19.719 -5.023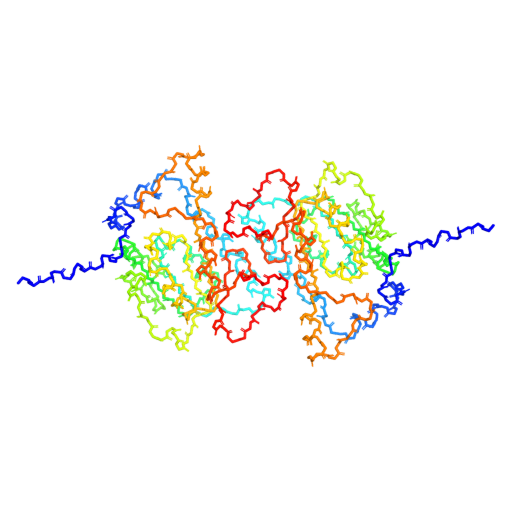 1 95.94 186 SER B C 1
ATOM 3380 O O . SER B 1 186 ? -12.312 20.531 -5.93 1 95.94 186 SER B O 1
ATOM 3382 N N . ARG B 1 187 ? -11.219 18.734 -5.094 1 98.12 187 ARG B N 1
ATOM 3383 C CA . ARG B 1 187 ? -10.336 18.609 -6.246 1 98.12 187 ARG B CA 1
ATOM 3384 C C . ARG B 1 187 ? -10.297 17.172 -6.754 1 98.12 187 ARG B C 1
ATOM 3386 O O . ARG B 1 187 ? -10.594 16.234 -6.008 1 98.12 187 ARG B O 1
ATOM 3393 N N . THR B 1 188 ? -9.906 17.016 -8.031 1 97.94 188 THR B N 1
ATOM 3394 C CA . THR B 1 188 ? -9.844 15.688 -8.648 1 97.94 188 THR B CA 1
ATOM 3395 C C . THR B 1 188 ? -8.578 14.953 -8.227 1 97.94 188 THR B C 1
ATOM 3397 O O . THR B 1 188 ? -7.586 15.586 -7.844 1 97.94 188 THR B O 1
ATOM 3400 N N . LYS B 1 189 ? -8.641 13.711 -8.344 1 97.06 189 LYS B N 1
ATOM 3401 C CA . LYS B 1 189 ? -7.477 12.852 -8.156 1 97.06 189 LYS B CA 1
ATOM 3402 C C . LYS B 1 189 ? -6.332 13.281 -9.078 1 97.06 189 LYS B C 1
ATOM 3404 O O . LYS B 1 189 ? -5.18 13.352 -8.648 1 97.06 189 LYS B O 1
ATOM 3409 N N . LYS B 1 190 ? -6.656 13.539 -10.281 1 97.06 190 LYS B N 1
ATOM 3410 C CA . LYS B 1 190 ? -5.668 13.922 -11.281 1 97.06 190 LYS B CA 1
ATOM 3411 C C . LYS B 1 190 ? -4.902 15.172 -10.852 1 97.06 190 LYS B C 1
ATOM 3413 O O . LYS B 1 190 ? -3.682 15.242 -11 1 97.06 190 LYS B O 1
ATOM 3418 N N . LYS B 1 191 ? -5.629 16.141 -10.305 1 98 191 LYS B N 1
ATOM 3419 C CA . LYS B 1 191 ? -5.004 17.391 -9.867 1 98 191 LYS B CA 1
ATOM 3420 C C . LYS B 1 191 ? -4.043 17.141 -8.703 1 98 191 LYS B C 1
ATOM 3422 O O . LYS B 1 191 ? -2.91 17.625 -8.719 1 98 191 LYS B O 1
ATOM 3427 N N . TYR B 1 192 ? -4.469 16.391 -7.742 1 98.06 192 TYR B N 1
ATOM 3428 C CA . TYR B 1 192 ? -3.598 16.062 -6.617 1 98.06 192 TYR B CA 1
ATOM 3429 C C . TYR B 1 192 ? -2.367 15.297 -7.09 1 98.06 192 TYR B C 1
ATOM 3431 O O . TYR B 1 192 ? -1.249 15.578 -6.648 1 98.06 192 TYR B O 1
ATOM 3439 N N . ARG B 1 193 ? -2.59 14.336 -8 1 97.44 193 ARG B N 1
ATOM 3440 C CA . ARG B 1 193 ? -1.496 13.508 -8.5 1 97.44 193 ARG B CA 1
ATOM 3441 C C . ARG B 1 193 ? -0.444 14.352 -9.203 1 97.44 193 ARG B C 1
ATOM 3443 O O . ARG B 1 193 ? 0.755 14.102 -9.078 1 97.44 193 ARG B O 1
ATOM 3450 N N . LYS B 1 194 ? -0.877 15.305 -9.914 1 97.44 194 LYS B N 1
ATOM 3451 C CA . LYS B 1 194 ? 0.041 16.203 -10.609 1 97.44 194 LYS B CA 1
ATOM 3452 C C . LYS B 1 194 ? 0.97 16.906 -9.625 1 97.44 194 LYS B C 1
ATOM 3454 O O . LYS B 1 194 ? 2.176 17.016 -9.859 1 97.44 194 LYS B O 1
ATOM 3459 N N . TRP B 1 195 ? 0.422 17.375 -8.523 1 98.25 195 TRP B N 1
ATOM 3460 C CA . TRP B 1 195 ? 1.226 18.078 -7.52 1 98.25 195 TRP B CA 1
ATOM 3461 C C . TRP B 1 195 ? 2.137 17.094 -6.781 1 98.25 195 TRP B C 1
ATOM 3463 O O . TRP B 1 195 ? 3.336 17.344 -6.633 1 98.25 195 TRP B O 1
ATOM 3473 N N . ILE B 1 196 ? 1.63 15.977 -6.395 1 98 196 ILE B N 1
ATOM 3474 C CA . ILE B 1 196 ? 2.301 15.039 -5.5 1 98 196 ILE B CA 1
ATOM 3475 C C . ILE B 1 196 ? 3.439 14.344 -6.242 1 98 196 ILE B C 1
ATOM 3477 O O . ILE B 1 196 ? 4.508 14.109 -5.672 1 98 196 ILE B O 1
ATOM 3481 N N . SER B 1 197 ? 3.254 14.07 -7.516 1 96.62 197 SER B N 1
ATOM 3482 C CA . SER B 1 197 ? 4.223 13.305 -8.289 1 96.62 197 SER B CA 1
ATOM 3483 C C . SER B 1 197 ? 5.516 14.094 -8.5 1 96.62 197 SER B C 1
ATOM 3485 O O . SER B 1 197 ? 6.539 13.523 -8.891 1 96.62 197 SER B O 1
ATOM 3487 N N . ARG B 1 198 ? 5.492 15.367 -8.234 1 97 198 ARG B N 1
ATOM 3488 C CA . ARG B 1 198 ? 6.691 16.188 -8.375 1 97 198 ARG B CA 1
ATOM 3489 C C . ARG B 1 198 ? 7.734 15.82 -7.324 1 97 198 ARG B C 1
ATOM 3491 O O . ARG B 1 198 ? 8.938 15.812 -7.609 1 97 198 ARG B O 1
ATOM 3498 N N . ASP B 1 199 ? 7.203 15.477 -6.113 1 97.38 199 ASP B N 1
ATOM 3499 C CA . ASP B 1 199 ? 8.133 15.375 -4.996 1 97.38 199 ASP B CA 1
ATOM 3500 C C . ASP B 1 199 ? 8.008 14.016 -4.301 1 97.38 199 ASP B C 1
ATOM 3502 O O . ASP B 1 199 ? 8.836 13.672 -3.449 1 97.38 199 ASP B O 1
ATOM 3506 N N . PHE B 1 200 ? 6.996 13.281 -4.68 1 97.06 200 PHE B N 1
ATOM 3507 C CA . PHE B 1 200 ? 6.75 12 -4.031 1 97.06 200 PHE B CA 1
ATOM 3508 C C . PHE B 1 200 ? 6.453 10.914 -5.062 1 97.06 200 PHE B C 1
ATOM 3510 O O . PHE B 1 200 ? 6.105 11.219 -6.203 1 97.06 200 PHE B O 1
ATOM 3517 N N . GLU B 1 201 ? 6.633 9.695 -4.648 1 95.62 201 GLU B N 1
ATOM 3518 C CA . GLU B 1 201 ? 6.098 8.5 -5.297 1 95.62 201 GLU B CA 1
ATOM 3519 C C . GLU B 1 201 ? 5.172 7.73 -4.359 1 95.62 201 GLU B C 1
ATOM 3521 O O . GLU B 1 201 ? 5.402 7.688 -3.148 1 95.62 201 GLU B O 1
ATOM 3526 N N . ILE B 1 202 ? 4.141 7.148 -4.961 1 96.62 202 ILE B N 1
ATOM 3527 C CA . ILE B 1 202 ? 3.279 6.262 -4.188 1 96.62 202 ILE B CA 1
ATOM 3528 C C . ILE B 1 202 ? 3.93 4.887 -4.07 1 96.62 202 ILE B C 1
ATOM 3530 O O . ILE B 1 202 ? 4.301 4.277 -5.078 1 96.62 202 ILE B O 1
ATOM 3534 N N . VAL B 1 203 ? 4.047 4.379 -2.768 1 96.38 203 VAL B N 1
ATOM 3535 C CA . VAL B 1 203 ? 4.738 3.104 -2.604 1 96.38 203 VAL B CA 1
ATOM 3536 C C . VAL B 1 203 ? 3.854 2.135 -1.821 1 96.38 203 VAL B C 1
ATOM 3538 O O . VAL B 1 203 ? 4.23 0.98 -1.604 1 96.38 203 VAL B O 1
ATOM 3541 N N . GLY B 1 204 ? 2.691 2.535 -1.427 1 96.5 204 GLY B N 1
ATOM 3542 C CA . GLY B 1 204 ? 1.729 1.734 -0.687 1 96.5 204 GLY B CA 1
ATOM 3543 C C . GLY B 1 204 ? 0.432 2.469 -0.406 1 96.5 204 GLY B C 1
ATOM 3544 O O . GLY B 1 204 ? 0.291 3.645 -0.75 1 96.5 204 GLY B O 1
ATOM 3545 N N . TYR B 1 205 ? -0.505 1.738 0.246 1 96.94 205 TYR B N 1
ATOM 3546 C CA . TYR B 1 205 ? -1.748 2.375 0.667 1 96.94 205 TYR B CA 1
ATOM 3547 C C . TYR B 1 205 ? -1.478 3.494 1.666 1 96.94 205 TYR B C 1
ATOM 3549 O O . TYR B 1 205 ? -0.84 3.271 2.699 1 96.94 205 TYR B O 1
ATOM 3557 N N . ASN B 1 206 ? -1.792 4.73 1.327 1 97.31 206 ASN B N 1
ATOM 3558 C CA . ASN B 1 206 ? -1.633 5.914 2.166 1 97.31 206 ASN B CA 1
ATOM 3559 C C . ASN B 1 206 ? -0.16 6.234 2.41 1 97.31 206 ASN B C 1
ATOM 3561 O O . ASN B 1 206 ? 0.183 6.875 3.404 1 97.31 206 ASN B O 1
ATOM 3565 N N . LEU B 1 207 ? 0.725 5.77 1.484 1 97.94 207 LEU B N 1
ATOM 3566 C CA . LEU B 1 207 ? 2.143 5.945 1.775 1 97.94 207 LEU B CA 1
ATOM 3567 C C . LEU B 1 207 ? 2.879 6.516 0.567 1 97.94 207 LEU B C 1
ATOM 3569 O O . LEU B 1 207 ? 2.816 5.949 -0.527 1 97.94 207 LEU B O 1
ATOM 3573 N N . LEU B 1 208 ? 3.525 7.625 0.812 1 97.56 208 LEU B N 1
ATOM 3574 C CA . LEU B 1 208 ? 4.371 8.289 -0.176 1 97.56 208 LEU B CA 1
ATOM 3575 C C . LEU B 1 208 ? 5.84 8.203 0.224 1 97.56 208 LEU B C 1
ATOM 3577 O O . LEU B 1 208 ? 6.172 8.281 1.408 1 97.56 208 LEU B O 1
ATOM 3581 N N . GLN B 1 209 ? 6.676 8.039 -0.697 1 97.38 209 GLN B N 1
ATOM 3582 C CA . GLN B 1 209 ? 8.117 8.141 -0.511 1 97.38 209 GLN B CA 1
ATOM 3583 C C . GLN B 1 209 ? 8.664 9.422 -1.146 1 97.38 209 GLN B C 1
ATOM 3585 O O . GLN B 1 209 ? 8.344 9.734 -2.293 1 97.38 209 GLN B O 1
ATOM 3590 N N . SER B 1 210 ? 9.461 10.109 -0.397 1 97.19 210 SER B N 1
ATOM 3591 C CA . SER B 1 210 ? 10.078 11.328 -0.917 1 97.19 210 SER B CA 1
ATOM 3592 C C . SER B 1 210 ? 11.047 11.016 -2.051 1 97.19 210 SER B C 1
ATOM 3594 O O . SER B 1 210 ? 11.82 10.062 -1.969 1 97.19 210 SER B O 1
ATOM 3596 N N . LYS B 1 211 ? 11.008 11.836 -3.068 1 94.75 211 LYS B N 1
ATOM 3597 C CA . LYS B 1 211 ? 11.961 11.711 -4.168 1 94.75 211 LYS B CA 1
ATOM 3598 C C . LYS B 1 211 ? 13.312 12.305 -3.793 1 94.75 211 LYS B C 1
ATOM 3600 O O . LYS B 1 211 ? 14.297 12.133 -4.516 1 94.75 211 LYS B O 1
ATOM 3605 N N . TRP B 1 212 ? 13.383 12.938 -2.654 1 92.38 212 TRP B N 1
ATOM 3606 C CA . TRP B 1 212 ? 14.633 13.508 -2.156 1 92.38 212 TRP B CA 1
ATOM 3607 C C . TRP B 1 212 ? 15.414 12.484 -1.34 1 92.38 212 TRP B C 1
ATOM 3609 O O . TRP B 1 212 ? 16.562 12.719 -0.979 1 92.38 212 TRP B O 1
ATOM 3619 N N . LEU B 1 213 ? 14.703 11.328 -1.068 1 86.56 213 LEU B N 1
ATOM 3620 C CA . LEU B 1 213 ? 15.352 10.242 -0.34 1 86.56 213 LEU B CA 1
ATOM 3621 C C . LEU B 1 213 ? 16.422 9.578 -1.193 1 86.56 213 LEU B C 1
ATOM 3623 O O . LEU B 1 213 ? 16.188 9.266 -2.363 1 86.56 213 LEU B O 1
ATOM 3627 N N . GLY B 1 214 ? 17.641 9.578 -0.703 1 72.88 214 GLY B N 1
ATOM 3628 C CA . GLY B 1 214 ? 18.719 8.914 -1.412 1 72.88 214 GLY B CA 1
ATOM 3629 C C . GLY B 1 214 ? 18.516 7.422 -1.558 1 72.88 214 GLY B C 1
ATOM 3630 O O . GLY B 1 214 ? 18.188 6.938 -2.645 1 72.88 214 GLY B O 1
ATOM 3631 N N . GLU B 1 215 ? 18.562 6.738 -0.399 1 69.25 215 GLU B N 1
ATOM 3632 C CA . GLU B 1 215 ? 18.422 5.285 -0.413 1 69.25 215 GLU B CA 1
ATOM 3633 C C . GLU B 1 215 ? 16.969 4.879 -0.166 1 69.25 215 GLU B C 1
ATOM 3635 O O . GLU B 1 215 ? 16.344 5.312 0.81 1 69.25 215 GLU B O 1
ATOM 3640 N N . LYS B 1 216 ? 16.438 3.945 -1.021 1 72.62 216 LYS B N 1
ATOM 3641 C CA . LYS B 1 216 ? 15.023 3.6 -0.994 1 72.62 216 LYS B CA 1
ATOM 3642 C C . LYS B 1 216 ? 14.797 2.264 -0.293 1 72.62 216 LYS B C 1
ATOM 3644 O O . LYS B 1 216 ? 15.57 1.325 -0.468 1 72.62 216 LYS B O 1
ATOM 3649 N N . GLY B 1 217 ? 13.844 2.299 0.728 1 76.81 217 GLY B N 1
ATOM 3650 C CA . GLY B 1 217 ? 13.367 1.031 1.26 1 76.81 217 GLY B CA 1
ATOM 3651 C C . GLY B 1 217 ? 12.531 0.247 0.27 1 76.81 217 GLY B C 1
ATOM 3652 O O . GLY B 1 217 ? 12.609 -0.982 0.218 1 76.81 217 GLY B O 1
ATOM 3653 N N . PHE B 1 218 ? 11.789 0.914 -0.523 1 90.31 218 PHE B N 1
ATOM 3654 C CA . PHE B 1 218 ? 10.953 0.28 -1.538 1 90.31 218 PHE B CA 1
ATOM 3655 C C . PHE B 1 218 ? 11.695 0.188 -2.867 1 90.31 218 PHE B C 1
ATOM 3657 O O . PHE B 1 218 ? 11.766 1.165 -3.615 1 90.31 218 PHE B O 1
ATOM 3664 N N . LYS B 1 219 ? 12.148 -0.969 -3.176 1 84.25 219 LYS B N 1
ATOM 3665 C CA . LYS B 1 219 ? 13.07 -1.128 -4.297 1 84.25 219 LYS B CA 1
ATOM 3666 C C . LYS B 1 219 ? 12.352 -1.688 -5.523 1 84.25 219 LYS B C 1
ATOM 3668 O O . LYS B 1 219 ? 12.805 -1.516 -6.652 1 84.25 219 LYS B O 1
ATOM 3673 N N . GLU B 1 220 ? 11.25 -2.367 -5.289 1 87.06 220 GLU B N 1
ATOM 3674 C CA . GLU B 1 220 ? 10.555 -3.004 -6.402 1 87.06 220 GLU B CA 1
ATOM 3675 C C . GLU B 1 220 ? 9.953 -1.964 -7.344 1 87.06 220 GLU B C 1
ATOM 3677 O O . GLU B 1 220 ? 9.141 -1.133 -6.926 1 87.06 220 GLU B O 1
ATOM 3682 N N . ASP B 1 221 ? 10.297 -2.115 -8.547 1 90.25 221 ASP B N 1
ATOM 3683 C CA . ASP B 1 221 ? 9.969 -1.116 -9.562 1 90.25 221 ASP B CA 1
ATOM 3684 C C . ASP B 1 221 ? 8.469 -1.051 -9.805 1 90.25 221 ASP B C 1
ATOM 3686 O O . ASP B 1 221 ? 7.891 0.037 -9.875 1 90.25 221 ASP B O 1
ATOM 3690 N N . PHE B 1 222 ? 7.816 -2.133 -9.867 1 92.88 222 PHE B N 1
ATOM 3691 C CA . PHE B 1 222 ? 6.445 -2.215 -10.359 1 92.88 222 PHE B CA 1
ATOM 3692 C C . PHE B 1 222 ? 5.5 -1.437 -9.453 1 92.88 222 PHE B C 1
ATOM 3694 O O . PHE B 1 222 ? 4.562 -0.797 -9.93 1 92.88 222 PHE B O 1
ATOM 3701 N N . PHE B 1 223 ? 5.758 -1.403 -8.164 1 90.88 223 PHE B N 1
ATOM 3702 C CA . PHE B 1 223 ? 4.793 -0.835 -7.23 1 90.88 223 PHE B CA 1
ATOM 3703 C C . PHE B 1 223 ? 5.215 0.563 -6.801 1 90.88 223 PHE B C 1
ATOM 3705 O O . PHE B 1 223 ? 4.578 1.172 -5.938 1 90.88 223 PHE B O 1
ATOM 3712 N N . ARG B 1 224 ? 6.25 1.061 -7.395 1 90.19 224 ARG B N 1
ATOM 3713 C CA . ARG B 1 224 ? 6.586 2.475 -7.25 1 90.19 224 ARG B CA 1
ATOM 3714 C C . ARG B 1 224 ? 5.891 3.312 -8.32 1 90.19 224 ARG B C 1
ATOM 3716 O O . ARG B 1 224 ? 6.152 3.146 -9.508 1 90.19 224 ARG B O 1
ATOM 3723 N N . ILE B 1 225 ? 4.969 4.188 -7.863 1 90.25 225 ILE B N 1
ATOM 3724 C CA . ILE B 1 225 ? 4.098 4.863 -8.82 1 90.25 225 ILE B CA 1
ATOM 3725 C C . ILE B 1 225 ? 4.363 6.367 -8.781 1 90.25 225 ILE B C 1
ATOM 3727 O O . ILE B 1 225 ? 4.27 6.996 -7.727 1 90.25 225 ILE B O 1
ATOM 3731 N N . ASP B 1 226 ? 4.605 6.867 -9.953 1 82.81 226 ASP B N 1
ATOM 3732 C CA . ASP B 1 226 ? 4.816 8.305 -10.117 1 82.81 226 ASP B CA 1
ATOM 3733 C C . ASP B 1 226 ? 3.49 9.031 -10.336 1 82.81 226 ASP B C 1
ATOM 3735 O O . ASP B 1 226 ? 2.537 8.453 -10.852 1 82.81 226 ASP B O 1
#

Secondary structure (DSSP, 8-state):
----------SB-TTS-BSSHHHHHHHHTTS--TT-GGGHHHHHHHHHHHHHHTT---SEEEEES-TTSHHHHHHHHHH--SEEEEEES-HHHHHHHHHSHHHHT-TTEEEEE--TTT---HHHHHS-EEEEEEES-GGGS-GGGHHHHHHHHHHHEEEEEEE---HHHHHHHHHHH----TTSPP--HHHHHHHHTTTEEEEETTEEEETT-SS-S---STT-B-/----------SB-TTS-BSSHHHHHHHHTTS--TT-GGGHHHHHHHHHHHHHHTT---SEEEEES-TTSHHHHHHHHHH--SEEEEEES-HHHHHHHHHSHHHHT-TTEEEEE--TTT---HHHHHS-EEEEEEES-GGGS-GGGHHHHHHHHHHHEEEEEEE---HHHHHHHHHHH----TTSPP--HHHHHHHHTTTEEEEETTEEEETT-SS-S---STT-B-

Nearest PDB structures (foldseek):
  7f1e-assembly1_A  TM=7.058E-01  e=1.238E-07  Homo sapiens
  6p3m-assembly1_A-2  TM=6.542E-01  e=1.185E-06  Glaucium flavum
  5kpg-assembly1_B  TM=6.621E-01  e=3.328E-06  Thalictrum flavum subsp. glaucum
  5kn4-assembly1_B  TM=6.249E-01  e=2.925E-06  Thalictrum flavum subsp. glaucum
  5fub-assembly1_A-2  TM=5.279E-01  e=1.290E-05  Danio rerio

pLDDT: mean 90.88, std 13.05, range [33.34, 98.88]